Protein AF-A0A7S0A8X6-F1 (afdb_monomer_lite)

Secondary structure (DSSP, 8-state):
-----HHHHHHHHHHH-GGGGG--GGGHHHHHHHHHHHHHHHHHHTT-HHHHHTTS-GGGPPPHHHHHHHHHIIIIIS-TTSHHHHHHHHHHHHHTTGGGSHHHHHHHSTT--GGGHHHHHHHHHHH-GGG-HHHHTS-HHHHHHHHHHHT----HHHHHTT-S-HHHHHHHHHHHGGGHHHHHHHHHHHHHHHHHHTTTTT-SSS-SS--HHHHHHHHHHHHHHHHTTTS-HHHHHHHHHHHHHTTT-S---STHHHHHHHHHHHTT--SHHHHHHHHHHHHTS-HHHHHHHHHHHH--SSSSSSEEEEETHHHHHHHHHH-TTTHHHHHHHHHHHHHHHH-S----SEEEEE-HHHHHHHHH--SGGGTTTTPEEE--EEEETTEEEEE-EEE-----GGGHHHHHHHHHHHHHHHHHHHHHHHHHHHHHHHHHHH-HHHHHHHHHHHHHHHHTTS---HHHHHHHHHHHHHHHHHHHHHHHHHHHHHTT---TT---------------S-------------S-----

Radius of gyration: 30.12 Å; chains: 1; bounding box: 93×64×79 Å

InterPro domains:
  IPR049232 Family of unknown function DUF6829 [PF20717] (27-325)

Foldseek 3Di:
DPPCDLVNVVVCCCVLWVLLVLCDPVNLLVSLLLSLLLVLLVCLVVVPQCQAFVQADPVFGADPVLSVVSNCCCVVQQVCVDPLLSLLLNLLSSQQCQLQRPVSLCVQPNPDDNVLSLLSSLVSCVPPVVSGVSLVPHDPLSNLLSSLLSVQPADLVLLLLLLDFLVSLVSVLVSQVVVASNSLSSSLSSVVSSQQSNCSVVDSSHSHRPTNVNSVSNVLSSVLSSCSNPDRSLVSSQVSLCVQLVQADPDDDDLLSSLLSSLCSLQVPNHNVSSVQLVVLLVPDDPVLNVQSSLQSNQRLPVRPAHEREACSNLLNNLLCVDPLRGNNNSSVVVSVVSVVVVPDDPASYEYEHCPQLSVCSNVDDNPPSQSNPWDWDWDWDDDPSYIYTYTDTHGPDDPPPPVVVVVVVVVVVVVVVVVVVVVVVVVVVVLVVCCVVPVPPVVVVVCVVCVVPCVVPPDDPVVVVVVVVVVVVVVVVVVVVVVVVVVVVVVPPDPDDDDPDDDPDDDDDDDPDDDDPPDDDPDPDDDDDDD

Organism: NCBI:txid73915

Sequence (532 aa):
KGQLDDTKFRARLGRVFPELSYFDANAEVQRAQTHGALLSVLWLISDKHFAFVRSQPEDEQLSRQSWAWIQDWMTEGVHMKSEETADAMLTFMAIHALGKIKEFREELAPGFNAQMHDVALAHILETQPEVVPSFLRLAPHYQRLIVDSLSVDFEFSQFLQAENVPANLMVVKDKLKPHGEDGFAFFCFRIFVQMCGKLGAKSLLGSLFMTESQFQRFRPGLDALQQLRTLEAGSAYNAFLLLQGSKALSRFASPEHQALARLLCLGSASDHKNGEALCRAFDELQPKERAGLTRWLTADGITQRPGYVLCDAPSLLQNAQANSAVGLTRALRMLVALQQVCSDGWGTHKVYVHLDELSAWAKDAGNENGEFMAAQLDVPYEDLGDSRIFRVQVTRPQLGPASARTKSHRQVCCKMLSLVVIFLICLGSLTGALGLIVFPGTVQPALRSLTEPYIKPSGVPAPLAAKVLGGASAIAFLLLLWFCRALECCGQRHRPGCLCNCFQKTSATKRHPGSRPLLCNYTLLGPDSCPV

pLDDT: mean 83.5, std 18.9, range [25.38, 98.44]

Structure (mmCIF, N/CA/C/O backbone):
data_AF-A0A7S0A8X6-F1
#
_entry.id   AF-A0A7S0A8X6-F1
#
loop_
_atom_site.group_PDB
_atom_site.id
_atom_site.type_symbol
_atom_site.label_atom_id
_atom_site.label_alt_id
_atom_site.label_comp_id
_atom_site.label_asym_id
_atom_site.label_entity_id
_atom_site.label_seq_id
_atom_site.pdbx_PDB_ins_code
_atom_site.Cartn_x
_atom_site.Cartn_y
_atom_site.Cartn_z
_atom_site.occupancy
_atom_site.B_iso_or_equiv
_atom_site.auth_seq_id
_atom_site.auth_comp_id
_atom_site.auth_asym_id
_atom_site.auth_atom_id
_atom_site.pdbx_PDB_model_num
ATOM 1 N N . LYS A 1 1 ? -13.254 11.695 26.416 1.00 45.12 1 LYS A N 1
ATOM 2 C CA . LYS A 1 1 ? -12.738 13.038 26.798 1.00 45.12 1 LYS A CA 1
ATOM 3 C C . LYS A 1 1 ? -12.213 13.155 28.246 1.00 45.12 1 LYS A C 1
ATOM 5 O O . LYS A 1 1 ? -11.631 14.181 28.562 1.00 45.12 1 LYS A O 1
ATOM 10 N N . GLY A 1 2 ? -12.314 12.130 29.111 1.00 50.31 2 GLY A N 1
ATOM 11 C CA . GLY A 1 2 ? -11.515 12.062 30.353 1.00 50.31 2 GLY A CA 1
ATOM 12 C C . GLY A 1 2 ? -10.076 11.588 30.093 1.00 50.31 2 GLY A C 1
ATOM 13 O O . GLY A 1 2 ? -9.837 10.961 29.061 1.00 50.31 2 GLY A O 1
ATOM 14 N N . GLN A 1 3 ? -9.142 11.879 31.011 1.00 60.84 3 GLN A N 1
ATOM 15 C CA . GLN A 1 3 ? -7.704 11.531 30.999 1.00 60.84 3 GLN A CA 1
ATOM 16 C C . GLN A 1 3 ? -7.430 10.010 30.928 1.00 60.84 3 GLN A C 1
ATOM 18 O O . GLN A 1 3 ? -6.882 9.404 31.851 1.00 60.84 3 GLN A O 1
ATOM 23 N N . LEU A 1 4 ? -7.821 9.352 29.841 1.00 73.06 4 LEU A N 1
ATOM 24 C CA . LEU A 1 4 ? -7.418 7.981 29.580 1.00 73.06 4 LEU A CA 1
ATOM 25 C C . LEU A 1 4 ? -5.960 8.021 29.117 1.00 73.06 4 LEU A C 1
ATOM 27 O O . LEU A 1 4 ? -5.658 8.477 28.011 1.00 73.06 4 LEU A O 1
ATOM 31 N N . ASP A 1 5 ? -5.046 7.652 30.009 1.00 85.94 5 ASP A N 1
ATOM 32 C CA . ASP A 1 5 ? -3.646 7.420 29.663 1.00 85.94 5 ASP A CA 1
ATOM 33 C C . ASP A 1 5 ? -3.498 6.119 28.849 1.00 85.94 5 ASP A C 1
ATOM 35 O O . ASP A 1 5 ? -4.378 5.250 28.862 1.00 85.94 5 ASP A O 1
ATOM 39 N N . ASP A 1 6 ? -2.400 6.005 28.097 1.00 89.44 6 ASP A N 1
ATOM 40 C CA . ASP A 1 6 ? -2.170 4.884 27.175 1.00 89.44 6 ASP A CA 1
ATOM 41 C C . ASP A 1 6 ? -2.212 3.529 27.901 1.00 89.44 6 ASP A C 1
ATOM 43 O O . ASP A 1 6 ? -2.692 2.534 27.355 1.00 89.44 6 ASP A O 1
ATOM 47 N N . THR A 1 7 ? -1.744 3.493 29.151 1.00 89.00 7 THR A N 1
ATOM 48 C CA . THR A 1 7 ? -1.692 2.290 29.987 1.00 89.00 7 THR A CA 1
ATOM 49 C C . THR A 1 7 ? -3.094 1.817 30.359 1.00 89.00 7 THR A C 1
ATOM 51 O O . THR A 1 7 ? -3.426 0.648 30.153 1.00 89.00 7 THR A O 1
ATOM 54 N N . LYS A 1 8 ? -3.953 2.722 30.843 1.00 91.69 8 LYS A N 1
ATOM 55 C CA . LYS A 1 8 ? -5.355 2.426 31.166 1.00 91.69 8 LYS A CA 1
ATOM 56 C C . LYS A 1 8 ? -6.144 2.020 29.933 1.00 91.69 8 LYS A C 1
ATOM 58 O O . LYS A 1 8 ? -6.973 1.119 30.030 1.00 91.69 8 LYS A O 1
ATOM 63 N N . PHE A 1 9 ? -5.899 2.659 28.788 1.00 93.19 9 PHE A N 1
ATOM 64 C CA . PHE A 1 9 ? -6.542 2.264 27.536 1.00 93.19 9 PHE A CA 1
ATOM 65 C C . PHE A 1 9 ? -6.177 0.825 27.169 1.00 93.19 9 PHE A C 1
ATOM 67 O O . PHE A 1 9 ? -7.067 -0.008 27.020 1.00 93.19 9 PHE A O 1
ATOM 74 N N . ARG A 1 10 ? -4.880 0.492 27.134 1.00 92.00 10 ARG A N 1
ATOM 75 C CA . ARG A 1 10 ? -4.410 -0.867 26.817 1.00 92.00 10 ARG A CA 1
ATOM 76 C C . ARG A 1 10 ? -4.945 -1.926 27.769 1.00 92.00 10 ARG A C 1
ATOM 78 O O . ARG A 1 10 ? -5.368 -2.980 27.308 1.00 92.00 10 ARG A O 1
ATOM 85 N N . ALA A 1 11 ? -4.961 -1.639 29.069 1.00 91.56 11 ALA A N 1
ATOM 86 C CA . ALA A 1 11 ? -5.493 -2.558 30.072 1.00 91.56 11 ALA A CA 1
ATOM 87 C C . ALA A 1 11 ? -6.988 -2.860 29.862 1.00 91.56 11 ALA A C 1
ATOM 89 O O . ALA A 1 11 ? -7.459 -3.931 30.232 1.00 91.56 11 ALA A O 1
ATOM 90 N N . ARG A 1 12 ? -7.738 -1.932 29.252 1.00 94.12 12 ARG A N 1
ATOM 91 C CA . ARG A 1 12 ? -9.161 -2.109 28.938 1.00 94.12 12 ARG A CA 1
ATOM 92 C C . ARG A 1 12 ? -9.408 -2.818 27.608 1.00 94.12 12 ARG A C 1
ATOM 94 O O . ARG A 1 12 ? -10.461 -3.434 27.478 1.00 94.12 12 ARG A O 1
ATOM 101 N N . LEU A 1 13 ? -8.470 -2.769 26.657 1.00 94.31 13 LEU A N 1
ATOM 102 C CA . LEU A 1 13 ? -8.670 -3.302 25.303 1.00 94.31 13 LEU A CA 1
ATOM 103 C C . LEU A 1 13 ? -9.138 -4.759 25.301 1.00 94.31 13 LEU A C 1
ATOM 105 O O . LEU A 1 13 ? -10.154 -5.044 24.689 1.00 94.31 13 LEU A O 1
ATOM 109 N N . GLY A 1 14 ? -8.475 -5.656 26.038 1.00 91.19 14 GLY A N 1
ATOM 110 C CA . GLY A 1 14 ? -8.851 -7.079 26.052 1.00 91.19 14 GLY A CA 1
ATOM 111 C C . GLY A 1 14 ? -10.220 -7.371 26.680 1.00 91.19 14 GLY A C 1
ATOM 112 O O . GLY A 1 14 ? -10.804 -8.412 26.410 1.00 91.19 14 GLY A O 1
ATOM 113 N N . ARG A 1 15 ? -10.750 -6.455 27.503 1.00 93.56 15 ARG A N 1
ATOM 114 C CA . ARG A 1 15 ? -12.107 -6.565 28.059 1.00 93.56 15 ARG A CA 1
ATOM 115 C C . ARG A 1 15 ? -13.164 -6.040 27.087 1.00 93.56 15 ARG A C 1
ATOM 117 O O . ARG A 1 15 ? -14.263 -6.576 27.057 1.00 93.56 15 ARG A O 1
ATOM 124 N N . VAL A 1 16 ? -12.851 -4.967 26.361 1.00 95.38 16 VAL A N 1
ATOM 125 C CA . VAL A 1 16 ? -13.779 -4.310 25.423 1.00 95.38 16 VAL A CA 1
ATOM 126 C C . VAL A 1 16 ? -13.821 -5.032 24.073 1.00 95.38 16 VAL A C 1
ATOM 128 O O . VAL A 1 16 ? -14.881 -5.117 23.466 1.00 95.38 16 VAL A O 1
ATOM 131 N N . PHE A 1 17 ? -12.687 -5.585 23.643 1.00 97.25 17 PHE A N 1
ATOM 132 C CA . PHE A 1 17 ? -12.503 -6.314 22.388 1.00 97.25 17 PHE A CA 1
ATOM 133 C C . PHE A 1 17 ? -11.956 -7.719 22.696 1.00 97.25 17 PHE A C 1
ATOM 135 O O . PHE A 1 17 ? -10.736 -7.931 22.658 1.00 97.25 17 PHE A O 1
ATOM 142 N N . PRO A 1 18 ? -12.825 -8.676 23.076 1.00 96.38 18 PRO A N 1
ATOM 143 C CA . PRO A 1 18 ? -12.417 -10.036 23.438 1.00 96.38 18 PRO A CA 1
ATOM 144 C C . PRO A 1 18 ? -11.652 -10.762 22.325 1.00 96.38 18 PRO A C 1
ATOM 146 O O . PRO A 1 18 ? -10.820 -11.626 22.601 1.00 96.38 18 PRO A O 1
ATOM 149 N N . GLU A 1 19 ? -11.879 -10.381 21.071 1.00 95.31 19 GLU A N 1
ATOM 150 C CA . GLU A 1 19 ? -11.278 -10.979 19.876 1.00 95.31 19 GLU A CA 1
ATOM 151 C C . GLU A 1 19 ? -9.774 -10.722 19.794 1.00 95.31 19 GLU A C 1
ATOM 153 O O . GLU A 1 19 ? -9.047 -11.447 19.121 1.00 95.31 19 GLU A O 1
ATOM 158 N N . LEU A 1 20 ? -9.260 -9.744 20.550 1.00 96.00 20 LEU A N 1
ATOM 159 C CA . LEU A 1 20 ? -7.819 -9.557 20.695 1.00 96.00 20 LEU A CA 1
ATOM 160 C C . LEU A 1 20 ? -7.122 -10.786 21.309 1.00 96.00 20 LEU A C 1
ATOM 162 O O . LEU A 1 20 ? -5.901 -10.907 21.209 1.00 96.00 20 LEU A O 1
ATOM 166 N N . SER A 1 21 ? -7.875 -11.701 21.930 1.00 95.12 21 SER A N 1
ATOM 167 C CA . SER A 1 21 ? -7.365 -12.983 22.424 1.00 95.12 21 SER A CA 1
ATOM 168 C C . SER A 1 21 ? -7.010 -13.985 21.319 1.00 95.12 21 SER A C 1
ATOM 170 O O . SER A 1 21 ? -6.197 -14.869 21.581 1.00 95.12 21 SER A O 1
ATOM 172 N N . TYR A 1 22 ? -7.524 -13.823 20.091 1.00 95.62 22 TYR A N 1
ATOM 173 C CA . TYR A 1 22 ? -7.136 -14.665 18.950 1.00 95.62 22 TYR A CA 1
ATOM 174 C C . TYR A 1 22 ? -5.681 -14.447 18.524 1.00 95.62 22 TYR A C 1
ATOM 176 O O . TYR A 1 22 ? -5.075 -15.334 17.928 1.00 95.62 22 TYR A O 1
ATOM 184 N N . PHE A 1 23 ? -5.100 -13.284 18.835 1.00 94.38 23 PHE A N 1
ATOM 185 C CA . PHE A 1 23 ? -3.697 -13.012 18.550 1.00 94.38 23 PHE A CA 1
ATOM 186 C C . PHE A 1 23 ? -2.784 -13.711 19.567 1.00 94.38 23 PHE A C 1
ATOM 188 O O . PHE A 1 23 ? -2.378 -13.135 20.588 1.00 94.38 23 PHE A O 1
ATOM 195 N N . ASP A 1 24 ? -2.471 -14.965 19.263 1.00 90.62 24 ASP A N 1
ATOM 196 C CA . ASP A 1 24 ? -1.545 -15.805 20.010 1.00 90.62 24 ASP A CA 1
ATOM 197 C C . ASP A 1 24 ? -0.068 -15.417 19.767 1.00 90.62 24 ASP A C 1
ATOM 199 O O . ASP A 1 24 ? 0.255 -14.379 19.179 1.00 90.62 24 ASP A O 1
ATOM 203 N N . ALA A 1 25 ? 0.857 -16.255 20.243 1.00 81.62 25 ALA A N 1
ATOM 204 C CA . ALA A 1 25 ? 2.291 -16.039 20.058 1.00 81.62 25 ALA A CA 1
ATOM 205 C C . ALA A 1 25 ? 2.732 -16.074 18.579 1.00 81.62 25 ALA A C 1
ATOM 207 O O . ALA A 1 25 ? 3.733 -15.451 18.230 1.00 81.62 25 ALA A O 1
ATOM 208 N N . ASN A 1 26 ? 1.996 -16.762 17.702 1.00 84.94 26 ASN A N 1
ATOM 209 C CA . ASN A 1 26 ? 2.312 -16.855 16.277 1.00 84.94 26 ASN A CA 1
ATOM 210 C C . ASN A 1 26 ? 1.841 -15.618 15.493 1.00 84.94 26 ASN A C 1
ATOM 212 O O . ASN A 1 26 ? 2.298 -15.392 14.372 1.00 84.94 26 ASN A O 1
ATOM 216 N N . ALA A 1 27 ? 0.979 -14.792 16.092 1.00 91.25 27 ALA A N 1
ATOM 217 C CA . ALA A 1 27 ? 0.445 -13.562 15.513 1.00 91.25 27 ALA A CA 1
ATOM 218 C C . ALA A 1 27 ? 0.933 -12.286 16.234 1.00 91.25 27 ALA A C 1
ATOM 220 O O . ALA A 1 27 ? 0.263 -11.250 16.194 1.00 91.25 27 ALA A O 1
ATOM 221 N N . GLU A 1 28 ? 2.099 -12.324 16.894 1.00 92.56 28 GLU A N 1
ATOM 222 C CA . GLU A 1 28 ? 2.621 -11.198 17.689 1.00 92.56 28 GLU A CA 1
ATOM 223 C C . GLU A 1 28 ? 2.790 -9.910 16.862 1.00 92.56 28 GLU A C 1
ATOM 225 O O . GLU A 1 28 ? 2.463 -8.813 17.325 1.00 92.56 28 GLU A O 1
ATOM 230 N N . VAL A 1 29 ? 3.234 -10.026 15.606 1.00 94.50 29 VAL A N 1
ATOM 231 C CA . VAL A 1 29 ? 3.396 -8.871 14.708 1.00 94.50 29 VAL A CA 1
ATOM 232 C C . VAL A 1 29 ? 2.042 -8.226 14.406 1.00 94.50 29 VAL A C 1
ATOM 234 O O . VAL A 1 29 ? 1.899 -7.008 14.535 1.00 94.50 29 VAL A O 1
ATOM 237 N N . GLN A 1 30 ? 1.038 -9.029 14.048 1.00 95.44 30 GLN A N 1
ATOM 238 C CA . GLN A 1 30 ? -0.320 -8.568 13.754 1.00 95.44 30 GLN A CA 1
ATOM 239 C C . GLN A 1 30 ? -0.979 -7.979 15.003 1.00 95.44 30 GLN A C 1
ATOM 241 O O . GLN A 1 30 ? -1.646 -6.944 14.920 1.00 95.44 30 GLN A O 1
ATOM 246 N N . ARG A 1 31 ? -0.730 -8.576 16.174 1.00 96.00 31 ARG A N 1
ATOM 247 C CA . ARG A 1 31 ? -1.159 -8.044 17.468 1.00 96.00 31 ARG A CA 1
ATOM 248 C C . ARG A 1 31 ? -0.596 -6.651 17.697 1.00 96.00 31 ARG A C 1
ATOM 250 O O . ARG A 1 31 ? -1.342 -5.715 17.973 1.00 96.00 31 ARG A O 1
ATOM 257 N N . ALA A 1 32 ? 0.718 -6.492 17.566 1.00 96.50 32 ALA A N 1
ATOM 258 C CA . ALA A 1 32 ? 1.376 -5.217 17.802 1.00 96.50 32 ALA A CA 1
ATOM 259 C C . ALA A 1 32 ? 0.913 -4.146 16.801 1.00 96.50 32 ALA A C 1
ATOM 261 O O . ALA A 1 32 ? 0.655 -3.011 17.196 1.00 96.50 32 ALA A O 1
ATOM 262 N N . GLN A 1 33 ? 0.722 -4.503 15.528 1.00 97.12 33 GLN A N 1
ATOM 263 C CA . GLN A 1 33 ? 0.152 -3.596 14.525 1.00 97.12 33 GLN A CA 1
ATOM 264 C C . GLN A 1 33 ? -1.271 -3.150 14.882 1.00 97.12 33 GLN A C 1
ATOM 266 O O . GLN A 1 33 ? -1.572 -1.957 14.851 1.00 97.12 33 GLN A O 1
ATOM 271 N N . THR A 1 34 ? -2.112 -4.092 15.310 1.00 97.62 34 THR A N 1
ATOM 272 C CA . THR A 1 34 ? -3.487 -3.841 15.767 1.00 97.62 34 THR A CA 1
ATOM 273 C C . THR A 1 34 ? -3.525 -2.904 16.972 1.00 97.62 34 THR A C 1
ATOM 275 O O . THR A 1 34 ? -4.232 -1.896 16.965 1.00 97.62 34 THR A O 1
ATOM 278 N N . HIS A 1 35 ? -2.696 -3.161 17.985 1.00 97.00 35 HIS A N 1
ATOM 279 C CA . HIS A 1 35 ? -2.563 -2.270 19.136 1.00 97.00 35 HIS A CA 1
ATOM 280 C C . HIS A 1 35 ? -2.052 -0.875 18.743 1.00 97.00 35 HIS A C 1
ATOM 282 O O . HIS A 1 35 ? -2.542 0.121 19.275 1.00 97.00 35 HIS A O 1
ATOM 288 N N . GLY A 1 36 ? -1.095 -0.787 17.814 1.00 97.62 36 GLY A N 1
ATOM 289 C CA . GLY A 1 36 ? -0.592 0.484 17.289 1.00 97.62 36 GLY A CA 1
ATOM 290 C C . GLY A 1 36 ? -1.679 1.301 16.586 1.00 97.62 36 GLY A C 1
ATOM 291 O O . GLY A 1 36 ? -1.789 2.506 16.818 1.00 97.62 36 GLY A O 1
ATOM 292 N N . ALA A 1 37 ? -2.530 0.650 15.788 1.00 98.12 37 ALA A N 1
ATOM 293 C CA . ALA A 1 37 ? -3.658 1.299 15.124 1.00 98.12 37 ALA A CA 1
ATOM 294 C C . ALA A 1 37 ? -4.713 1.788 16.135 1.00 98.12 37 ALA A C 1
ATOM 296 O O . ALA A 1 37 ? -5.122 2.947 16.082 1.00 98.12 37 ALA A O 1
ATOM 297 N N . LEU A 1 38 ? -5.077 0.961 17.126 1.00 98.00 38 LEU A N 1
ATOM 298 C CA . LEU A 1 38 ? -5.997 1.337 18.214 1.00 98.00 38 LEU A CA 1
ATOM 299 C C . LEU A 1 38 ? -5.491 2.543 19.023 1.00 98.00 38 LEU A C 1
ATOM 301 O O . LEU A 1 38 ? -6.256 3.456 19.336 1.00 98.00 38 LEU A O 1
ATOM 305 N N . LEU A 1 39 ? -4.196 2.574 19.353 1.00 97.44 39 LEU A N 1
ATOM 306 C CA . LEU A 1 39 ? -3.574 3.719 20.029 1.00 97.44 39 LEU A CA 1
ATOM 307 C C . LEU A 1 39 ? -3.562 4.968 19.150 1.00 97.44 39 LEU A C 1
ATOM 309 O O . LEU A 1 39 ? -3.790 6.065 19.651 1.00 97.44 39 LEU A O 1
ATOM 313 N N . SER A 1 40 ? -3.347 4.804 17.845 1.00 97.69 40 SER A N 1
ATOM 314 C CA . SER A 1 40 ? -3.394 5.916 16.897 1.00 97.69 40 SER A CA 1
ATOM 315 C C . SER A 1 40 ? -4.784 6.551 16.871 1.00 97.69 40 SER A C 1
ATOM 317 O O . SER A 1 40 ? -4.884 7.770 16.981 1.00 97.69 40 SER A O 1
ATOM 319 N N . VAL A 1 41 ? -5.853 5.745 16.850 1.00 96.50 41 VAL A N 1
ATOM 320 C CA . VAL A 1 41 ? -7.237 6.237 16.986 1.00 96.50 41 VAL A CA 1
ATOM 321 C C . VAL A 1 41 ? -7.417 7.012 18.298 1.00 96.50 41 VAL A C 1
ATOM 323 O O . VAL A 1 41 ? -7.939 8.126 18.282 1.00 96.50 41 VAL A O 1
ATOM 326 N N . LEU A 1 42 ? -6.931 6.480 19.428 1.00 95.12 42 LEU A N 1
ATOM 327 C CA . LEU A 1 42 ? -6.993 7.171 20.723 1.00 95.12 42 LEU A CA 1
ATOM 328 C C . LEU A 1 42 ? -6.296 8.538 20.683 1.00 95.12 42 LEU A C 1
ATOM 330 O O . LEU A 1 42 ? -6.862 9.525 21.162 1.00 95.12 42 LEU A O 1
ATOM 334 N N . TRP A 1 43 ? -5.064 8.596 20.172 1.00 96.06 43 TRP A N 1
ATOM 335 C CA . TRP A 1 43 ? -4.279 9.829 20.129 1.00 96.06 43 TRP A CA 1
ATOM 336 C C . TRP A 1 43 ? -4.902 10.870 19.206 1.00 96.06 43 TRP A C 1
ATOM 338 O O . TRP A 1 43 ? -4.906 12.044 19.562 1.00 96.06 43 TRP A O 1
ATOM 348 N N . LEU A 1 44 ? -5.468 10.445 18.076 1.00 95.56 44 LEU A N 1
ATOM 349 C CA . LEU A 1 44 ? -6.164 11.322 17.139 1.00 95.56 44 LEU A CA 1
ATOM 350 C C . LEU A 1 44 ? -7.430 11.908 17.772 1.00 95.56 44 LEU A C 1
ATOM 352 O O . LEU A 1 44 ? -7.528 13.124 17.887 1.00 95.56 44 LEU A O 1
ATOM 356 N N . ILE A 1 45 ? -8.336 11.070 18.288 1.00 93.31 45 ILE A N 1
ATOM 357 C CA . ILE A 1 45 ? -9.602 11.521 18.905 1.00 93.31 45 ILE A CA 1
ATOM 358 C C . ILE A 1 45 ? -9.360 12.383 20.156 1.00 93.31 45 ILE A C 1
ATOM 360 O O . ILE A 1 45 ? -10.169 13.246 20.497 1.00 93.31 45 ILE A O 1
ATOM 364 N N . SER A 1 46 ? -8.258 12.141 20.869 1.00 92.62 46 SER A N 1
ATOM 365 C CA . SER A 1 46 ? -7.903 12.887 22.084 1.00 92.62 46 SER A CA 1
ATOM 366 C C . SER A 1 46 ? -6.994 14.093 21.826 1.00 92.62 46 SER A C 1
ATOM 368 O O . SER A 1 46 ? -6.524 14.677 22.801 1.00 92.62 46 SER A O 1
ATOM 370 N N . ASP A 1 47 ? -6.701 14.419 20.564 1.00 94.94 47 ASP A N 1
ATOM 371 C CA . ASP A 1 47 ? -5.788 15.497 20.156 1.00 94.94 47 ASP A CA 1
ATOM 372 C C . ASP A 1 47 ? -4.406 15.450 20.858 1.00 94.94 47 ASP A C 1
ATOM 374 O O . ASP A 1 47 ? -3.830 16.443 21.305 1.00 94.94 47 ASP A O 1
ATOM 378 N N . LYS A 1 48 ? -3.842 14.243 21.006 1.00 95.38 48 LYS A N 1
ATOM 379 C CA . LYS A 1 48 ? -2.562 14.004 21.696 1.00 95.38 48 LYS A CA 1
ATOM 380 C C . LYS A 1 48 ? -1.384 13.936 20.721 1.00 95.38 48 LYS A C 1
ATOM 382 O O . LYS A 1 48 ? -0.709 12.908 20.639 1.00 95.38 48 LYS A O 1
ATOM 387 N N . HIS A 1 49 ? -1.084 15.045 20.042 1.00 97.56 49 HIS A N 1
ATOM 388 C CA . HIS A 1 49 ? 0.037 15.140 19.086 1.00 97.56 49 HIS A CA 1
ATOM 389 C C . HIS A 1 49 ? 1.367 14.615 19.651 1.00 97.56 49 HIS A C 1
ATOM 391 O O . HIS A 1 49 ? 2.007 13.772 19.033 1.00 97.56 49 HIS A O 1
ATOM 397 N N . PHE A 1 50 ? 1.752 15.031 20.865 1.00 96.88 50 PHE A N 1
ATOM 398 C CA . PHE A 1 50 ? 3.018 14.596 21.473 1.00 96.88 50 PHE A CA 1
ATOM 399 C C . PHE A 1 50 ? 3.090 13.073 21.661 1.00 96.88 50 PHE A C 1
ATOM 401 O O . PHE A 1 50 ? 4.111 12.459 21.366 1.00 96.88 50 PHE A O 1
ATOM 408 N N . ALA A 1 51 ? 2.002 12.441 22.114 1.00 96.94 51 ALA A N 1
ATOM 409 C CA . ALA A 1 51 ? 1.965 10.987 22.275 1.00 96.94 51 ALA A CA 1
ATOM 410 C C . ALA A 1 51 ? 2.069 10.266 20.922 1.00 96.94 51 ALA A C 1
ATOM 412 O O . ALA A 1 51 ? 2.702 9.217 20.840 1.00 96.94 51 ALA A O 1
ATOM 413 N N . PHE A 1 52 ? 1.506 10.860 19.868 1.00 97.88 52 PHE A N 1
ATOM 414 C CA . PHE A 1 52 ? 1.579 10.333 18.512 1.00 97.88 52 PHE A CA 1
ATOM 415 C C . PHE A 1 52 ? 3.006 10.379 17.942 1.00 97.88 52 PHE A C 1
ATOM 417 O O . PHE A 1 52 ? 3.457 9.384 17.375 1.00 97.88 52 PHE A O 1
ATOM 424 N N . VAL A 1 53 ? 3.739 11.487 18.120 1.00 98.19 53 VAL A N 1
ATOM 425 C CA . VAL A 1 53 ? 5.056 11.692 17.478 1.00 98.19 53 VAL A CA 1
ATOM 426 C C . VAL A 1 53 ? 6.263 11.288 18.325 1.00 98.19 53 VAL A C 1
ATOM 428 O O . VAL A 1 53 ? 7.347 11.149 17.776 1.00 98.19 53 VAL A O 1
ATOM 431 N N . ARG A 1 54 ? 6.124 11.052 19.639 1.00 96.31 54 ARG A N 1
ATOM 432 C CA . ARG A 1 54 ? 7.279 10.856 20.552 1.00 96.31 54 ARG A CA 1
ATOM 433 C C . ARG A 1 54 ? 8.228 9.698 20.218 1.00 96.31 54 ARG A C 1
ATOM 435 O O . ARG A 1 54 ? 9.294 9.615 20.813 1.00 96.31 54 ARG A O 1
ATOM 442 N N . SER A 1 55 ? 7.833 8.766 19.349 1.00 95.81 55 SER A N 1
ATOM 443 C CA . SER A 1 55 ? 8.709 7.681 18.886 1.00 95.81 55 SER A CA 1
ATOM 444 C C . SER A 1 55 ? 9.293 7.915 17.494 1.00 95.81 55 SER A C 1
ATOM 446 O O . SER A 1 55 ? 9.996 7.043 16.999 1.00 95.81 55 SER A O 1
ATOM 448 N N . GLN A 1 56 ? 8.950 9.018 16.832 1.00 97.69 56 GLN A N 1
ATOM 449 C CA . GLN A 1 56 ? 9.456 9.375 15.509 1.00 97.69 56 GLN A CA 1
ATOM 450 C C . GLN A 1 56 ? 10.831 10.057 15.637 1.00 97.69 56 GLN A C 1
ATOM 452 O O . GLN A 1 56 ? 11.076 10.716 16.655 1.00 97.69 56 GLN A O 1
ATOM 457 N N . PRO A 1 57 ? 11.723 9.922 14.636 1.00 96.75 57 PRO A N 1
ATOM 458 C CA . PRO A 1 57 ? 12.979 10.673 14.595 1.00 96.75 57 PRO A CA 1
ATOM 459 C C . PRO A 1 57 ? 12.715 12.181 14.675 1.00 96.75 57 PRO A C 1
ATOM 461 O O . PRO A 1 57 ? 11.751 12.650 14.076 1.00 96.75 57 PRO A O 1
ATOM 464 N N . GLU A 1 58 ? 13.533 12.924 15.427 1.00 95.81 58 GLU A N 1
ATOM 465 C CA . GLU A 1 58 ? 13.298 14.349 15.731 1.00 95.81 58 GLU A CA 1
ATOM 466 C C . GLU A 1 58 ? 13.179 15.228 14.478 1.00 95.81 58 GLU A C 1
ATOM 468 O O . GLU A 1 58 ? 12.348 16.132 14.436 1.00 95.81 58 GLU A O 1
ATOM 473 N N . ASP A 1 59 ? 13.965 14.929 13.447 1.00 96.25 59 ASP A N 1
ATOM 474 C CA . ASP A 1 59 ? 14.006 15.621 12.157 1.00 96.25 59 ASP A CA 1
ATOM 475 C C . ASP A 1 59 ? 12.871 15.224 11.197 1.00 96.25 59 ASP A C 1
ATOM 477 O O . ASP A 1 59 ? 12.624 15.912 10.211 1.00 96.25 59 ASP A O 1
ATOM 481 N N . GLU A 1 60 ? 12.144 14.152 11.507 1.00 96.19 60 GLU A N 1
ATOM 482 C CA . GLU A 1 60 ? 11.065 13.591 10.685 1.00 96.19 60 GLU A CA 1
ATOM 483 C C . GLU A 1 60 ? 9.710 13.593 11.414 1.00 96.19 60 GLU A C 1
ATOM 485 O O . GLU A 1 60 ? 8.733 13.007 10.934 1.00 96.19 60 GLU A O 1
ATOM 490 N N . GLN A 1 61 ? 9.617 14.231 12.585 1.00 98.12 61 GLN A N 1
ATOM 491 C CA . GLN A 1 61 ? 8.369 14.269 13.343 1.00 98.12 61 GLN A CA 1
ATOM 492 C C . GLN A 1 61 ? 7.260 14.941 12.540 1.00 98.12 61 GLN A C 1
ATOM 494 O O . GLN A 1 61 ? 7.444 16.018 11.975 1.00 98.12 61 GLN A O 1
ATOM 499 N N . LEU A 1 62 ? 6.075 14.332 12.558 1.00 98.31 62 LEU A N 1
ATOM 500 C CA . LEU A 1 62 ? 4.876 14.916 11.977 1.00 98.31 62 LEU A CA 1
ATOM 501 C C . LEU A 1 62 ? 4.642 16.311 12.568 1.00 98.31 62 LEU A C 1
ATOM 503 O O . LEU A 1 62 ? 4.450 16.481 13.778 1.00 98.31 62 LEU A O 1
ATOM 507 N N . SER A 1 63 ? 4.647 17.314 11.702 1.00 98.19 63 SER A N 1
ATOM 508 C CA . SER A 1 63 ? 4.565 18.713 12.085 1.00 98.19 63 SER A CA 1
ATOM 509 C C . SER A 1 63 ? 3.214 19.051 12.717 1.00 98.19 63 SER A C 1
ATOM 511 O O . SER A 1 63 ? 2.191 18.398 12.492 1.00 98.19 63 SER A O 1
ATOM 513 N N . ARG A 1 64 ? 3.182 20.140 13.492 1.00 97.88 64 ARG A N 1
ATOM 514 C CA . ARG A 1 64 ? 1.932 20.681 14.052 1.00 97.88 64 ARG A CA 1
ATOM 515 C C . ARG A 1 64 ? 0.939 21.100 12.967 1.00 97.88 64 ARG A C 1
ATOM 517 O O . ARG A 1 64 ? -0.260 20.985 13.183 1.00 97.88 64 ARG A O 1
ATOM 524 N N . GLN A 1 65 ? 1.432 21.559 11.817 1.00 98.00 65 GLN A N 1
ATOM 525 C CA . GLN A 1 65 ? 0.595 21.946 10.683 1.00 98.00 65 GLN A CA 1
ATOM 526 C C . GLN A 1 65 ? -0.091 20.726 10.060 1.00 98.00 65 GLN A C 1
ATOM 528 O O . GLN A 1 65 ? -1.308 20.729 9.889 1.00 98.00 65 GLN A O 1
ATOM 533 N N . SER A 1 66 ? 0.673 19.670 9.775 1.00 97.94 66 SER A N 1
ATOM 534 C CA . SER A 1 66 ? 0.133 18.405 9.270 1.00 97.94 66 SER A CA 1
ATOM 535 C C . SER A 1 66 ? -0.828 17.764 10.272 1.00 97.94 66 SER A C 1
ATOM 537 O O . SER A 1 66 ? -1.889 17.278 9.889 1.00 97.94 66 SER A O 1
ATOM 539 N N . TRP A 1 67 ? -0.518 17.840 11.570 1.00 98.00 67 TRP A N 1
ATOM 540 C CA . TRP A 1 67 ? -1.426 17.399 12.629 1.00 98.00 67 TRP A CA 1
ATOM 541 C C . TRP A 1 67 ? -2.745 18.176 12.658 1.00 98.00 67 TRP A C 1
ATOM 543 O O . TRP A 1 67 ? -3.800 17.553 12.723 1.00 98.00 67 TRP A O 1
ATOM 553 N N . ALA A 1 68 ? -2.701 19.510 12.585 1.00 97.56 68 ALA A N 1
ATOM 554 C CA . ALA A 1 68 ? -3.905 20.341 12.544 1.00 97.56 68 ALA A CA 1
ATOM 555 C C . ALA A 1 68 ? -4.789 19.969 11.347 1.00 97.56 68 ALA A C 1
ATOM 557 O O . ALA A 1 68 ? -5.978 19.729 11.518 1.00 97.56 68 ALA A O 1
ATOM 558 N N . TRP A 1 69 ? -4.185 19.774 10.171 1.00 96.44 69 TRP A N 1
ATOM 559 C CA . TRP A 1 69 ? -4.914 19.293 8.998 1.00 96.44 69 TRP A CA 1
ATOM 560 C C . TRP A 1 69 ? -5.595 17.940 9.247 1.00 96.44 69 TRP A C 1
ATOM 562 O O . TRP A 1 69 ? -6.745 17.752 8.865 1.00 96.44 69 TRP A O 1
ATOM 572 N N . ILE A 1 70 ? -4.913 16.993 9.905 1.00 96.31 70 ILE A N 1
ATOM 573 C CA . ILE A 1 70 ? -5.497 15.683 10.239 1.00 96.31 70 ILE A CA 1
ATOM 574 C C . ILE A 1 70 ? -6.671 15.843 11.213 1.00 96.31 70 ILE A C 1
ATOM 576 O O . ILE A 1 70 ? -7.681 15.160 11.053 1.00 96.31 70 ILE A O 1
ATOM 580 N N . GLN A 1 71 ? -6.555 16.724 12.210 1.00 95.75 71 GLN A N 1
ATOM 581 C CA . GLN A 1 71 ? -7.628 17.004 13.170 1.00 95.75 71 GLN A CA 1
ATOM 582 C C . GLN A 1 71 ? -8.863 17.601 12.486 1.00 95.75 71 GLN A C 1
ATOM 584 O O . GLN A 1 71 ? -9.982 17.147 12.753 1.00 95.75 71 GLN A O 1
ATOM 589 N N . ASP A 1 72 ? -8.656 18.552 11.574 1.00 93.81 72 ASP A N 1
ATOM 590 C CA . ASP A 1 72 ? -9.720 19.171 10.783 1.00 93.81 72 ASP A CA 1
ATOM 591 C C . ASP A 1 72 ? -10.378 18.131 9.873 1.00 93.81 72 ASP A C 1
ATOM 593 O O . ASP A 1 72 ? -11.589 17.925 9.935 1.00 93.81 72 ASP A O 1
ATOM 597 N N . TRP A 1 73 ? -9.582 17.365 9.120 1.00 92.44 73 TRP A N 1
ATOM 598 C CA . TRP A 1 73 ? -10.079 16.292 8.258 1.00 92.44 73 TRP A CA 1
ATOM 599 C C . TRP A 1 73 ? -10.892 15.240 9.031 1.00 92.44 73 TRP A C 1
ATOM 601 O O . TRP A 1 73 ? -11.985 14.853 8.615 1.00 92.44 73 TRP A O 1
ATOM 611 N N . MET A 1 74 ? -10.390 14.789 10.179 1.00 91.56 74 MET A N 1
ATOM 612 C CA . MET A 1 74 ? -11.063 13.806 11.028 1.00 91.56 74 MET A CA 1
ATOM 613 C C . MET A 1 74 ? -12.393 14.345 11.584 1.00 91.56 74 MET A C 1
ATOM 615 O O . MET A 1 74 ? -13.372 13.605 11.724 1.00 91.56 74 MET A O 1
ATOM 619 N N . THR A 1 75 ? -12.428 15.633 11.918 1.00 87.75 75 THR A N 1
ATOM 620 C CA . THR A 1 75 ? -13.589 16.292 12.516 1.00 87.75 75 THR A CA 1
ATOM 621 C C . THR A 1 75 ? -14.668 16.616 11.490 1.00 87.75 75 THR A C 1
ATOM 623 O O . THR A 1 75 ? -15.845 16.335 11.728 1.00 87.75 75 THR A O 1
ATOM 626 N N . GLU A 1 76 ? -14.271 17.238 10.385 1.00 86.31 76 GLU A N 1
ATOM 627 C CA . GLU A 1 76 ? -15.168 17.797 9.375 1.00 86.31 76 GLU A CA 1
ATOM 628 C C . GLU A 1 76 ? -15.482 16.795 8.268 1.00 86.31 76 GLU A C 1
ATOM 630 O O . GLU A 1 76 ? -16.603 16.776 7.777 1.00 86.31 76 GLU A O 1
ATOM 635 N N . GLY A 1 77 ? -14.514 15.953 7.894 1.00 81.94 77 GLY A N 1
ATOM 636 C CA . GLY A 1 77 ? -14.666 14.977 6.817 1.00 81.94 77 GLY A CA 1
ATOM 637 C C . GLY A 1 77 ? -15.148 13.604 7.281 1.00 81.94 77 GLY A C 1
ATOM 638 O O . GLY A 1 77 ? -15.984 13.009 6.617 1.00 81.94 77 GLY A O 1
ATOM 639 N N . VAL A 1 78 ? -14.614 13.081 8.392 1.00 82.50 78 VAL A N 1
ATOM 640 C CA . VAL A 1 78 ? -14.918 11.713 8.884 1.00 82.50 78 VAL A CA 1
ATOM 641 C C . VAL A 1 78 ? -16.007 11.699 9.963 1.00 82.50 78 VAL A C 1
ATOM 643 O O . VAL A 1 78 ? -16.543 10.646 10.294 1.00 82.50 78 VAL A O 1
ATOM 646 N N . HIS A 1 79 ? -16.342 12.855 10.541 1.00 83.12 79 HIS A N 1
ATOM 647 C CA . HIS A 1 79 ? -17.322 12.974 11.626 1.00 83.12 79 HIS A CA 1
ATOM 648 C C . HIS A 1 79 ? -17.017 12.079 12.849 1.00 83.12 79 HIS A C 1
ATOM 650 O O . HIS A 1 79 ? -17.920 11.626 13.555 1.00 83.12 79 HIS A O 1
ATOM 656 N N . MET A 1 80 ? -15.731 11.897 13.190 1.00 82.94 80 MET A N 1
ATOM 657 C CA . MET A 1 80 ? -15.267 11.088 14.342 1.00 82.94 80 MET A CA 1
ATOM 658 C C . MET A 1 80 ? -15.666 11.642 15.727 1.00 82.94 80 MET A C 1
ATOM 660 O O . MET A 1 80 ? -15.208 11.151 16.758 1.00 82.94 80 MET A O 1
ATOM 664 N N . LYS A 1 81 ? -16.505 12.684 15.780 1.00 74.62 81 LYS A N 1
ATOM 665 C CA . LYS A 1 81 ? -17.056 13.242 17.023 1.00 74.62 81 LYS A CA 1
ATOM 666 C C . LYS A 1 81 ? -18.189 12.392 17.608 1.00 74.62 81 LYS A C 1
ATOM 668 O O . LYS A 1 81 ? -18.446 12.522 18.802 1.00 74.62 81 LYS A O 1
ATOM 673 N N . SER A 1 82 ? -18.852 11.562 16.798 1.00 86.38 82 SER A N 1
ATOM 674 C CA . SER A 1 82 ? -19.868 10.624 17.286 1.00 86.38 82 SER A CA 1
ATOM 675 C C . SER A 1 82 ? -19.210 9.477 18.052 1.00 86.38 82 SER A C 1
ATOM 677 O O . SER A 1 82 ? -18.249 8.872 17.571 1.00 86.38 82 SER A O 1
ATOM 679 N N . GLU A 1 83 ? -19.739 9.164 19.237 1.00 90.62 83 GLU A N 1
ATOM 680 C CA . GLU A 1 83 ? -19.289 8.010 20.022 1.00 90.62 83 GLU A CA 1
ATOM 681 C C . GLU A 1 83 ? -19.502 6.701 19.253 1.00 90.62 83 GLU A C 1
ATOM 683 O O . GLU A 1 83 ? -18.644 5.823 19.310 1.00 90.62 83 GLU A O 1
ATOM 688 N N . GLU A 1 84 ? -20.573 6.609 18.459 1.00 92.81 84 GLU A N 1
ATOM 689 C CA . GLU A 1 84 ? -20.870 5.439 17.627 1.00 92.81 84 GLU A CA 1
ATOM 690 C C . GLU A 1 84 ? -19.834 5.257 16.508 1.00 92.81 84 GLU A C 1
ATOM 692 O O . GLU A 1 84 ? -19.306 4.158 16.337 1.00 92.81 84 GLU A O 1
ATOM 697 N N . THR A 1 85 ? -19.457 6.331 15.797 1.00 93.06 85 THR A N 1
ATOM 698 C CA . THR A 1 85 ? -18.414 6.271 14.753 1.00 93.06 85 THR A CA 1
ATOM 699 C C . THR A 1 85 ? -17.061 5.886 15.349 1.00 93.06 85 THR A C 1
ATOM 701 O O . THR A 1 85 ? -16.336 5.063 14.785 1.00 93.06 85 THR A O 1
ATOM 704 N N . ALA A 1 86 ? -16.711 6.465 16.502 1.00 93.81 86 ALA A N 1
ATOM 705 C CA . ALA A 1 86 ? -15.468 6.151 17.197 1.00 93.81 86 ALA A CA 1
ATOM 706 C C . ALA A 1 86 ? -15.423 4.682 17.641 1.00 93.81 86 ALA A C 1
ATOM 708 O O . ALA A 1 86 ? -14.401 4.016 17.468 1.00 93.81 86 ALA A O 1
ATOM 709 N N . ASP A 1 87 ? -16.530 4.169 18.174 1.00 95.50 87 ASP A N 1
ATOM 710 C CA . ASP A 1 87 ? -16.660 2.781 18.602 1.00 95.50 87 ASP A CA 1
ATOM 711 C C . ASP A 1 87 ? -16.610 1.794 17.425 1.00 95.50 87 ASP A C 1
ATOM 713 O O . ASP A 1 87 ? -15.895 0.789 17.484 1.00 95.50 87 ASP A O 1
ATOM 717 N N . ALA A 1 88 ? -17.278 2.116 16.314 1.00 97.06 88 ALA A N 1
ATOM 718 C CA . ALA A 1 88 ? -17.208 1.343 15.077 1.00 97.06 88 ALA A CA 1
ATOM 719 C C . ALA A 1 88 ? -15.781 1.301 14.511 1.00 97.06 88 ALA A C 1
ATOM 721 O O . ALA A 1 88 ? -15.298 0.239 14.118 1.00 97.06 88 ALA A O 1
ATOM 722 N N . MET A 1 89 ? -15.064 2.428 14.522 1.00 97.25 89 MET A N 1
ATOM 723 C CA . MET A 1 89 ? -13.682 2.495 14.044 1.00 97.25 89 MET A CA 1
ATOM 724 C C . MET A 1 89 ? -12.707 1.736 14.955 1.00 97.25 89 MET A C 1
ATOM 726 O O . MET A 1 89 ? -11.841 1.011 14.464 1.00 97.25 89 MET A O 1
ATOM 730 N N . LEU A 1 90 ? -12.846 1.857 16.279 1.00 97.38 90 LEU A N 1
ATOM 731 C CA . LEU A 1 90 ? -12.051 1.073 17.230 1.00 97.38 90 LEU A CA 1
ATOM 732 C C . LEU A 1 90 ? -12.315 -0.427 17.070 1.00 97.38 90 LEU A C 1
ATOM 734 O O . LEU A 1 90 ? -11.367 -1.209 17.034 1.00 97.38 90 LEU A O 1
ATOM 738 N N . THR A 1 91 ? -13.579 -0.815 16.903 1.00 98.31 91 THR A N 1
ATOM 739 C CA . THR A 1 91 ? -13.961 -2.201 16.613 1.00 98.31 91 THR A CA 1
ATOM 740 C C . THR A 1 91 ? -13.313 -2.678 15.319 1.00 98.31 91 THR A C 1
ATOM 742 O O . THR A 1 91 ? -12.668 -3.723 15.311 1.00 98.31 91 THR A O 1
ATOM 745 N N . PHE A 1 92 ? -13.382 -1.887 14.243 1.00 98.19 92 PHE A N 1
ATOM 746 C CA . PHE A 1 92 ? -12.748 -2.252 12.981 1.00 98.19 92 PHE A CA 1
ATOM 747 C C . PHE A 1 92 ? -11.238 -2.450 13.153 1.00 98.19 92 PHE A C 1
ATOM 749 O O . PHE A 1 92 ? -10.679 -3.448 12.700 1.00 98.19 92 PHE A O 1
ATOM 756 N N . MET A 1 93 ? -10.564 -1.552 13.875 1.00 98.06 93 MET A N 1
ATOM 757 C CA . MET A 1 93 ? -9.137 -1.706 14.155 1.00 98.06 93 MET A CA 1
ATOM 758 C C . MET A 1 93 ? -8.830 -2.947 14.988 1.00 98.06 93 MET A C 1
ATOM 760 O O . MET A 1 93 ? -7.841 -3.610 14.697 1.00 98.06 93 MET A O 1
ATOM 764 N N . ALA A 1 94 ? -9.663 -3.310 15.962 1.00 98.06 94 ALA A N 1
ATOM 765 C CA . ALA A 1 94 ? -9.453 -4.511 16.766 1.00 98.06 94 ALA A CA 1
ATOM 766 C C . ALA A 1 94 ? -9.529 -5.808 15.939 1.00 98.06 94 ALA A C 1
ATOM 768 O O . ALA A 1 94 ? -8.808 -6.759 16.239 1.00 98.06 94 ALA A O 1
ATOM 769 N N . ILE A 1 95 ? -10.352 -5.833 14.885 1.00 97.62 95 ILE A N 1
ATOM 770 C CA . ILE A 1 95 ? -10.660 -7.063 14.138 1.00 97.62 95 ILE A CA 1
ATOM 771 C C . ILE A 1 95 ? -9.964 -7.161 12.774 1.00 97.62 95 ILE A C 1
ATOM 773 O O . ILE A 1 95 ? -9.830 -8.262 12.250 1.00 97.62 95 ILE A O 1
ATOM 777 N N . HIS A 1 96 ? -9.492 -6.050 12.189 1.00 95.44 96 HIS A N 1
ATOM 778 C CA . HIS A 1 96 ? -9.046 -5.998 10.783 1.00 95.44 96 HIS A CA 1
ATOM 779 C C . HIS A 1 96 ? -7.957 -7.015 10.399 1.00 95.44 96 HIS A C 1
ATOM 781 O O . HIS A 1 96 ? -7.797 -7.329 9.225 1.00 95.44 96 HIS A O 1
ATOM 787 N N . ALA A 1 97 ? -7.169 -7.495 11.364 1.00 95.75 97 ALA A N 1
ATOM 788 C CA . ALA A 1 97 ? -6.078 -8.431 11.123 1.00 95.75 97 ALA A CA 1
ATOM 789 C C . ALA A 1 97 ? -6.428 -9.890 11.463 1.00 95.75 97 ALA A C 1
ATOM 791 O O . ALA A 1 97 ? -5.584 -10.759 11.252 1.00 95.75 97 ALA A O 1
ATOM 792 N N . LEU A 1 98 ? -7.641 -10.187 11.947 1.00 96.81 98 LEU A N 1
ATOM 793 C CA . LEU A 1 98 ? -8.035 -11.549 12.333 1.00 96.81 98 LEU A CA 1
ATOM 794 C C . LEU A 1 98 ? -7.955 -12.528 11.157 1.00 96.81 98 LEU A C 1
ATOM 796 O O . LEU A 1 98 ? -7.397 -13.610 11.303 1.00 96.81 98 LEU A O 1
ATOM 800 N N . GLY A 1 99 ? -8.382 -12.124 9.955 1.00 95.62 99 GLY A N 1
ATOM 801 C CA . GLY A 1 99 ? -8.278 -12.962 8.751 1.00 95.62 99 GLY A CA 1
ATOM 802 C C . GLY A 1 99 ? -6.839 -13.312 8.335 1.00 95.62 99 GLY A C 1
ATOM 803 O O . GLY A 1 99 ? -6.619 -14.239 7.548 1.00 95.62 99 GLY A O 1
ATOM 804 N N . LYS A 1 100 ? -5.830 -12.596 8.859 1.00 95.12 100 LYS A N 1
ATOM 805 C CA . LYS A 1 100 ? -4.406 -12.906 8.635 1.00 95.12 100 LYS A CA 1
ATOM 806 C C . LYS A 1 100 ? -3.918 -14.048 9.526 1.00 95.12 100 LYS A C 1
ATOM 808 O O . LYS A 1 100 ? -2.925 -14.684 9.174 1.00 95.12 100 LYS A O 1
ATOM 813 N N . ILE A 1 101 ? -4.603 -14.319 10.637 1.00 95.50 101 ILE A N 1
ATOM 814 C CA . ILE A 1 101 ? -4.314 -15.447 11.524 1.00 95.50 101 ILE A CA 1
ATOM 815 C C . ILE A 1 101 ? -4.729 -16.721 10.792 1.00 95.50 101 ILE A C 1
ATOM 817 O O . ILE A 1 101 ? -5.878 -16.872 10.375 1.00 95.50 101 ILE A O 1
ATOM 821 N N . LYS A 1 102 ? -3.766 -17.616 10.570 1.00 94.00 102 LYS A N 1
ATOM 822 C CA . LYS A 1 102 ? -3.956 -18.787 9.713 1.00 94.00 102 LYS A CA 1
ATOM 823 C C . LYS A 1 102 ? -5.024 -19.716 10.284 1.00 94.00 102 LYS A C 1
ATOM 825 O O . LYS A 1 102 ? -5.929 -20.096 9.556 1.00 94.00 102 LYS A O 1
ATOM 830 N N . GLU A 1 103 ? -4.921 -20.030 11.567 1.00 94.38 103 GLU A N 1
ATOM 831 C CA . GLU A 1 103 ? -5.789 -20.960 12.284 1.00 94.38 103 GLU A CA 1
ATOM 832 C C . GLU A 1 103 ? -7.231 -20.442 12.308 1.00 94.38 103 GLU A C 1
ATOM 834 O O . GLU A 1 103 ? -8.143 -21.157 11.910 1.00 94.38 103 GLU A O 1
ATOM 839 N N . PHE A 1 104 ? -7.415 -19.162 12.653 1.00 95.25 104 PHE A N 1
ATOM 840 C CA . PHE A 1 104 ? -8.719 -18.493 12.633 1.00 95.25 104 PHE A CA 1
ATOM 841 C C . PHE A 1 104 ? -9.375 -18.565 11.245 1.00 95.25 104 PHE A C 1
ATOM 843 O O . PHE A 1 104 ? -10.550 -18.904 11.123 1.00 95.25 104 PHE A O 1
ATOM 850 N N . ARG A 1 105 ? -8.607 -18.285 10.182 1.00 95.38 105 ARG A N 1
ATOM 851 C CA . ARG A 1 105 ? -9.108 -18.337 8.803 1.00 95.38 105 ARG A CA 1
ATOM 852 C C . ARG A 1 105 ? -9.429 -19.763 8.354 1.00 95.38 105 ARG A C 1
ATOM 854 O O . ARG A 1 105 ? -10.473 -19.976 7.754 1.00 95.38 105 ARG A O 1
ATOM 861 N N . GLU A 1 106 ? -8.544 -20.723 8.603 1.00 94.38 106 GLU A N 1
ATOM 862 C CA . GLU A 1 106 ? -8.728 -22.112 8.161 1.00 94.38 106 GLU A CA 1
ATOM 863 C C . GLU A 1 106 ? -9.894 -22.806 8.878 1.00 94.38 106 GLU A C 1
ATOM 865 O O . GLU A 1 106 ? -10.561 -23.640 8.267 1.00 94.38 106 GLU A O 1
ATOM 870 N N . GLU A 1 107 ? -10.156 -22.450 10.138 1.00 95.75 107 GLU A N 1
ATOM 871 C CA . GLU A 1 107 ? -11.269 -22.990 10.921 1.00 95.75 107 GLU A CA 1
ATOM 872 C C . GLU A 1 107 ? -12.621 -22.391 10.508 1.00 95.75 107 GLU A C 1
ATOM 874 O O . GLU A 1 107 ? -13.584 -23.132 10.317 1.00 95.75 107 GLU A O 1
ATOM 879 N N . LEU A 1 108 ? -12.694 -21.066 10.339 1.00 96.50 108 LEU A N 1
ATOM 880 C CA . LEU A 1 108 ? -13.968 -20.357 10.163 1.00 96.50 108 LEU A CA 1
ATOM 881 C C . LEU A 1 108 ? -14.317 -20.043 8.701 1.00 96.50 108 LEU A C 1
ATOM 883 O O . LEU A 1 108 ? -15.485 -19.828 8.390 1.00 96.50 108 LEU A O 1
ATOM 887 N N . ALA A 1 109 ? -13.330 -20.024 7.803 1.00 95.44 109 ALA A N 1
ATOM 888 C CA . ALA A 1 109 ? -13.496 -19.760 6.373 1.00 95.44 109 ALA A CA 1
ATOM 889 C C . ALA A 1 109 ? -12.650 -20.738 5.527 1.00 95.44 109 ALA A C 1
ATOM 891 O O . ALA A 1 109 ? -11.695 -20.331 4.847 1.00 95.44 109 ALA A O 1
ATOM 892 N N . PRO A 1 110 ? -12.971 -22.047 5.549 1.00 93.69 110 PRO A N 1
ATOM 893 C CA . PRO A 1 110 ? -12.238 -23.038 4.771 1.00 93.69 110 PRO A CA 1
ATOM 894 C C . PRO A 1 110 ? -12.320 -22.726 3.269 1.00 93.69 110 PRO A C 1
ATOM 896 O O . PRO A 1 110 ? -13.378 -22.398 2.738 1.00 93.69 110 PRO A O 1
ATOM 899 N N . GLY A 1 111 ? -11.187 -22.839 2.571 1.00 89.75 111 GLY A N 1
ATOM 900 C CA . GLY A 1 111 ? -11.065 -22.512 1.142 1.00 89.75 111 GLY A CA 1
ATOM 901 C C . GLY A 1 111 ? -10.499 -21.118 0.856 1.00 89.75 111 GLY A C 1
ATOM 902 O O . GLY A 1 111 ? -10.070 -20.860 -0.267 1.00 89.75 111 GLY A O 1
ATOM 903 N N . PHE A 1 112 ? -10.396 -20.249 1.866 1.00 91.25 112 PHE A N 1
ATOM 904 C CA . PHE A 1 112 ? -9.743 -18.952 1.716 1.00 91.25 112 PHE A CA 1
ATOM 905 C C . PHE A 1 112 ? -8.236 -19.035 2.008 1.00 91.25 112 PHE A C 1
ATOM 907 O O . PHE A 1 112 ? -7.800 -19.436 3.091 1.00 91.25 112 PHE A O 1
ATOM 914 N N . ASN A 1 113 ? -7.411 -18.628 1.039 1.00 88.88 113 ASN A N 1
ATOM 915 C CA . ASN A 1 113 ? -5.955 -18.596 1.184 1.00 88.88 113 ASN A CA 1
ATOM 916 C C . ASN A 1 113 ? -5.466 -17.327 1.919 1.00 88.88 113 ASN A C 1
ATOM 918 O O . ASN A 1 113 ? -6.240 -16.439 2.272 1.00 88.88 113 ASN A O 1
ATOM 922 N N . ALA A 1 114 ? -4.154 -17.245 2.161 1.00 87.56 114 ALA A N 1
ATOM 923 C CA . ALA A 1 114 ? -3.545 -16.135 2.895 1.00 87.56 114 ALA A CA 1
ATOM 924 C C . ALA A 1 114 ? -3.660 -14.776 2.181 1.00 87.56 114 ALA A C 1
ATOM 926 O O . ALA A 1 114 ? -3.623 -13.746 2.845 1.00 87.56 114 ALA A O 1
ATOM 927 N N . GLN A 1 115 ? -3.797 -14.766 0.855 1.00 84.94 115 GLN A N 1
ATOM 928 C CA . GLN A 1 115 ? -3.913 -13.557 0.038 1.00 84.94 115 GLN A CA 1
ATOM 929 C C . GLN A 1 115 ? -5.328 -12.964 0.076 1.00 84.94 115 GLN A C 1
ATOM 931 O O . GLN A 1 115 ? -5.493 -11.771 -0.145 1.00 84.94 115 GLN A O 1
ATOM 936 N N . MET A 1 116 ? -6.337 -13.769 0.413 1.00 87.62 116 MET A N 1
ATOM 937 C CA . MET A 1 116 ? -7.738 -13.349 0.514 1.00 87.62 116 MET A CA 1
ATOM 938 C C . MET A 1 116 ? -8.156 -13.032 1.958 1.00 87.62 116 MET A C 1
ATOM 940 O O . MET A 1 116 ? -9.324 -13.181 2.306 1.00 87.62 116 MET A O 1
ATOM 944 N N . HIS A 1 117 ? -7.222 -12.629 2.827 1.00 93.31 117 HIS A N 1
ATOM 945 C CA . HIS A 1 117 ? -7.479 -12.496 4.266 1.00 93.31 117 HIS A CA 1
ATOM 946 C C . HIS A 1 117 ? -8.606 -11.509 4.620 1.00 93.31 117 HIS A C 1
ATOM 948 O O . HIS A 1 117 ? -9.356 -11.775 5.557 1.00 93.31 117 HIS A O 1
ATOM 954 N N . ASP A 1 118 ? -8.748 -10.400 3.887 1.00 94.31 118 ASP A N 1
ATOM 955 C CA . ASP A 1 118 ? -9.791 -9.401 4.163 1.00 94.31 118 ASP A CA 1
ATOM 956 C C . ASP A 1 118 ? -11.171 -9.903 3.720 1.00 94.31 118 ASP A C 1
ATOM 958 O O . ASP A 1 118 ? -12.133 -9.805 4.479 1.00 94.31 118 ASP A O 1
ATOM 962 N N . VAL A 1 119 ? -11.251 -10.546 2.550 1.00 93.62 119 VAL A N 1
ATOM 963 C CA . VAL A 1 119 ? -12.485 -11.178 2.052 1.00 93.62 119 VAL A CA 1
ATOM 964 C C . VAL A 1 119 ? -12.893 -12.358 2.939 1.00 93.62 119 VAL A C 1
ATOM 966 O O . VAL A 1 119 ? -14.072 -12.535 3.228 1.00 93.62 119 VAL A O 1
ATOM 969 N N . ALA A 1 120 ? -11.925 -13.137 3.430 1.00 95.88 120 ALA A N 1
ATOM 970 C CA . ALA A 1 120 ? -12.176 -14.210 4.386 1.00 95.88 120 ALA A CA 1
ATOM 971 C C . ALA A 1 120 ? -12.752 -13.663 5.697 1.00 95.88 120 ALA A C 1
ATOM 973 O O . ALA A 1 120 ? -13.710 -14.217 6.226 1.00 95.88 120 ALA A O 1
ATOM 974 N N . LEU A 1 121 ? -12.206 -12.553 6.207 1.00 97.56 121 LEU A N 1
ATOM 975 C CA . LEU A 1 121 ? -12.754 -11.899 7.391 1.00 97.56 121 LEU A CA 1
ATOM 976 C C . LEU A 1 121 ? -14.172 -11.375 7.133 1.00 97.56 121 LEU A C 1
ATOM 978 O O . LEU A 1 121 ? -15.041 -11.609 7.962 1.00 97.56 121 LEU A O 1
ATOM 982 N N . ALA A 1 122 ? -14.425 -10.729 5.991 1.00 97.50 122 ALA A N 1
ATOM 983 C CA . ALA A 1 122 ? -15.770 -10.290 5.612 1.00 97.50 122 ALA A CA 1
ATOM 984 C C . ALA A 1 122 ? -16.768 -11.462 5.624 1.00 97.50 122 ALA A C 1
ATOM 986 O O . ALA A 1 122 ? -17.809 -11.368 6.268 1.00 97.50 122 ALA A O 1
ATOM 987 N N . HIS A 1 123 ? -16.397 -12.597 5.022 1.00 97.25 123 HIS A N 1
ATOM 988 C CA . HIS A 1 123 ? -17.208 -13.815 5.019 1.00 97.25 123 HIS A CA 1
ATOM 989 C C . HIS A 1 123 ? -17.508 -14.337 6.434 1.00 97.25 123 HIS A C 1
ATOM 991 O O . HIS A 1 123 ? -18.642 -14.720 6.726 1.00 97.25 123 HIS A O 1
ATOM 997 N N . ILE A 1 124 ? -16.520 -14.334 7.335 1.00 98.06 124 ILE A N 1
ATOM 998 C CA . ILE A 1 124 ? -16.704 -14.756 8.735 1.00 98.06 124 ILE A CA 1
ATOM 999 C C . ILE A 1 124 ? -17.674 -13.815 9.457 1.00 98.06 124 ILE A C 1
ATOM 1001 O O . ILE A 1 124 ? -18.576 -14.283 10.144 1.00 98.06 124 ILE A O 1
ATOM 1005 N N . LEU A 1 125 ? -17.528 -12.500 9.274 1.00 98.25 125 LEU A N 1
ATOM 1006 C CA . LEU A 1 125 ? -18.408 -11.506 9.896 1.00 98.25 125 LEU A CA 1
ATOM 1007 C C . LEU A 1 125 ? -19.858 -11.603 9.397 1.00 98.25 125 LEU A C 1
ATOM 1009 O O . LEU A 1 125 ? -20.778 -11.301 10.150 1.00 98.25 125 LEU A O 1
ATOM 1013 N N . GLU A 1 126 ? -20.076 -12.027 8.152 1.00 97.50 126 GLU A N 1
ATOM 1014 C CA . GLU A 1 126 ? -21.418 -12.234 7.596 1.00 97.50 126 GLU A CA 1
ATOM 1015 C C . GLU A 1 126 ? -22.056 -13.558 8.037 1.00 97.50 126 GLU A C 1
ATOM 1017 O O . GLU A 1 126 ? -23.268 -13.617 8.242 1.00 97.50 126 GLU A O 1
ATOM 1022 N N . THR A 1 127 ? -21.263 -14.626 8.157 1.00 97.62 127 THR A N 1
ATOM 1023 C CA . THR A 1 127 ? -21.783 -15.988 8.373 1.00 97.62 127 THR A CA 1
ATOM 1024 C C . THR A 1 127 ? -21.790 -16.430 9.831 1.00 97.62 127 THR A C 1
ATOM 1026 O O . THR A 1 127 ? -22.658 -17.211 10.211 1.00 97.62 127 THR A O 1
ATOM 1029 N N . GLN A 1 128 ? -20.833 -15.954 10.629 1.00 97.19 128 GLN A N 1
ATOM 1030 C CA . GLN A 1 128 ? -20.602 -16.356 12.021 1.00 97.19 128 GLN A CA 1
ATOM 1031 C C . GLN A 1 128 ? -20.226 -15.137 12.896 1.00 97.19 128 GLN A C 1
ATOM 1033 O O . GLN A 1 128 ? -19.173 -15.137 13.542 1.00 97.19 128 GLN A O 1
ATOM 1038 N N . PRO A 1 129 ? -21.026 -14.051 12.925 1.00 97.12 129 PRO A N 1
ATOM 1039 C CA . PRO A 1 129 ? -20.677 -12.825 13.652 1.00 97.12 129 PRO A CA 1
ATOM 1040 C C . PRO A 1 129 ? -20.491 -13.023 15.168 1.00 97.12 129 PRO A C 1
ATOM 1042 O O . PRO A 1 129 ? -19.836 -12.209 15.819 1.00 97.12 129 PRO A O 1
ATOM 1045 N N . GLU A 1 130 ? -21.030 -14.094 15.752 1.00 97.12 130 GLU A N 1
ATOM 1046 C CA . GLU A 1 130 ? -20.908 -14.443 17.171 1.00 97.12 130 GLU A CA 1
ATOM 1047 C C . GLU A 1 130 ? -19.469 -14.709 17.632 1.00 97.12 130 GLU A C 1
ATOM 1049 O O . GLU A 1 130 ? -19.172 -14.540 18.816 1.00 97.12 130 GLU A O 1
ATOM 1054 N N . VAL A 1 131 ? -18.564 -15.072 16.715 1.00 97.06 131 VAL A N 1
ATOM 1055 C CA . VAL A 1 131 ? -17.130 -15.240 17.019 1.00 97.06 131 VAL A CA 1
ATOM 1056 C C . VAL A 1 131 ? -16.405 -13.895 17.139 1.00 97.06 131 VAL A C 1
ATOM 1058 O O . VAL A 1 131 ? -15.278 -13.833 17.625 1.00 97.06 131 VAL A O 1
ATOM 1061 N N . VAL A 1 132 ? -17.064 -12.799 16.743 1.00 97.81 132 VAL A N 1
ATOM 1062 C CA . VAL A 1 132 ? -16.570 -11.423 16.859 1.00 97.81 132 VAL A CA 1
ATOM 1063 C C . VAL A 1 132 ? -17.601 -10.551 17.608 1.00 97.81 132 VAL A C 1
ATOM 1065 O O . VAL A 1 132 ? -18.218 -9.662 17.011 1.00 97.81 132 VAL A O 1
ATOM 1068 N N . PRO A 1 133 ? -17.819 -10.771 18.925 1.00 97.62 133 PRO A N 1
ATOM 1069 C CA . PRO A 1 133 ? -18.821 -10.046 19.717 1.00 97.62 133 PRO A CA 1
ATOM 1070 C C . PRO A 1 133 ? -18.790 -8.515 19.591 1.00 97.62 133 PRO A C 1
ATOM 1072 O O . PRO A 1 133 ? -19.836 -7.860 19.601 1.00 97.62 133 PRO A O 1
ATOM 1075 N N . SER A 1 134 ? -17.601 -7.922 19.473 1.00 98.06 134 SER A N 1
ATOM 1076 C CA . SER A 1 134 ? -17.423 -6.479 19.348 1.00 98.06 134 SER A CA 1
ATOM 1077 C C . SER A 1 134 ? -17.933 -5.926 18.020 1.00 98.06 134 SER A C 1
ATOM 1079 O O . SER A 1 134 ? -18.376 -4.781 18.002 1.00 98.06 134 SER A O 1
ATOM 1081 N N . PHE A 1 135 ? -17.944 -6.727 16.950 1.00 98.44 135 PHE A N 1
ATOM 1082 C CA . PHE A 1 135 ? -18.607 -6.407 15.685 1.00 98.44 135 PHE A CA 1
ATOM 1083 C C . PHE A 1 135 ? -20.123 -6.589 15.793 1.00 98.44 135 PHE A C 1
ATOM 1085 O O . PHE A 1 135 ? -20.874 -5.690 15.418 1.00 98.44 135 PHE A O 1
ATOM 1092 N N . LEU A 1 136 ? -20.572 -7.712 16.366 1.00 97.69 136 LEU A N 1
ATOM 1093 C CA . LEU A 1 136 ? -21.994 -8.053 16.479 1.00 97.69 136 LEU A CA 1
ATOM 1094 C C . LEU A 1 136 ? -22.807 -7.004 17.261 1.00 97.69 136 LEU A C 1
ATOM 1096 O O . LEU A 1 136 ? -23.974 -6.771 16.954 1.00 97.69 136 LEU A O 1
ATOM 1100 N N . ARG A 1 137 ? -22.199 -6.339 18.253 1.00 96.81 137 ARG A N 1
ATOM 1101 C CA . ARG A 1 137 ? -22.855 -5.270 19.033 1.00 96.81 137 ARG A CA 1
ATOM 1102 C C . ARG A 1 137 ? -23.026 -3.943 18.280 1.00 96.81 137 ARG A C 1
ATOM 1104 O O . ARG A 1 137 ? -23.730 -3.070 18.783 1.00 96.81 137 ARG A O 1
ATOM 1111 N N . LEU A 1 138 ? -22.345 -3.740 17.148 1.00 97.88 138 LEU A N 1
ATOM 1112 C CA . LEU A 1 138 ? -22.426 -2.481 16.401 1.00 97.88 138 LEU A CA 1
ATOM 1113 C C . LEU A 1 138 ? -23.800 -2.313 15.750 1.00 97.88 138 LEU A C 1
ATOM 1115 O O . LEU A 1 138 ? -24.492 -3.287 15.460 1.00 97.88 138 LEU A O 1
ATOM 1119 N N . ALA A 1 139 ? -24.172 -1.073 15.438 1.00 96.50 139 ALA A N 1
ATOM 1120 C CA . ALA A 1 139 ? -25.378 -0.812 14.664 1.00 96.50 139 ALA A CA 1
ATOM 1121 C C . ALA A 1 139 ? -25.303 -1.476 13.264 1.00 96.50 139 ALA A C 1
ATOM 1123 O O . ALA A 1 139 ? -24.231 -1.482 12.647 1.00 96.50 139 ALA A O 1
ATOM 1124 N N . PRO A 1 140 ? -26.428 -1.963 12.695 1.00 97.06 140 PRO A N 1
ATOM 1125 C CA . PRO A 1 140 ? -26.425 -2.708 11.427 1.00 97.06 140 PRO A CA 1
ATOM 1126 C C . PRO A 1 140 ? -25.834 -1.961 10.222 1.00 97.06 140 PRO A C 1
ATOM 1128 O O . PRO A 1 140 ? -25.417 -2.574 9.240 1.00 97.06 140 PRO A O 1
ATOM 1131 N N . HIS A 1 141 ? -25.823 -0.626 10.244 1.00 96.00 141 HIS A N 1
ATOM 1132 C CA . HIS A 1 141 ? -25.198 0.160 9.182 1.00 96.00 141 HIS A CA 1
ATOM 1133 C C . HIS A 1 141 ? -23.661 0.113 9.262 1.00 96.00 141 HIS A C 1
ATOM 1135 O O . HIS A 1 141 ? -23.026 -0.077 8.230 1.00 96.00 141 HIS A O 1
ATOM 1141 N N . TYR A 1 142 ? -23.064 0.165 10.461 1.00 97.00 142 TYR A N 1
ATOM 1142 C CA . TYR A 1 142 ? -21.616 -0.013 10.632 1.00 97.00 142 TYR A CA 1
ATOM 1143 C C . TYR A 1 142 ? -21.164 -1.442 10.357 1.00 97.00 142 TYR A C 1
ATOM 1145 O O . TYR A 1 142 ? -20.096 -1.630 9.781 1.00 97.00 142 TYR A O 1
ATOM 1153 N N . GLN A 1 143 ? -21.977 -2.442 10.716 1.00 98.06 143 GLN A N 1
ATOM 1154 C CA . GLN A 1 143 ? -21.679 -3.835 10.376 1.00 98.06 143 GLN A CA 1
ATOM 1155 C C . GLN A 1 143 ? -21.519 -4.002 8.857 1.00 98.06 143 GLN A C 1
ATOM 1157 O O . GLN A 1 143 ? -20.482 -4.472 8.390 1.00 98.06 143 GLN A O 1
ATOM 1162 N N . ARG A 1 144 ? -22.499 -3.513 8.081 1.00 97.44 144 ARG A N 1
ATOM 1163 C CA . ARG A 1 144 ? -22.443 -3.515 6.610 1.00 97.44 144 ARG A CA 1
ATOM 1164 C C . ARG A 1 144 ? -21.266 -2.702 6.071 1.00 97.44 144 ARG A C 1
ATOM 1166 O O . ARG A 1 144 ? -20.554 -3.185 5.201 1.00 97.44 144 ARG A O 1
ATOM 1173 N N . LEU A 1 145 ? -21.018 -1.509 6.613 1.00 96.94 145 LEU A N 1
ATOM 1174 C CA . LEU A 1 145 ? -19.904 -0.657 6.186 1.00 96.94 145 LEU A CA 1
ATOM 1175 C C . LEU A 1 145 ? -18.536 -1.325 6.388 1.00 96.94 145 LEU A C 1
ATOM 1177 O O . LEU A 1 145 ? -17.672 -1.221 5.519 1.00 96.94 145 LEU A O 1
ATOM 1181 N N . ILE A 1 146 ? -18.323 -2.013 7.513 1.00 97.81 146 ILE A N 1
ATOM 1182 C CA . ILE A 1 146 ? -17.078 -2.743 7.796 1.00 97.81 146 ILE A CA 1
ATOM 1183 C C . ILE A 1 146 ? -16.904 -3.914 6.822 1.00 97.81 146 ILE A C 1
ATOM 1185 O O . ILE A 1 146 ? -15.824 -4.067 6.251 1.00 97.81 146 ILE A O 1
ATOM 1189 N N . VAL A 1 147 ? -17.957 -4.704 6.599 1.00 97.62 147 VAL A N 1
ATOM 1190 C CA . VAL A 1 147 ? -17.949 -5.839 5.659 1.00 97.62 147 VAL A CA 1
ATOM 1191 C C . VAL A 1 147 ? -17.670 -5.375 4.226 1.00 97.62 147 VAL A C 1
ATOM 1193 O O . VAL A 1 147 ? -16.781 -5.915 3.560 1.00 97.62 147 VAL A O 1
ATOM 1196 N N . ASP A 1 148 ? -18.350 -4.322 3.769 1.00 96.38 148 ASP A N 1
ATOM 1197 C CA . ASP A 1 148 ? -18.117 -3.748 2.443 1.00 96.38 148 ASP A CA 1
ATOM 1198 C C . ASP A 1 148 ? -16.706 -3.166 2.325 1.00 96.38 148 ASP A C 1
ATOM 1200 O O . ASP A 1 148 ? -16.047 -3.387 1.312 1.00 96.38 148 ASP A O 1
ATOM 1204 N N . SER A 1 149 ? -16.203 -2.505 3.377 1.00 95.81 149 SER A N 1
ATOM 1205 C CA . SER A 1 149 ? -14.835 -1.968 3.437 1.00 95.81 149 SER A CA 1
ATOM 1206 C C . SER A 1 149 ? -13.755 -3.052 3.362 1.00 95.81 149 SER A C 1
ATOM 1208 O O . SER A 1 149 ? -12.702 -2.813 2.773 1.00 95.81 149 SER A O 1
ATOM 1210 N N . LEU A 1 150 ? -13.981 -4.224 3.966 1.00 95.06 150 LEU A N 1
ATOM 1211 C CA . LEU A 1 150 ? -13.089 -5.390 3.870 1.00 95.06 150 LEU A CA 1
ATOM 1212 C C . LEU A 1 150 ? -13.134 -6.038 2.482 1.00 95.06 150 LEU A C 1
ATOM 1214 O O . LEU A 1 150 ? -12.146 -6.598 2.021 1.00 95.06 150 LEU A O 1
ATOM 1218 N N . SER A 1 151 ? -14.272 -5.931 1.802 1.00 92.19 151 SER A N 1
ATOM 1219 C CA . SER A 1 151 ? -14.487 -6.503 0.472 1.00 92.19 151 SER A CA 1
ATOM 1220 C C . SER A 1 151 ? -13.965 -5.619 -0.669 1.00 92.19 151 SER A C 1
ATOM 1222 O O . SER A 1 151 ? -14.152 -5.953 -1.842 1.00 92.19 151 SER A O 1
ATOM 1224 N N . VAL A 1 152 ? -13.344 -4.474 -0.361 1.00 91.44 152 VAL A N 1
ATOM 1225 C CA . VAL A 1 152 ? -12.736 -3.592 -1.362 1.00 91.44 152 VAL A CA 1
ATOM 1226 C C . VAL A 1 152 ? -11.357 -4.126 -1.759 1.00 91.44 152 VAL A C 1
ATOM 1228 O O . VAL A 1 152 ? -10.394 -4.010 -1.006 1.00 91.44 152 VAL A O 1
ATOM 1231 N N . ASP A 1 153 ? -11.245 -4.642 -2.983 1.00 86.81 153 ASP A N 1
ATOM 1232 C CA . ASP A 1 153 ? -9.974 -5.043 -3.607 1.00 86.81 153 ASP A CA 1
ATOM 1233 C C . ASP A 1 153 ? -9.158 -3.813 -4.058 1.00 86.81 153 ASP A C 1
ATOM 1235 O O . ASP A 1 153 ? -9.143 -3.417 -5.232 1.00 86.81 153 ASP A O 1
ATOM 1239 N N . PHE A 1 154 ? -8.536 -3.153 -3.079 1.00 91.44 154 PHE A N 1
ATOM 1240 C CA . PHE A 1 154 ? -7.741 -1.946 -3.268 1.00 91.44 154 PHE A CA 1
ATOM 1241 C C . PHE A 1 154 ? -6.616 -1.837 -2.228 1.00 91.44 154 PHE A C 1
ATOM 1243 O O . PHE A 1 154 ? -6.859 -1.589 -1.046 1.00 91.44 154 PHE A O 1
ATOM 1250 N N . GLU A 1 155 ? -5.366 -1.937 -2.686 1.00 91.62 155 GLU A N 1
ATOM 1251 C CA . GLU A 1 155 ? -4.184 -1.703 -1.853 1.00 91.62 155 GLU A CA 1
ATOM 1252 C C . GLU A 1 155 ? -3.710 -0.249 -1.987 1.00 91.62 155 GLU A C 1
ATOM 1254 O O . GLU A 1 155 ? -3.282 0.204 -3.054 1.00 91.62 155 GLU A O 1
ATOM 1259 N N . PHE A 1 156 ? -3.762 0.505 -0.887 1.00 93.88 156 PHE A N 1
ATOM 1260 C CA . PHE A 1 156 ? -3.429 1.931 -0.908 1.00 93.88 156 PHE A CA 1
ATOM 1261 C C . PHE A 1 156 ? -1.940 2.187 -1.161 1.00 93.88 156 PHE A C 1
ATOM 1263 O O . PHE A 1 156 ? -1.589 3.157 -1.831 1.00 93.88 156 PHE A O 1
ATOM 1270 N N . SER A 1 157 ? -1.052 1.314 -0.671 1.00 91.31 157 SER A N 1
ATOM 1271 C CA . SER A 1 157 ? 0.394 1.457 -0.898 1.00 91.31 157 SER A CA 1
ATOM 1272 C C . SER A 1 157 ? 0.731 1.396 -2.393 1.00 91.31 157 SER A C 1
ATOM 1274 O O . SER A 1 157 ? 1.486 2.230 -2.892 1.00 91.31 157 SER A O 1
ATOM 1276 N N . GLN A 1 158 ? 0.097 0.460 -3.106 1.00 93.88 158 GLN A N 1
ATOM 1277 C CA . GLN A 1 158 ? 0.210 0.294 -4.556 1.00 93.88 158 GLN A CA 1
ATOM 1278 C C . GLN A 1 158 ? -0.360 1.499 -5.308 1.00 93.88 158 GLN A C 1
ATOM 1280 O O . GLN A 1 158 ? 0.227 1.964 -6.285 1.00 93.88 158 GLN A O 1
ATOM 1285 N N . PHE A 1 159 ? -1.474 2.061 -4.830 1.00 95.56 159 PHE A N 1
ATOM 1286 C CA . PHE A 1 159 ? -2.035 3.288 -5.392 1.00 95.56 159 PHE A CA 1
ATOM 1287 C C . PHE A 1 159 ? -1.082 4.483 -5.267 1.00 95.56 159 PHE A C 1
ATOM 1289 O O . PHE A 1 159 ? -0.860 5.178 -6.257 1.00 95.56 159 PHE A O 1
ATOM 1296 N N . LEU A 1 160 ? -0.452 4.685 -4.104 1.00 93.31 160 LEU A N 1
ATOM 1297 C CA . LEU A 1 160 ? 0.516 5.774 -3.909 1.00 93.31 160 LEU A CA 1
ATOM 1298 C C . LEU A 1 160 ? 1.720 5.694 -4.859 1.00 93.31 160 LEU A C 1
ATOM 1300 O O . LEU A 1 160 ? 2.330 6.719 -5.162 1.00 93.31 160 LEU A O 1
ATOM 1304 N N . GLN A 1 161 ? 2.066 4.489 -5.309 1.00 93.31 161 GLN A N 1
ATOM 1305 C CA . GLN A 1 161 ? 3.151 4.228 -6.256 1.00 93.31 161 GLN A CA 1
ATOM 1306 C C . GLN A 1 161 ? 2.672 4.152 -7.712 1.00 93.31 161 GLN A C 1
ATOM 1308 O O . GLN A 1 161 ? 3.484 3.945 -8.604 1.00 93.31 161 GLN A O 1
ATOM 1313 N N . ALA A 1 162 ? 1.377 4.352 -7.965 1.00 94.81 162 ALA A N 1
ATOM 1314 C CA . ALA A 1 162 ? 0.742 4.204 -9.272 1.00 94.81 162 ALA A CA 1
ATOM 1315 C C . ALA A 1 162 ? 0.861 2.802 -9.907 1.00 94.81 162 ALA A C 1
ATOM 1317 O O . ALA A 1 162 ? 0.779 2.652 -11.132 1.00 94.81 162 ALA A O 1
ATOM 1318 N N . GLU A 1 163 ? 1.006 1.761 -9.082 1.00 96.12 163 GLU A N 1
ATOM 1319 C CA . GLU A 1 163 ? 0.859 0.375 -9.534 1.00 96.12 163 GLU A CA 1
ATOM 1320 C C . GLU A 1 163 ? -0.596 0.099 -9.920 1.00 96.12 163 GLU A C 1
ATOM 1322 O O . GLU A 1 163 ? -0.838 -0.425 -11.007 1.00 96.12 163 GLU A O 1
ATOM 1327 N N . ASN A 1 164 ? -1.552 0.527 -9.084 1.00 95.19 164 ASN A N 1
ATOM 1328 C CA . ASN A 1 164 ? -2.992 0.422 -9.355 1.00 95.19 164 ASN A CA 1
ATOM 1329 C C . ASN A 1 164 ? -3.404 1.215 -10.602 1.00 95.19 164 ASN A C 1
ATOM 1331 O O . ASN A 1 164 ? -2.739 2.178 -10.989 1.00 95.19 164 ASN A O 1
ATOM 1335 N N . VAL A 1 165 ? -4.551 0.851 -11.177 1.00 94.25 165 VAL A N 1
ATOM 1336 C CA . VAL A 1 165 ? -5.195 1.524 -12.318 1.00 94.25 165 VAL A CA 1
ATOM 1337 C C . VAL A 1 165 ? -6.541 2.142 -11.907 1.00 94.25 165 VAL A C 1
ATOM 1339 O O . VAL A 1 165 ? -7.069 1.799 -10.843 1.00 94.25 165 VAL A O 1
ATOM 1342 N N . PRO A 1 166 ? -7.148 3.025 -12.725 1.00 95.12 166 PRO A N 1
ATOM 1343 C CA . PRO A 1 166 ? -8.471 3.590 -12.453 1.00 95.12 166 PRO A CA 1
ATOM 1344 C C . PRO A 1 166 ? -9.547 2.569 -12.055 1.00 95.12 166 PRO A C 1
ATOM 1346 O O . PRO A 1 166 ? -10.334 2.839 -11.148 1.00 95.12 166 PRO A O 1
ATOM 1349 N N . ALA A 1 167 ? -9.561 1.378 -12.661 1.00 93.75 167 ALA A N 1
ATOM 1350 C CA . ALA A 1 167 ? -10.500 0.317 -12.295 1.00 93.75 167 ALA A CA 1
ATOM 1351 C C . ALA A 1 167 ? -10.421 -0.103 -10.815 1.00 93.75 167 ALA A C 1
ATOM 1353 O O . ALA A 1 167 ? -11.442 -0.475 -10.240 1.00 93.75 167 ALA A O 1
ATOM 1354 N N . ASN A 1 168 ? -9.256 -0.006 -10.160 1.00 93.31 168 ASN A N 1
ATOM 1355 C CA . ASN A 1 168 ? -9.144 -0.274 -8.722 1.00 93.31 168 ASN A CA 1
ATOM 1356 C C . ASN A 1 168 ? -9.893 0.781 -7.887 1.00 93.31 168 ASN A C 1
ATOM 1358 O O . ASN A 1 168 ? -10.475 0.442 -6.862 1.00 93.31 168 ASN A O 1
ATOM 1362 N N . LEU A 1 169 ? -9.926 2.045 -8.328 1.00 94.56 169 LEU A N 1
ATOM 1363 C CA . LEU A 1 169 ? -10.684 3.107 -7.654 1.00 94.56 169 LEU A CA 1
ATOM 1364 C C . LEU A 1 169 ? -12.190 2.980 -7.907 1.00 94.56 169 LEU A C 1
ATOM 1366 O O . LEU A 1 169 ? -12.987 3.348 -7.047 1.00 94.56 169 LEU A O 1
ATOM 1370 N N . MET A 1 170 ? -12.591 2.439 -9.061 1.00 93.12 170 MET A N 1
ATOM 1371 C CA . MET A 1 170 ? -13.999 2.160 -9.357 1.00 93.12 170 MET A CA 1
ATOM 1372 C C . MET A 1 170 ? -14.595 1.181 -8.337 1.00 93.12 170 MET A C 1
ATOM 1374 O O . MET A 1 170 ? -15.675 1.442 -7.821 1.00 93.12 170 MET A O 1
ATOM 1378 N N . VAL A 1 171 ? -13.853 0.135 -7.948 1.00 91.06 171 VAL A N 1
ATOM 1379 C CA . VAL A 1 171 ? -14.289 -0.816 -6.905 1.00 91.06 171 VAL A CA 1
ATOM 1380 C C . VAL A 1 171 ? -14.507 -0.118 -5.559 1.00 91.06 171 VAL A C 1
ATOM 1382 O O . VAL A 1 171 ? -15.504 -0.386 -4.891 1.00 91.06 171 VAL A O 1
ATOM 1385 N N . VAL A 1 172 ? -13.620 0.811 -5.178 1.00 93.44 172 VAL A N 1
ATOM 1386 C CA . VAL A 1 172 ? -13.794 1.641 -3.970 1.00 93.44 172 VAL A CA 1
ATOM 1387 C C . VAL A 1 172 ? -15.091 2.446 -4.070 1.00 93.44 172 VAL A C 1
ATOM 1389 O O . VAL A 1 172 ? -15.897 2.440 -3.141 1.00 93.44 172 VAL A O 1
ATOM 1392 N N . LYS A 1 173 ? -15.313 3.113 -5.210 1.00 92.62 173 LYS A N 1
ATOM 1393 C CA . LYS A 1 173 ? -16.499 3.945 -5.436 1.00 92.62 173 LYS A CA 1
ATOM 1394 C C . LYS A 1 173 ? -17.785 3.124 -5.365 1.00 92.62 173 LYS A C 1
ATOM 1396 O O . LYS A 1 173 ? -18.701 3.506 -4.644 1.00 92.62 173 LYS A O 1
ATOM 1401 N N . ASP A 1 174 ? -17.836 1.990 -6.051 1.00 92.50 174 ASP A N 1
ATOM 1402 C CA . ASP A 1 174 ? -19.032 1.152 -6.142 1.00 92.50 174 ASP A CA 1
ATOM 1403 C C . ASP A 1 174 ? -19.397 0.509 -4.801 1.00 92.50 174 ASP A C 1
ATOM 1405 O O . ASP A 1 174 ? -20.572 0.488 -4.433 1.00 92.50 174 ASP A O 1
ATOM 1409 N N . LYS A 1 175 ? -18.400 0.037 -4.039 1.00 92.50 175 LYS A N 1
ATOM 1410 C CA . LYS A 1 175 ? -18.616 -0.588 -2.724 1.00 92.50 175 LYS A CA 1
ATOM 1411 C C . LYS A 1 175 ? -19.005 0.406 -1.635 1.00 92.50 175 LYS A C 1
ATOM 1413 O O . LYS A 1 175 ? -19.765 0.051 -0.742 1.00 92.50 175 LYS A O 1
ATOM 1418 N N . LEU A 1 176 ? -18.507 1.641 -1.697 1.00 93.50 176 LEU A N 1
ATOM 1419 C CA . LEU A 1 176 ? -18.754 2.639 -0.650 1.00 93.50 176 LEU A CA 1
ATOM 1420 C C . LEU A 1 176 ? -19.923 3.577 -0.960 1.00 93.50 176 LEU A C 1
ATOM 1422 O O . LEU A 1 176 ? -20.491 4.155 -0.038 1.00 93.50 176 LEU A O 1
ATOM 1426 N N . LYS A 1 177 ? -20.355 3.678 -2.224 1.00 92.12 177 LYS A N 1
ATOM 1427 C CA . LYS A 1 177 ? -21.518 4.482 -2.634 1.00 92.12 177 LYS A CA 1
ATOM 1428 C C . LYS A 1 177 ? -22.800 4.210 -1.824 1.00 92.12 177 LYS A C 1
ATOM 1430 O O . LYS A 1 177 ? -23.466 5.191 -1.492 1.00 92.12 177 LYS A O 1
ATOM 1435 N N . PRO A 1 178 ? -23.169 2.959 -1.467 1.00 93.69 178 PRO A N 1
ATOM 1436 C CA . PRO A 1 178 ? -24.357 2.693 -0.646 1.00 93.69 178 PRO A CA 1
ATOM 1437 C C . PRO A 1 178 ? -24.313 3.322 0.754 1.00 93.69 178 PRO A C 1
ATOM 1439 O O . PRO A 1 178 ? -25.361 3.512 1.366 1.00 93.69 178 PRO A O 1
ATOM 1442 N N . HIS A 1 179 ? -23.118 3.658 1.245 1.00 92.06 179 HIS A N 1
ATOM 1443 C CA . HIS A 1 179 ? -22.880 4.235 2.572 1.00 92.06 179 HIS A CA 1
ATOM 1444 C C . HIS A 1 179 ? -22.755 5.764 2.548 1.00 92.06 179 HIS A C 1
ATOM 1446 O O . HIS A 1 179 ? -22.427 6.374 3.564 1.00 92.06 179 HIS A O 1
ATOM 1452 N N . GLY A 1 180 ? -23.010 6.394 1.397 1.00 88.88 180 GLY A N 1
ATOM 1453 C CA . GLY A 1 180 ? -22.928 7.842 1.241 1.00 88.88 180 GLY A CA 1
ATOM 1454 C C . GLY A 1 180 ? -21.519 8.389 1.475 1.00 88.88 180 GLY A C 1
ATOM 1455 O O . GLY A 1 180 ? -20.517 7.697 1.296 1.00 88.88 180 GLY A O 1
ATOM 1456 N N . GLU A 1 181 ? -21.436 9.662 1.854 1.00 84.50 181 GLU A N 1
ATOM 1457 C CA . GLU A 1 181 ? -20.155 10.355 2.041 1.00 84.50 181 GLU A CA 1
ATOM 1458 C C . GLU A 1 181 ? -19.372 9.822 3.248 1.00 84.50 181 GLU A C 1
ATOM 1460 O O . GLU A 1 181 ? -18.149 9.663 3.176 1.00 84.50 181 GLU A O 1
ATOM 1465 N N . ASP A 1 182 ? -20.093 9.453 4.308 1.00 86.31 182 ASP A N 1
ATOM 1466 C CA . ASP A 1 182 ? -19.536 8.898 5.541 1.00 86.31 182 ASP A CA 1
ATOM 1467 C C . ASP A 1 182 ? -18.792 7.584 5.282 1.00 86.31 182 ASP A C 1
ATOM 1469 O O . ASP A 1 182 ? -17.737 7.342 5.870 1.00 86.31 182 ASP A O 1
ATOM 1473 N N . GLY A 1 183 ? -19.278 6.760 4.346 1.00 90.62 183 GLY A N 1
ATOM 1474 C CA . GLY A 1 183 ? -18.622 5.510 3.966 1.00 90.62 183 GLY A CA 1
ATOM 1475 C C . GLY A 1 183 ? -17.220 5.708 3.388 1.00 90.62 183 GLY A C 1
ATOM 1476 O O . GLY A 1 183 ? -16.273 5.033 3.801 1.00 90.62 183 GLY A O 1
ATOM 1477 N N . PHE A 1 184 ? -17.055 6.674 2.476 1.00 90.44 184 PHE A N 1
ATOM 1478 C CA . PHE A 1 184 ? -15.742 7.012 1.909 1.00 90.44 184 PHE A CA 1
ATOM 1479 C C . PHE A 1 184 ? -14.791 7.545 2.974 1.00 90.44 184 PHE A C 1
ATOM 1481 O O . PHE A 1 184 ? -13.625 7.140 3.026 1.00 90.44 184 PHE A O 1
ATOM 1488 N N . ALA A 1 185 ? -15.278 8.443 3.830 1.00 91.06 185 ALA A N 1
ATOM 1489 C CA . ALA A 1 185 ? -14.466 9.041 4.876 1.00 91.06 185 ALA A CA 1
ATOM 1490 C C . ALA A 1 185 ? -14.025 7.998 5.916 1.00 91.06 185 ALA A C 1
ATOM 1492 O O . ALA A 1 185 ? -12.847 7.950 6.278 1.00 91.06 185 ALA A O 1
ATOM 1493 N N . PHE A 1 186 ? -14.931 7.101 6.316 1.00 93.44 186 PHE A N 1
ATOM 1494 C CA . PHE A 1 186 ? -14.648 5.980 7.211 1.00 93.44 186 PHE A CA 1
ATOM 1495 C C . PHE A 1 186 ? -13.593 5.032 6.623 1.00 93.44 186 PHE A C 1
ATOM 1497 O O . PHE A 1 186 ? -12.622 4.688 7.301 1.00 93.44 186 PHE A O 1
ATOM 1504 N N . PHE A 1 187 ? -13.715 4.666 5.343 1.00 94.56 187 PHE A N 1
ATOM 1505 C CA . PHE A 1 187 ? -12.729 3.827 4.655 1.00 94.56 187 PHE A CA 1
ATOM 1506 C C . PHE A 1 187 ? -11.350 4.497 4.546 1.00 94.56 187 PHE A C 1
ATOM 1508 O O . PHE A 1 187 ? -10.324 3.859 4.799 1.00 94.56 187 PHE A O 1
ATOM 1515 N N . CYS A 1 188 ? -11.306 5.791 4.222 1.00 94.12 188 CYS A N 1
ATOM 1516 C CA . CYS A 1 188 ? -10.062 6.563 4.176 1.00 94.12 188 CYS A CA 1
ATOM 1517 C C . CYS A 1 188 ? -9.392 6.637 5.555 1.00 94.12 188 CYS A C 1
ATOM 1519 O O . CYS A 1 188 ? -8.181 6.433 5.678 1.00 94.12 188 CYS A O 1
ATOM 1521 N N . PHE A 1 189 ? -10.178 6.891 6.604 1.00 95.38 189 PHE A N 1
ATOM 1522 C CA . PHE A 1 189 ? -9.672 6.948 7.970 1.00 95.38 189 PHE A CA 1
ATOM 1523 C C . PHE A 1 189 ? -9.131 5.594 8.426 1.00 95.38 189 PHE A C 1
ATOM 1525 O O . PHE A 1 189 ? -8.030 5.545 8.972 1.00 95.38 189 PHE A O 1
ATOM 1532 N N . ARG A 1 190 ? -9.828 4.494 8.107 1.00 95.31 190 ARG A N 1
ATOM 1533 C CA . ARG A 1 190 ? -9.355 3.119 8.334 1.00 95.31 190 ARG A CA 1
ATOM 1534 C C . ARG A 1 190 ? -7.954 2.904 7.758 1.00 95.31 190 ARG A C 1
ATOM 1536 O O . ARG A 1 190 ? -7.068 2.460 8.485 1.00 95.31 190 ARG A O 1
ATOM 1543 N N . ILE A 1 191 ? -7.735 3.242 6.483 1.00 95.31 191 ILE A N 1
ATOM 1544 C CA . ILE A 1 191 ? -6.418 3.100 5.834 1.00 95.31 191 ILE A CA 1
ATOM 1545 C C . ILE A 1 191 ? -5.363 3.927 6.584 1.00 95.31 191 ILE A C 1
ATOM 1547 O O . ILE A 1 191 ? -4.270 3.434 6.873 1.00 95.31 191 ILE A O 1
ATOM 1551 N N . PHE A 1 192 ? -5.688 5.175 6.930 1.00 96.56 192 PHE A N 1
ATOM 1552 C CA . PHE A 1 192 ? -4.770 6.072 7.632 1.00 96.56 192 PHE A CA 1
ATOM 1553 C C . PHE A 1 192 ? -4.318 5.507 8.986 1.00 96.56 192 PHE A C 1
ATOM 1555 O O . PHE A 1 192 ? -3.114 5.437 9.257 1.00 96.56 192 PHE A O 1
ATOM 1562 N N . VAL A 1 193 ? -5.251 5.046 9.823 1.00 97.19 193 VAL A N 1
ATOM 1563 C CA . VAL A 1 193 ? -4.912 4.523 11.156 1.00 97.19 193 VAL A CA 1
ATOM 1564 C C . VAL A 1 193 ? -4.211 3.164 11.100 1.00 97.19 193 VAL A C 1
ATOM 1566 O O . VAL A 1 193 ? -3.308 2.918 11.904 1.00 97.19 193 VAL A O 1
ATOM 1569 N N . GLN A 1 194 ? -4.525 2.318 10.112 1.00 96.06 194 GLN A N 1
ATOM 1570 C CA . GLN A 1 194 ? -3.775 1.083 9.857 1.00 96.06 194 GLN A CA 1
ATOM 1571 C C . GLN A 1 194 ? -2.313 1.378 9.510 1.00 96.06 194 GLN A C 1
ATOM 1573 O O . GLN A 1 194 ? -1.405 0.741 10.049 1.00 96.06 194 GLN A O 1
ATOM 1578 N N . MET A 1 195 ? -2.061 2.387 8.670 1.00 95.75 195 MET A N 1
ATOM 1579 C CA . MET A 1 195 ? -0.695 2.802 8.346 1.00 95.75 195 MET A CA 1
ATOM 1580 C C . MET A 1 195 ? 0.044 3.338 9.570 1.00 95.75 195 MET A C 1
ATOM 1582 O O . MET A 1 195 ? 1.206 2.993 9.776 1.00 95.75 195 MET A O 1
ATOM 1586 N N . CYS A 1 196 ? -0.627 4.100 10.434 1.00 97.50 196 CYS A N 1
ATOM 1587 C CA . CYS A 1 196 ? -0.043 4.560 11.695 1.00 97.50 196 CYS A CA 1
ATOM 1588 C C . CYS A 1 196 ? 0.390 3.386 12.597 1.00 97.50 196 CYS A C 1
ATOM 1590 O O . CYS A 1 196 ? 1.468 3.415 13.193 1.00 97.50 196 CYS A O 1
ATOM 1592 N N . GLY A 1 197 ? -0.401 2.308 12.628 1.00 96.88 197 GLY A N 1
ATOM 1593 C CA . GLY A 1 197 ? -0.091 1.078 13.361 1.00 96.88 197 GLY A CA 1
ATOM 1594 C C . GLY A 1 197 ? 0.953 0.160 12.710 1.00 96.88 197 GLY A C 1
ATOM 1595 O O . GLY A 1 197 ? 1.453 -0.744 13.377 1.00 96.88 197 GLY A O 1
ATOM 1596 N N . LYS A 1 198 ? 1.338 0.373 11.444 1.00 95.62 198 LYS A N 1
ATOM 1597 C CA . LYS A 1 198 ? 2.148 -0.569 10.638 1.00 95.62 198 LYS A CA 1
ATOM 1598 C C . LYS A 1 198 ? 3.458 -1.016 11.296 1.00 95.62 198 LYS A C 1
ATOM 1600 O O . LYS A 1 198 ? 3.881 -2.160 11.120 1.00 95.62 198 LYS A O 1
ATOM 1605 N N . LEU A 1 199 ? 4.099 -0.129 12.059 1.00 96.75 199 LEU A N 1
ATOM 1606 C CA . LEU A 1 199 ? 5.357 -0.397 12.768 1.00 96.75 199 LEU A CA 1
ATOM 1607 C C . LEU A 1 199 ? 5.173 -0.675 14.271 1.00 96.75 199 LEU A C 1
ATOM 1609 O O . LEU A 1 199 ? 6.138 -0.584 15.030 1.00 96.75 199 LEU A O 1
ATOM 1613 N N . GLY A 1 200 ? 3.971 -1.073 14.699 1.00 96.31 200 GLY A N 1
ATOM 1614 C CA . GLY A 1 200 ? 3.653 -1.361 16.101 1.00 96.31 200 GLY A CA 1
ATOM 1615 C C . GLY A 1 200 ? 4.552 -2.420 16.749 1.00 96.31 200 GLY A C 1
ATOM 1616 O O . GLY A 1 200 ? 4.890 -2.300 17.922 1.00 96.31 200 GLY A O 1
ATOM 1617 N N . ALA A 1 201 ? 5.024 -3.408 15.976 1.00 95.50 201 ALA A N 1
ATOM 1618 C CA . ALA A 1 201 ? 5.976 -4.423 16.449 1.00 95.50 201 ALA A CA 1
ATOM 1619 C C . ALA A 1 201 ? 7.354 -3.845 16.828 1.00 95.50 201 ALA A C 1
ATOM 1621 O O . ALA A 1 201 ? 8.084 -4.454 17.602 1.00 95.50 201 ALA A O 1
ATOM 1622 N N . LYS A 1 202 ? 7.719 -2.671 16.293 1.00 96.44 202 LYS A N 1
ATOM 1623 C CA . LYS A 1 202 ? 8.956 -1.962 16.657 1.00 96.44 202 LYS A CA 1
ATOM 1624 C C . LYS A 1 202 ? 8.745 -1.033 17.847 1.00 96.44 202 LYS A C 1
ATOM 1626 O O . LYS A 1 202 ? 9.618 -0.920 18.699 1.00 96.44 202 LYS A O 1
ATOM 1631 N N . SER A 1 203 ? 7.614 -0.329 17.884 1.00 95.69 203 SER A N 1
ATOM 1632 C CA . SER A 1 203 ? 7.271 0.569 18.984 1.00 95.69 203 SER A CA 1
ATOM 1633 C C . SER A 1 203 ? 5.771 0.804 19.050 1.00 95.69 203 SER A C 1
ATOM 1635 O O . SER A 1 203 ? 5.130 1.089 18.043 1.00 95.69 203 SER A O 1
ATOM 1637 N N . LEU A 1 204 ? 5.234 0.761 20.270 1.00 95.62 204 LEU A N 1
ATOM 1638 C CA . LEU A 1 204 ? 3.877 1.210 20.580 1.00 95.62 204 LEU A CA 1
ATOM 1639 C C . LEU A 1 204 ? 3.873 2.559 21.312 1.00 95.62 204 LEU A C 1
ATOM 1641 O O . LEU A 1 204 ? 2.833 2.975 21.819 1.00 95.62 204 LEU A O 1
ATOM 1645 N N . LEU A 1 205 ? 5.028 3.211 21.471 1.00 95.50 205 LEU A N 1
ATOM 1646 C CA . LEU A 1 205 ? 5.094 4.487 22.180 1.00 95.50 205 LEU A CA 1
ATOM 1647 C C . LEU A 1 205 ? 4.507 5.617 21.329 1.00 95.50 205 LEU A C 1
ATOM 1649 O O . LEU A 1 205 ? 3.881 6.499 21.887 1.00 95.50 205 LEU A O 1
ATOM 1653 N N . GLY A 1 206 ? 4.625 5.572 20.012 1.00 96.06 206 GLY A N 1
ATOM 1654 C CA . GLY A 1 206 ? 4.012 6.529 19.094 1.00 96.06 206 GLY A CA 1
ATOM 1655 C C . GLY A 1 206 ? 3.743 5.862 17.750 1.00 96.06 206 GLY A C 1
ATOM 1656 O O . GLY A 1 206 ? 4.012 4.671 17.570 1.00 96.06 206 GLY A O 1
ATOM 1657 N N . SER A 1 207 ? 3.236 6.627 16.789 1.00 97.56 207 SER A N 1
ATOM 1658 C CA . SER A 1 207 ? 3.116 6.184 15.401 1.00 97.56 207 SER A CA 1
ATOM 1659 C C . SER A 1 207 ? 4.476 6.311 14.721 1.00 97.56 207 SER A C 1
ATOM 1661 O O . SER A 1 207 ? 4.800 7.338 14.132 1.00 97.56 207 SER A O 1
ATOM 1663 N N . LEU A 1 208 ? 5.311 5.273 14.808 1.00 97.25 208 LEU A N 1
ATOM 1664 C CA . LEU A 1 208 ? 6.647 5.288 14.193 1.00 97.25 208 LEU A CA 1
ATOM 1665 C C . LEU A 1 208 ? 6.594 5.406 12.656 1.00 97.25 208 LEU A C 1
ATOM 1667 O O . LEU A 1 208 ? 7.561 5.847 12.045 1.00 97.25 208 LEU A O 1
ATOM 1671 N N . PHE A 1 209 ? 5.491 4.993 12.025 1.00 96.75 209 PHE A N 1
ATOM 1672 C CA . PHE A 1 209 ? 5.359 5.005 10.567 1.00 96.75 209 PHE A CA 1
ATOM 1673 C C . PHE A 1 209 ? 4.943 6.365 9.998 1.00 96.75 209 PHE A C 1
ATOM 1675 O O . PHE A 1 209 ? 5.435 6.745 8.941 1.00 96.75 209 PHE A O 1
ATOM 1682 N N . MET A 1 210 ? 4.020 7.078 10.651 1.00 97.56 210 MET A N 1
ATOM 1683 C CA . MET A 1 210 ? 3.403 8.286 10.086 1.00 97.56 210 MET A CA 1
ATOM 1684 C C . MET A 1 210 ? 4.219 9.547 10.410 1.00 97.56 210 MET A C 1
ATOM 1686 O O . MET A 1 210 ? 3.756 10.429 11.133 1.00 97.56 210 MET A O 1
ATOM 1690 N N . THR A 1 211 ? 5.454 9.586 9.912 1.00 97.94 211 THR A N 1
ATOM 1691 C CA . THR A 1 211 ? 6.345 10.758 9.937 1.00 97.94 211 THR A CA 1
ATOM 1692 C C . THR A 1 211 ? 5.837 11.865 9.012 1.00 97.94 211 THR A C 1
ATOM 1694 O O . THR A 1 211 ? 4.911 11.648 8.225 1.00 97.94 211 THR A O 1
ATOM 1697 N N . GLU A 1 212 ? 6.456 13.046 9.058 1.00 97.50 212 GLU A N 1
ATOM 1698 C CA . GLU A 1 212 ? 6.111 14.148 8.152 1.00 97.50 212 GLU A CA 1
ATOM 1699 C C . GLU A 1 212 ? 6.285 13.746 6.681 1.00 97.50 212 GLU A C 1
ATOM 1701 O O . GLU A 1 212 ? 5.350 13.869 5.889 1.00 97.50 212 GLU A O 1
ATOM 1706 N N . SER A 1 213 ? 7.437 13.177 6.316 1.00 94.44 213 SER A N 1
ATOM 1707 C CA . SER A 1 213 ? 7.698 12.696 4.952 1.00 94.44 213 SER A CA 1
ATOM 1708 C C . SER A 1 213 ? 6.663 11.672 4.478 1.00 94.44 213 SER A C 1
ATOM 1710 O O . SER A 1 213 ? 6.176 11.741 3.346 1.00 94.44 213 SER A O 1
ATOM 1712 N N . GLN A 1 214 ? 6.275 10.741 5.351 1.00 94.44 214 GLN A N 1
ATOM 1713 C CA . GLN A 1 214 ? 5.288 9.716 5.027 1.00 94.44 214 GLN A CA 1
ATOM 1714 C C . GLN A 1 214 ? 3.892 10.310 4.880 1.00 94.44 214 GLN A C 1
ATOM 1716 O O . GLN A 1 214 ? 3.180 9.955 3.941 1.00 94.44 214 GLN A O 1
ATOM 1721 N N . PHE A 1 215 ? 3.522 11.265 5.729 1.00 96.31 215 PHE A N 1
ATOM 1722 C CA . PHE A 1 215 ? 2.254 11.969 5.613 1.00 96.31 215 PHE A CA 1
ATOM 1723 C C . PHE A 1 215 ? 2.157 12.786 4.316 1.00 96.31 215 PHE A C 1
ATOM 1725 O O . PHE A 1 215 ? 1.149 12.695 3.616 1.00 96.31 215 PHE A O 1
ATOM 1732 N N . GLN A 1 216 ? 3.215 13.501 3.924 1.00 93.31 216 GLN A N 1
ATOM 1733 C CA . GLN A 1 216 ? 3.240 14.262 2.666 1.00 93.31 216 GLN A CA 1
ATOM 1734 C C . GLN A 1 216 ? 3.130 13.371 1.420 1.00 93.31 216 GLN A C 1
ATOM 1736 O O . GLN A 1 216 ? 2.610 13.797 0.386 1.00 93.31 216 GLN A O 1
ATOM 1741 N N . ARG A 1 217 ? 3.578 12.113 1.506 1.00 89.94 217 ARG A N 1
ATOM 1742 C CA . ARG A 1 217 ? 3.354 11.104 0.457 1.00 89.94 217 ARG A CA 1
ATOM 1743 C C . ARG A 1 217 ? 1.939 10.536 0.486 1.00 89.94 217 ARG A C 1
ATOM 1745 O O . ARG A 1 217 ? 1.375 10.264 -0.568 1.00 89.94 217 ARG A O 1
ATOM 1752 N N . PHE A 1 218 ? 1.389 10.349 1.680 1.00 92.31 218 PHE A N 1
ATOM 1753 C CA . PHE A 1 218 ? 0.090 9.730 1.922 1.00 92.31 218 PHE A CA 1
ATOM 1754 C C . PHE A 1 218 ? -1.080 10.650 1.542 1.00 92.31 218 PHE A C 1
ATOM 1756 O O . PHE A 1 218 ? -2.029 10.211 0.890 1.00 92.31 218 PHE A O 1
ATOM 1763 N N . ARG A 1 219 ? -0.999 11.934 1.910 1.00 93.69 219 ARG A N 1
ATOM 1764 C CA . ARG A 1 219 ? -2.080 12.919 1.767 1.00 93.69 219 ARG A CA 1
ATOM 1765 C C . ARG A 1 219 ? -2.621 13.054 0.335 1.00 93.69 219 ARG A C 1
ATOM 1767 O O . ARG A 1 219 ? -3.833 12.935 0.187 1.00 93.69 219 ARG A O 1
ATOM 1774 N N . PRO A 1 220 ? -1.798 13.202 -0.724 1.00 92.62 220 PRO A N 1
ATOM 1775 C CA . PRO A 1 220 ? -2.318 13.271 -2.092 1.00 92.62 220 PRO A CA 1
ATOM 1776 C C . PRO A 1 220 ? -3.161 12.053 -2.489 1.00 92.62 220 PRO A C 1
ATOM 1778 O O . PRO A 1 220 ? -4.107 12.180 -3.263 1.00 92.62 220 PRO A O 1
ATOM 1781 N N . GLY A 1 221 ? -2.837 10.870 -1.954 1.00 93.62 221 GLY A N 1
ATOM 1782 C CA . GLY A 1 221 ? -3.630 9.668 -2.188 1.00 93.62 221 GLY A CA 1
ATOM 1783 C C . GLY A 1 221 ? -4.984 9.704 -1.475 1.00 93.62 221 GLY A C 1
ATOM 1784 O O . GLY A 1 221 ? -5.986 9.295 -2.056 1.00 93.62 221 GLY A O 1
ATOM 1785 N N . LEU A 1 222 ? -5.042 10.229 -0.245 1.00 92.06 222 LEU A N 1
ATOM 1786 C CA . LEU A 1 222 ? -6.317 10.452 0.446 1.00 92.06 222 LEU A CA 1
ATOM 1787 C C . LEU A 1 222 ? -7.190 11.455 -0.301 1.00 92.06 222 LEU A C 1
ATOM 1789 O O . LEU A 1 222 ? -8.371 11.188 -0.509 1.00 92.06 222 LEU A O 1
ATOM 1793 N N . ASP A 1 223 ? -6.606 12.579 -0.715 1.00 91.56 223 ASP A N 1
ATOM 1794 C CA . ASP A 1 223 ? -7.321 13.630 -1.439 1.00 91.56 223 ASP A CA 1
ATOM 1795 C C . ASP A 1 223 ? -7.937 13.058 -2.730 1.00 91.56 223 ASP A C 1
ATOM 1797 O O . ASP A 1 223 ? -9.089 13.341 -3.057 1.00 91.56 223 ASP A O 1
ATOM 1801 N N . ALA A 1 224 ? -7.215 12.175 -3.429 1.00 93.12 224 ALA A N 1
ATOM 1802 C CA . ALA A 1 224 ? -7.716 11.490 -4.618 1.00 93.12 224 ALA A CA 1
ATOM 1803 C C . ALA A 1 224 ? -8.873 10.518 -4.326 1.00 93.12 224 ALA A C 1
ATOM 1805 O O . ALA A 1 224 ? -9.844 10.476 -5.081 1.00 93.12 224 ALA A O 1
ATOM 1806 N N . LEU A 1 225 ? -8.811 9.760 -3.224 1.00 92.19 225 LEU A N 1
ATOM 1807 C CA . LEU A 1 225 ? -9.920 8.894 -2.809 1.00 92.19 225 LEU A CA 1
ATOM 1808 C C . LEU A 1 225 ? -11.158 9.702 -2.414 1.00 92.19 225 LEU A C 1
ATOM 1810 O O . LEU A 1 225 ? -12.274 9.321 -2.758 1.00 92.19 225 LEU A O 1
ATOM 1814 N N . GLN A 1 226 ? -10.979 10.838 -1.744 1.00 88.38 226 GLN A N 1
ATOM 1815 C CA . GLN A 1 226 ? -12.088 11.725 -1.388 1.00 88.38 226 GLN A CA 1
ATOM 1816 C C . GLN A 1 226 ? -12.743 12.351 -2.620 1.00 88.38 226 GLN A C 1
ATOM 1818 O O . GLN A 1 226 ? -13.962 12.511 -2.648 1.00 88.38 226 GLN A O 1
ATOM 1823 N N . GLN A 1 227 ? -11.967 12.646 -3.664 1.00 90.19 227 GLN A N 1
ATOM 1824 C CA . GLN A 1 227 ? -12.503 13.138 -4.932 1.00 90.19 227 GLN A CA 1
ATOM 1825 C C . GLN A 1 227 ? -13.426 12.129 -5.631 1.00 90.19 227 GLN A C 1
ATOM 1827 O O . GLN A 1 227 ? -14.251 12.553 -6.435 1.00 90.19 227 GLN A O 1
ATOM 1832 N N . LEU A 1 228 ? -13.385 10.828 -5.303 1.00 90.81 228 LEU A N 1
ATOM 1833 C CA . LEU A 1 228 ? -14.336 9.839 -5.845 1.00 90.81 228 LEU A CA 1
ATOM 1834 C C . LEU A 1 228 ? -15.797 10.118 -5.461 1.00 90.81 228 LEU A C 1
ATOM 1836 O O . LEU A 1 228 ? -16.705 9.578 -6.095 1.00 90.81 228 LEU A O 1
ATOM 1840 N N . ARG A 1 229 ? -16.028 10.982 -4.462 1.00 86.25 229 ARG A N 1
ATOM 1841 C CA . ARG A 1 229 ? -17.361 11.492 -4.106 1.00 86.25 229 ARG A CA 1
ATOM 1842 C C . ARG A 1 229 ? -18.018 12.245 -5.261 1.00 86.25 229 ARG A C 1
ATOM 1844 O O . ARG A 1 229 ? -19.231 12.172 -5.422 1.00 86.25 229 ARG A O 1
ATOM 1851 N N . THR A 1 230 ? -17.229 12.972 -6.050 1.00 87.88 230 THR A N 1
ATOM 1852 C CA . THR A 1 230 ? -17.730 13.882 -7.092 1.00 87.88 230 THR A CA 1
ATOM 1853 C C . THR A 1 230 ? -17.204 13.554 -8.483 1.00 87.88 230 THR A C 1
ATOM 1855 O O . THR A 1 230 ? -17.877 13.840 -9.470 1.00 87.88 230 THR A O 1
ATOM 1858 N N . LEU A 1 231 ? -16.022 12.946 -8.581 1.00 92.50 231 LEU A N 1
ATOM 1859 C CA . LEU A 1 231 ? -15.370 12.602 -9.838 1.00 92.50 231 LEU A CA 1
ATOM 1860 C C . LEU A 1 231 ? -15.555 11.127 -10.197 1.00 92.50 231 LEU A C 1
ATOM 1862 O O . LEU A 1 231 ? -15.795 10.255 -9.357 1.00 92.50 231 LEU A O 1
ATOM 1866 N N . GLU A 1 232 ? -15.392 10.829 -11.483 1.00 93.81 232 GLU A N 1
ATOM 1867 C CA . GLU A 1 232 ? -15.212 9.457 -11.943 1.00 93.81 232 GLU A CA 1
ATOM 1868 C C . GLU A 1 232 ? -13.808 8.936 -11.628 1.00 93.81 232 GLU A C 1
ATOM 1870 O O . GLU A 1 232 ? -12.844 9.703 -11.547 1.00 93.81 232 GLU A O 1
ATOM 1875 N N . ALA A 1 233 ? -13.690 7.614 -11.475 1.00 93.94 233 ALA A N 1
ATOM 1876 C CA . ALA A 1 233 ? -12.456 6.953 -11.052 1.00 93.94 233 ALA A CA 1
ATOM 1877 C C . ALA A 1 233 ? -11.249 7.306 -11.942 1.00 93.94 233 ALA A C 1
ATOM 1879 O O . ALA A 1 233 ? -10.169 7.599 -11.430 1.00 93.94 233 ALA A O 1
ATOM 1880 N N . GLY A 1 234 ? -11.443 7.360 -13.267 1.00 93.75 234 GLY A N 1
ATOM 1881 C CA . GLY A 1 234 ? -10.410 7.788 -14.218 1.00 93.75 234 GLY A CA 1
ATOM 1882 C C . GLY A 1 234 ? -9.955 9.232 -14.004 1.00 93.75 234 GLY A C 1
ATOM 1883 O O . GLY A 1 234 ? -8.758 9.509 -14.011 1.00 93.75 234 GLY A O 1
ATOM 1884 N N . SER A 1 235 ? -10.887 10.154 -13.756 1.00 94.19 235 SER A N 1
ATOM 1885 C CA . SER A 1 235 ? -10.572 11.566 -13.513 1.00 94.19 235 SER A CA 1
ATOM 1886 C C . SER A 1 235 ? -9.824 11.769 -12.196 1.00 94.19 235 SER A C 1
ATOM 1888 O O . SER A 1 235 ? -8.814 12.470 -12.187 1.00 94.19 235 SER A O 1
ATOM 1890 N N . ALA A 1 236 ? -10.266 11.121 -11.113 1.00 94.69 236 ALA A N 1
ATOM 1891 C CA . ALA A 1 236 ? -9.598 11.189 -9.812 1.00 94.69 236 ALA A CA 1
ATOM 1892 C C . ALA A 1 236 ? -8.174 10.603 -9.869 1.00 94.69 236 ALA A C 1
ATOM 1894 O O . ALA A 1 236 ? -7.224 11.208 -9.372 1.00 94.69 236 ALA A O 1
ATOM 1895 N N . TYR A 1 237 ? -8.005 9.460 -10.543 1.00 94.88 237 TYR A N 1
ATOM 1896 C CA . TYR A 1 237 ? -6.695 8.839 -10.744 1.00 94.88 237 TYR A CA 1
ATOM 1897 C C . TYR A 1 237 ? -5.756 9.721 -11.580 1.00 94.88 237 TYR A C 1
ATOM 1899 O O . TYR A 1 237 ? -4.598 9.922 -11.217 1.00 94.88 237 TYR A O 1
ATOM 1907 N N . ASN A 1 238 ? -6.253 10.301 -12.675 1.00 92.19 238 ASN A N 1
ATOM 1908 C CA . ASN A 1 238 ? -5.454 11.188 -13.519 1.00 92.19 238 ASN A CA 1
ATOM 1909 C C . ASN A 1 238 ? -5.053 12.473 -12.785 1.00 92.19 238 ASN A C 1
ATOM 1911 O O . ASN A 1 238 ? -3.915 12.915 -12.925 1.00 92.19 238 ASN A O 1
ATOM 1915 N N . ALA A 1 239 ? -5.943 13.052 -11.975 1.00 91.81 239 ALA A N 1
ATOM 1916 C CA . ALA A 1 239 ? -5.614 14.205 -11.138 1.00 91.81 239 ALA A CA 1
ATOM 1917 C C . ALA A 1 239 ? -4.495 13.874 -10.135 1.00 91.81 239 ALA A C 1
ATOM 1919 O O . ALA A 1 239 ? -3.542 14.643 -10.002 1.00 91.81 239 ALA A O 1
ATOM 1920 N N . PHE A 1 240 ? -4.565 12.701 -9.494 1.00 93.62 240 PHE A N 1
ATOM 1921 C CA . PHE A 1 240 ? -3.503 12.193 -8.623 1.00 93.62 240 PHE A CA 1
ATOM 1922 C C . PHE A 1 240 ? -2.166 12.045 -9.361 1.00 93.62 240 PHE A C 1
ATOM 1924 O O . PHE A 1 240 ? -1.151 12.572 -8.901 1.00 93.62 240 PHE A O 1
ATOM 1931 N N . LEU A 1 241 ? -2.160 11.380 -10.522 1.00 91.69 241 LEU A N 1
ATOM 1932 C CA . LEU A 1 241 ? -0.944 11.195 -11.316 1.00 91.69 241 LEU A CA 1
ATOM 1933 C C . LEU A 1 241 ? -0.327 12.520 -11.751 1.00 91.69 241 LEU A C 1
ATOM 1935 O O . LEU A 1 241 ? 0.886 12.681 -11.654 1.00 91.69 241 LEU A O 1
ATOM 1939 N N . LEU A 1 242 ? -1.139 13.470 -12.215 1.00 87.94 242 LEU A N 1
ATOM 1940 C CA . LEU A 1 242 ? -0.652 14.776 -12.655 1.00 87.94 242 LEU A CA 1
ATOM 1941 C C . LEU A 1 242 ? -0.034 15.563 -11.499 1.00 87.94 242 LEU A C 1
ATOM 1943 O O . LEU A 1 242 ? 1.040 16.132 -11.672 1.00 87.94 242 LEU A O 1
ATOM 1947 N N . LEU A 1 243 ? -0.662 15.549 -10.319 1.00 88.62 243 LEU A N 1
ATOM 1948 C CA . LEU A 1 243 ? -0.133 16.207 -9.122 1.00 88.62 243 LEU A CA 1
ATOM 1949 C C . LEU A 1 243 ? 1.219 15.624 -8.682 1.00 88.62 243 LEU A C 1
ATOM 1951 O O . LEU A 1 243 ? 2.084 16.348 -8.184 1.00 88.62 243 LEU A O 1
ATOM 1955 N N . GLN A 1 244 ? 1.409 14.314 -8.837 1.00 85.38 244 GLN A N 1
ATOM 1956 C CA . GLN A 1 244 ? 2.682 13.674 -8.507 1.00 85.38 244 GLN A CA 1
ATOM 1957 C C . GLN A 1 244 ? 3.725 13.890 -9.605 1.00 85.38 244 GLN A C 1
ATOM 1959 O O . GLN A 1 244 ? 4.858 14.270 -9.311 1.00 85.38 244 GLN A O 1
ATOM 1964 N N . GLY A 1 245 ? 3.333 13.729 -10.868 1.00 82.56 245 GLY A N 1
ATOM 1965 C CA . GLY A 1 245 ? 4.188 13.943 -12.030 1.00 82.56 245 GLY A CA 1
ATOM 1966 C C . GLY A 1 245 ? 4.683 15.384 -12.142 1.00 82.56 245 GLY A C 1
ATOM 1967 O O . GLY A 1 245 ? 5.835 15.598 -12.509 1.00 82.56 245 GLY A O 1
ATOM 1968 N N . SER A 1 246 ? 3.885 16.382 -11.747 1.00 83.62 246 SER A N 1
ATOM 1969 C CA . SER A 1 246 ? 4.271 17.799 -11.820 1.00 83.62 246 SER A CA 1
ATOM 1970 C C . SER A 1 246 ? 5.423 18.202 -10.916 1.00 83.62 246 SER A C 1
ATOM 1972 O O . SER A 1 246 ? 6.008 19.261 -11.117 1.00 83.62 246 SER A O 1
ATOM 1974 N N . LYS A 1 247 ? 5.778 17.371 -9.935 1.00 80.00 247 LYS A N 1
ATOM 1975 C CA . LYS A 1 247 ? 6.953 17.595 -9.085 1.00 80.00 247 LYS A CA 1
ATOM 1976 C C . LYS A 1 247 ? 8.264 17.241 -9.796 1.00 80.00 247 LYS A C 1
ATOM 1978 O O . LYS A 1 247 ? 9.321 17.711 -9.381 1.00 80.00 247 LYS A O 1
ATOM 1983 N N . ALA A 1 248 ? 8.189 16.421 -10.846 1.00 75.75 248 ALA A N 1
ATOM 1984 C CA . ALA A 1 248 ? 9.342 15.859 -11.546 1.00 75.75 248 ALA A CA 1
ATOM 1985 C C . ALA A 1 248 ? 9.356 16.141 -13.064 1.00 75.75 248 ALA A C 1
ATOM 1987 O O . ALA A 1 248 ? 10.407 16.011 -13.690 1.00 75.75 248 ALA A O 1
ATOM 1988 N N . LEU A 1 249 ? 8.225 16.533 -13.668 1.00 74.44 249 LEU A N 1
ATOM 1989 C CA . LEU A 1 249 ? 8.094 16.803 -15.105 1.00 74.44 249 LEU A CA 1
ATOM 1990 C C . LEU A 1 249 ? 8.209 18.290 -15.436 1.00 74.44 249 LEU A C 1
ATOM 1992 O O . LEU A 1 249 ? 7.473 19.119 -14.912 1.00 74.44 249 LEU A O 1
ATOM 1996 N N . SER A 1 250 ? 9.049 18.600 -16.425 1.00 67.44 250 SER A N 1
ATOM 1997 C CA . SER A 1 250 ? 9.145 19.927 -17.049 1.00 67.44 250 SER A CA 1
ATOM 1998 C C . SER A 1 250 ? 8.335 20.058 -18.349 1.00 67.44 250 SER A C 1
ATOM 2000 O O . SER A 1 250 ? 8.264 21.143 -18.923 1.00 67.44 250 SER A O 1
ATOM 2002 N N . ARG A 1 251 ? 7.726 18.967 -18.844 1.00 67.00 251 ARG A N 1
ATOM 2003 C CA . ARG A 1 251 ? 7.042 18.907 -20.149 1.00 67.00 251 ARG A CA 1
ATOM 2004 C C . ARG A 1 251 ? 5.610 18.380 -20.016 1.00 67.00 251 ARG A C 1
ATOM 2006 O O . ARG A 1 251 ? 5.412 17.216 -19.679 1.00 67.00 251 ARG A O 1
ATOM 2013 N N . PHE A 1 252 ? 4.628 19.217 -20.354 1.00 64.50 252 PHE A N 1
ATOM 2014 C CA . PHE A 1 252 ? 3.192 18.903 -20.358 1.00 64.50 252 PHE A CA 1
ATO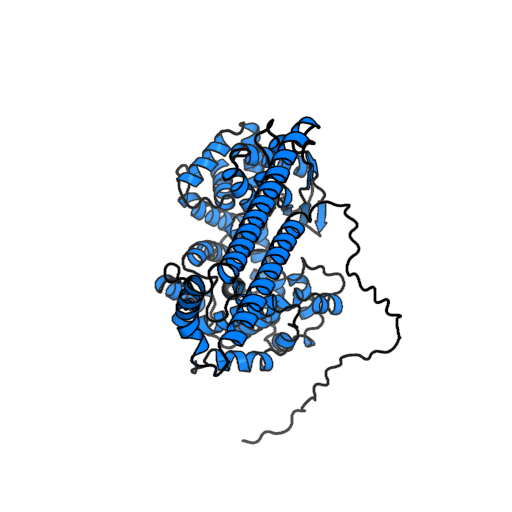M 2015 C C . PHE A 1 252 ? 2.594 19.182 -21.743 1.00 64.50 252 PHE A C 1
ATOM 2017 O O . PHE A 1 252 ? 2.185 20.312 -21.987 1.00 64.50 252 PHE A O 1
ATOM 2024 N N . ALA A 1 253 ? 2.581 18.212 -22.672 1.00 58.88 253 ALA A N 1
ATOM 2025 C CA . ALA A 1 253 ? 1.923 18.405 -23.981 1.00 58.88 253 ALA A CA 1
ATOM 2026 C C . ALA A 1 253 ? 1.735 17.134 -24.856 1.00 58.88 253 ALA A C 1
ATOM 2028 O O . ALA A 1 253 ? 1.742 17.247 -26.080 1.00 58.88 253 ALA A O 1
ATOM 2029 N N . SER A 1 254 ? 1.599 15.917 -24.311 1.00 72.12 254 SER A N 1
ATOM 2030 C CA . SER A 1 254 ? 1.373 14.724 -25.159 1.00 72.12 254 SER A CA 1
ATOM 2031 C C . SER A 1 254 ? 0.595 13.608 -24.447 1.00 72.12 254 SER A C 1
ATOM 2033 O O . SER A 1 254 ? 0.585 13.572 -23.218 1.00 72.12 254 SER A O 1
ATOM 2035 N N . PRO A 1 255 ? -0.027 12.658 -25.178 1.00 70.88 255 PRO A N 1
ATOM 2036 C CA . PRO A 1 255 ? -0.606 11.444 -24.585 1.00 70.88 255 PRO A CA 1
ATOM 2037 C C . PRO A 1 255 ? 0.414 10.610 -23.791 1.00 70.88 255 PRO A C 1
ATOM 2039 O O . PRO A 1 255 ? 0.063 9.936 -22.826 1.00 70.88 255 PRO A O 1
ATOM 2042 N N . GLU A 1 256 ? 1.697 10.699 -24.152 1.00 87.50 256 GLU A N 1
ATOM 2043 C CA . GLU A 1 256 ? 2.798 10.050 -23.432 1.00 87.50 256 GLU A CA 1
ATOM 2044 C C . GLU A 1 256 ? 3.006 10.652 -22.035 1.00 87.50 256 GLU A C 1
ATOM 2046 O O . GLU A 1 256 ? 3.546 9.984 -21.158 1.00 87.50 256 GLU A O 1
ATOM 2051 N N . HIS A 1 257 ? 2.526 11.875 -21.786 1.00 87.62 257 HIS A N 1
ATOM 2052 C CA . HIS A 1 257 ? 2.658 12.539 -20.493 1.00 87.62 257 HIS A CA 1
ATOM 2053 C C . HIS A 1 257 ? 1.996 11.751 -19.355 1.00 87.62 257 HIS A C 1
ATOM 2055 O O . HIS A 1 257 ? 2.560 11.669 -18.270 1.00 87.62 257 HIS A O 1
ATOM 2061 N N . GLN A 1 258 ? 0.835 11.128 -19.588 1.00 89.31 258 GLN A N 1
ATOM 2062 C CA . GLN A 1 258 ? 0.181 10.303 -18.564 1.00 89.31 258 GLN A CA 1
ATOM 2063 C C . GLN A 1 258 ? 0.992 9.039 -18.254 1.00 89.31 258 GLN A C 1
ATOM 2065 O O . GLN A 1 258 ? 1.173 8.689 -17.088 1.00 89.31 258 GLN A O 1
ATOM 2070 N N . ALA A 1 259 ? 1.537 8.390 -19.287 1.00 92.75 259 ALA A N 1
ATOM 2071 C CA . ALA A 1 259 ? 2.421 7.240 -19.118 1.00 92.75 259 ALA A CA 1
ATOM 2072 C C . ALA A 1 259 ? 3.710 7.621 -18.372 1.00 92.75 259 ALA A C 1
ATOM 2074 O O . ALA A 1 259 ? 4.133 6.899 -17.473 1.00 92.75 259 ALA A O 1
ATOM 2075 N N . LEU A 1 260 ? 4.298 8.775 -18.698 1.00 91.94 260 LEU A N 1
ATOM 2076 C CA . LEU A 1 260 ? 5.468 9.315 -18.008 1.00 91.94 260 LEU A CA 1
ATOM 2077 C C . LEU A 1 260 ? 5.159 9.667 -16.551 1.00 91.94 260 LEU A C 1
ATOM 2079 O O . LEU A 1 260 ? 5.921 9.282 -15.673 1.00 91.94 260 LEU A O 1
ATOM 2083 N N . ALA A 1 261 ? 4.035 10.332 -16.270 1.00 92.12 261 ALA A N 1
ATOM 2084 C CA . ALA A 1 261 ? 3.608 10.626 -14.903 1.00 92.12 261 ALA A CA 1
ATOM 2085 C C . ALA A 1 261 ? 3.467 9.337 -14.077 1.00 92.12 261 ALA A C 1
ATOM 2087 O O . ALA A 1 261 ? 3.999 9.255 -12.971 1.00 92.12 261 ALA A O 1
ATOM 2088 N N . ARG A 1 262 ? 2.848 8.293 -14.649 1.00 94.25 262 ARG A N 1
ATOM 2089 C CA . ARG A 1 262 ? 2.761 6.970 -14.015 1.00 94.25 262 ARG A CA 1
ATOM 2090 C C . ARG A 1 262 ? 4.139 6.343 -13.790 1.00 94.25 262 ARG A C 1
ATOM 2092 O O . ARG A 1 262 ? 4.411 5.875 -12.690 1.00 94.25 262 ARG A O 1
ATOM 2099 N N . LEU A 1 263 ? 5.025 6.364 -14.789 1.00 93.88 263 LEU A N 1
ATOM 2100 C CA . LEU A 1 263 ? 6.394 5.847 -14.656 1.00 93.88 263 LEU A CA 1
ATOM 2101 C C . LEU A 1 263 ? 7.175 6.561 -13.554 1.00 93.88 263 LEU A C 1
ATOM 2103 O O . LEU A 1 263 ? 7.898 5.909 -12.810 1.00 93.88 263 LEU A O 1
ATOM 2107 N N . LEU A 1 264 ? 7.019 7.876 -13.419 1.00 91.56 264 LEU A N 1
ATOM 2108 C CA . LEU A 1 264 ? 7.688 8.654 -12.378 1.00 91.56 264 LEU A CA 1
ATOM 2109 C C . LEU A 1 264 ? 7.202 8.285 -10.981 1.00 91.56 264 LEU A C 1
ATOM 2111 O O . LEU A 1 264 ? 8.023 8.143 -10.073 1.00 91.56 264 LEU A O 1
ATOM 2115 N N . CYS A 1 265 ? 5.895 8.072 -10.820 1.00 92.00 265 CYS A N 1
ATOM 2116 C CA . CYS A 1 265 ? 5.336 7.536 -9.583 1.00 92.00 265 CYS A CA 1
ATOM 2117 C C . CYS A 1 265 ? 5.909 6.149 -9.268 1.00 92.00 265 CYS A C 1
ATOM 2119 O O . CYS A 1 265 ? 6.404 5.942 -8.158 1.00 92.00 265 CYS A O 1
ATOM 2121 N N . LEU A 1 266 ? 5.926 5.242 -10.253 1.00 93.81 266 LEU A N 1
ATOM 2122 C CA . LEU A 1 266 ? 6.488 3.897 -10.102 1.00 93.81 266 LEU A CA 1
ATOM 2123 C C . LEU A 1 266 ? 7.969 3.973 -9.709 1.00 93.81 266 LEU A C 1
ATOM 2125 O O . LEU A 1 266 ? 8.379 3.410 -8.702 1.00 93.81 266 LEU A O 1
ATOM 2129 N N . GLY A 1 267 ? 8.768 4.764 -10.423 1.00 89.75 267 GLY A N 1
ATOM 2130 C CA . GLY A 1 267 ? 10.190 4.973 -10.142 1.00 89.75 267 GLY A CA 1
ATOM 2131 C C . GLY A 1 267 ? 10.479 5.735 -8.846 1.00 89.75 267 GLY A C 1
ATOM 2132 O O . GLY A 1 267 ? 11.643 5.914 -8.505 1.00 89.75 267 GLY A O 1
ATOM 2133 N N . SER A 1 268 ? 9.450 6.186 -8.114 1.00 84.94 268 SER A N 1
ATOM 2134 C CA . SER A 1 268 ? 9.591 7.030 -6.920 1.00 84.94 268 SER A CA 1
ATOM 2135 C C . SER A 1 268 ? 10.425 8.295 -7.177 1.00 84.94 268 SER A C 1
ATOM 2137 O O . SER A 1 268 ? 11.145 8.767 -6.299 1.00 84.94 268 SER A O 1
ATOM 2139 N N . ALA A 1 269 ? 10.330 8.853 -8.387 1.00 78.94 269 ALA A N 1
ATOM 2140 C CA . ALA A 1 269 ? 11.056 10.052 -8.783 1.00 78.94 269 ALA A CA 1
ATOM 2141 C C . ALA A 1 269 ? 10.388 11.292 -8.171 1.00 78.94 269 ALA A C 1
ATOM 2143 O O . ALA A 1 269 ? 9.462 11.867 -8.738 1.00 78.94 269 ALA A O 1
ATOM 2144 N N . SER A 1 270 ? 10.851 11.693 -6.987 1.00 73.81 270 SER A N 1
ATOM 2145 C CA . SER A 1 270 ? 10.343 12.869 -6.267 1.00 73.81 270 SER A CA 1
ATOM 2146 C C . SER A 1 270 ? 11.071 14.173 -6.604 1.00 73.81 270 SER A C 1
ATOM 2148 O O . SER A 1 270 ? 10.671 15.231 -6.125 1.00 73.81 270 SER A O 1
ATOM 2150 N N . ASP A 1 271 ? 12.143 14.107 -7.395 1.00 78.12 271 ASP A N 1
ATOM 2151 C CA . ASP A 1 271 ? 12.949 15.256 -7.800 1.00 78.12 271 ASP A CA 1
ATOM 2152 C C . ASP A 1 271 ? 13.174 15.293 -9.319 1.00 78.12 271 ASP A C 1
ATOM 2154 O O . ASP A 1 271 ? 13.021 14.296 -10.031 1.00 78.12 271 ASP A O 1
ATOM 2158 N N . HIS A 1 272 ? 13.567 16.469 -9.810 1.00 80.19 272 HIS A N 1
ATOM 2159 C CA . HIS A 1 272 ? 13.761 16.728 -11.235 1.00 80.19 272 HIS A CA 1
ATOM 2160 C C . HIS A 1 272 ? 14.873 15.871 -11.853 1.00 80.19 272 HIS A C 1
ATOM 2162 O O . HIS A 1 272 ? 14.775 15.494 -13.015 1.00 80.19 272 HIS A O 1
ATOM 2168 N N . LYS A 1 273 ? 15.927 15.539 -11.097 1.00 83.50 273 LYS A N 1
ATOM 2169 C CA . LYS A 1 273 ? 17.082 14.791 -11.612 1.00 83.50 273 LYS A CA 1
ATOM 2170 C C . LYS A 1 273 ? 16.708 13.336 -11.884 1.00 83.50 273 LYS A C 1
ATOM 2172 O O . LYS A 1 273 ? 17.004 12.806 -12.955 1.00 83.50 273 LYS A O 1
ATOM 2177 N N . ASN A 1 274 ? 16.052 12.699 -10.920 1.00 83.44 274 ASN A N 1
ATOM 2178 C CA . ASN A 1 274 ? 15.522 11.350 -11.066 1.00 83.44 274 ASN A CA 1
ATOM 2179 C C . ASN A 1 274 ? 14.424 11.312 -12.134 1.00 83.44 274 ASN A C 1
ATOM 2181 O O . ASN A 1 274 ? 14.384 10.380 -12.938 1.00 83.44 274 ASN A O 1
ATOM 2185 N N . GLY A 1 275 ? 13.596 12.359 -12.206 1.00 87.44 275 GLY A N 1
ATOM 2186 C CA . GLY A 1 275 ? 12.574 12.466 -13.239 1.00 87.44 275 GLY A CA 1
ATOM 2187 C C . GLY A 1 275 ? 13.138 12.573 -14.655 1.00 87.44 275 GLY A C 1
ATOM 2188 O O . GLY A 1 275 ? 12.676 11.878 -15.561 1.00 87.44 275 GLY A O 1
ATOM 2189 N N . GLU A 1 276 ? 14.187 13.375 -14.845 1.00 89.19 276 GLU A N 1
ATOM 2190 C CA . GLU A 1 276 ? 14.847 13.538 -16.141 1.00 89.19 276 GLU A CA 1
ATOM 2191 C C . GLU A 1 276 ? 15.501 12.235 -16.617 1.00 89.19 276 GLU A C 1
ATOM 2193 O O . GLU A 1 276 ? 15.403 11.896 -17.797 1.00 89.19 276 GLU A O 1
ATOM 2198 N N . ALA A 1 277 ? 16.125 11.471 -15.713 1.00 91.38 277 ALA A N 1
ATOM 2199 C CA . ALA A 1 277 ? 16.739 10.188 -16.053 1.00 91.38 277 ALA A CA 1
ATOM 2200 C C . ALA A 1 277 ? 15.715 9.189 -16.616 1.00 91.38 277 ALA A C 1
ATOM 2202 O O . ALA A 1 277 ? 15.992 8.510 -17.607 1.00 91.38 277 ALA A O 1
ATOM 2203 N N . LEU A 1 278 ? 14.522 9.130 -16.020 1.00 92.62 278 LEU A N 1
ATOM 2204 C CA . LEU A 1 278 ? 13.447 8.255 -16.482 1.00 92.62 278 LEU A CA 1
ATOM 2205 C C . LEU A 1 278 ? 12.827 8.744 -17.795 1.00 92.62 278 LEU A C 1
ATOM 2207 O O . LEU A 1 278 ? 12.588 7.934 -18.689 1.00 92.62 278 LEU A O 1
ATOM 2211 N N . CYS A 1 279 ? 12.635 10.058 -17.946 1.00 91.62 279 CYS A N 1
ATOM 2212 C CA . CYS A 1 279 ? 12.169 10.647 -19.203 1.00 91.62 279 CYS A CA 1
ATOM 2213 C C . CYS A 1 279 ? 13.150 10.363 -20.347 1.00 91.62 279 CYS A C 1
ATOM 2215 O O . CYS A 1 279 ? 12.733 9.934 -21.416 1.00 91.62 279 CYS A O 1
ATOM 2217 N N . ARG A 1 280 ? 14.459 10.514 -20.110 1.00 93.56 280 ARG A N 1
ATOM 2218 C CA . ARG A 1 280 ? 15.498 10.201 -21.099 1.00 93.56 280 ARG A CA 1
ATOM 2219 C C . ARG A 1 280 ? 15.480 8.725 -21.493 1.00 93.56 280 ARG A C 1
ATOM 2221 O O . ARG A 1 280 ? 15.511 8.413 -22.677 1.00 93.56 280 ARG A O 1
ATOM 2228 N N . ALA A 1 281 ? 15.375 7.826 -20.515 1.00 95.94 281 ALA A N 1
ATOM 2229 C CA . ALA A 1 281 ? 15.273 6.392 -20.774 1.00 95.94 281 ALA A CA 1
ATOM 2230 C C . ALA A 1 281 ? 14.027 6.029 -21.598 1.00 95.94 281 ALA A C 1
ATOM 2232 O O . ALA A 1 281 ? 14.090 5.148 -22.454 1.00 95.94 281 ALA A O 1
ATOM 2233 N N . PHE A 1 282 ? 12.905 6.711 -21.358 1.00 95.19 282 PHE A N 1
ATOM 2234 C CA . PHE A 1 282 ? 11.692 6.564 -22.157 1.00 95.19 282 PHE A CA 1
ATOM 2235 C C . PHE A 1 282 ? 11.878 7.116 -23.579 1.00 95.19 282 PHE A C 1
ATOM 2237 O O . PHE A 1 282 ? 11.498 6.456 -24.544 1.00 95.19 282 PHE A O 1
ATOM 2244 N N . ASP A 1 283 ? 12.517 8.278 -23.729 1.00 93.94 283 ASP A N 1
ATOM 2245 C CA . ASP A 1 283 ? 12.796 8.905 -25.026 1.00 93.94 283 ASP A CA 1
ATOM 2246 C C . ASP A 1 283 ? 13.737 8.057 -25.906 1.00 93.94 283 ASP A C 1
ATOM 2248 O O . ASP A 1 283 ? 13.601 8.078 -27.131 1.00 93.94 283 ASP A O 1
ATOM 2252 N N . GLU A 1 284 ? 14.639 7.278 -25.295 1.00 96.69 284 GLU A N 1
ATOM 2253 C CA . GLU A 1 284 ? 15.565 6.336 -25.951 1.00 96.69 284 GLU A CA 1
ATOM 2254 C C . GLU A 1 284 ? 14.898 5.057 -26.496 1.00 96.69 284 GLU A C 1
ATOM 2256 O O . GLU A 1 284 ? 15.522 4.285 -27.239 1.00 96.69 284 GLU A O 1
ATOM 2261 N N . LEU A 1 285 ? 13.645 4.790 -26.126 1.00 97.19 285 LEU A N 1
ATOM 2262 C CA . LEU A 1 285 ? 12.869 3.699 -26.709 1.00 97.19 285 LEU A CA 1
ATOM 2263 C C . LEU A 1 285 ? 12.488 4.033 -28.158 1.00 97.19 285 LEU A C 1
ATOM 2265 O O . LEU A 1 285 ? 12.234 5.185 -28.520 1.00 97.19 285 LEU A O 1
ATOM 2269 N N . GLN A 1 286 ? 12.388 3.010 -29.004 1.00 96.69 286 GLN A N 1
ATOM 2270 C CA . GLN A 1 286 ? 11.922 3.189 -30.376 1.00 96.69 286 GLN A CA 1
ATOM 2271 C C . GLN A 1 286 ? 10.464 3.683 -30.391 1.00 96.69 286 GLN A C 1
ATOM 2273 O O . GLN A 1 286 ? 9.683 3.307 -29.516 1.00 96.69 286 GLN A O 1
ATOM 2278 N N . PRO A 1 287 ? 10.022 4.434 -31.418 1.00 95.25 287 PRO A N 1
ATOM 2279 C CA . PRO A 1 287 ? 8.652 4.955 -31.475 1.00 95.25 287 PRO A CA 1
ATOM 2280 C C . PRO A 1 287 ? 7.561 3.886 -31.293 1.00 95.25 287 PRO A C 1
ATOM 2282 O O . PRO A 1 287 ? 6.559 4.129 -30.623 1.00 95.25 287 PRO A O 1
ATOM 2285 N N . LYS A 1 288 ? 7.770 2.677 -31.837 1.00 95.88 288 LYS A N 1
ATOM 2286 C CA . LYS A 1 288 ? 6.851 1.541 -31.661 1.00 95.88 288 LYS A CA 1
ATOM 2287 C C . LYS A 1 288 ? 6.841 1.015 -30.219 1.00 95.88 288 LYS A C 1
ATOM 2289 O O . LYS A 1 288 ? 5.769 0.695 -29.713 1.00 95.88 288 LYS A O 1
ATOM 2294 N N . GLU A 1 289 ? 8.008 0.943 -29.576 1.00 96.12 289 GLU A N 1
ATOM 2295 C CA . GLU A 1 289 ? 8.156 0.545 -28.169 1.00 96.12 289 GLU A CA 1
ATOM 2296 C C . GLU A 1 289 ? 7.463 1.560 -27.252 1.00 96.12 289 GLU A C 1
ATOM 2298 O O . GLU A 1 289 ? 6.637 1.164 -26.433 1.00 96.12 289 GLU A O 1
ATOM 2303 N N . ARG A 1 290 ? 7.708 2.866 -27.454 1.00 95.25 290 ARG A N 1
ATOM 2304 C CA . ARG A 1 290 ? 7.046 3.945 -26.701 1.00 95.25 290 ARG A CA 1
ATOM 2305 C C . ARG A 1 290 ? 5.537 3.886 -26.845 1.00 95.25 290 ARG A C 1
ATOM 2307 O O . ARG A 1 290 ? 4.841 3.843 -25.843 1.00 95.25 290 ARG A O 1
ATOM 2314 N N . ALA A 1 291 ? 5.026 3.794 -28.073 1.00 94.31 291 ALA A N 1
ATOM 2315 C CA . ALA A 1 291 ? 3.587 3.714 -28.305 1.00 94.31 291 ALA A CA 1
ATOM 2316 C C . ALA A 1 291 ? 2.952 2.471 -27.653 1.00 94.31 291 ALA A C 1
ATOM 2318 O O . ALA A 1 291 ? 1.830 2.547 -27.152 1.00 94.31 291 ALA A O 1
ATOM 2319 N N . GLY A 1 292 ? 3.651 1.329 -27.658 1.00 94.00 292 GLY A N 1
ATOM 2320 C CA . GLY A 1 292 ? 3.227 0.118 -26.951 1.00 94.00 292 GLY A CA 1
ATOM 2321 C C . GLY A 1 292 ? 3.147 0.339 -25.444 1.00 94.00 292 GLY A C 1
ATOM 2322 O O . GLY A 1 292 ? 2.077 0.153 -24.858 1.00 94.00 292 GLY A O 1
ATOM 2323 N N . LEU A 1 293 ? 4.243 0.817 -24.854 1.00 95.62 293 LEU A N 1
ATOM 2324 C CA . LEU A 1 293 ? 4.360 1.068 -23.422 1.00 95.62 293 LEU A CA 1
ATOM 2325 C C . LEU A 1 293 ? 3.367 2.132 -22.939 1.00 95.62 293 LEU A C 1
ATOM 2327 O O . LEU A 1 293 ? 2.724 1.940 -21.913 1.00 95.62 293 LEU A O 1
ATOM 2331 N N . THR A 1 294 ? 3.179 3.218 -23.695 1.00 95.06 294 THR A N 1
ATOM 2332 C CA . THR A 1 294 ? 2.181 4.251 -23.393 1.00 95.06 294 THR A CA 1
ATOM 2333 C C . THR A 1 294 ? 0.792 3.644 -23.307 1.00 95.06 294 THR A C 1
ATOM 2335 O O . THR A 1 294 ? 0.148 3.804 -22.278 1.00 95.06 294 THR A O 1
ATOM 2338 N N . ARG A 1 295 ? 0.357 2.884 -24.324 1.00 93.00 295 ARG A N 1
ATOM 2339 C CA . ARG A 1 295 ? -0.959 2.225 -24.287 1.00 93.00 295 ARG A CA 1
ATOM 2340 C C . ARG A 1 295 ? -1.103 1.291 -23.088 1.00 93.00 295 ARG A C 1
ATOM 2342 O O . ARG A 1 295 ? -2.176 1.232 -22.501 1.00 93.00 295 ARG A O 1
ATOM 2349 N N . TRP A 1 296 ? -0.040 0.574 -22.729 1.00 93.25 296 TRP A N 1
ATOM 2350 C CA . TRP A 1 296 ? -0.055 -0.338 -21.587 1.00 93.25 296 TRP A CA 1
ATOM 2351 C C . TRP A 1 296 ? -0.239 0.395 -20.258 1.00 93.25 296 TRP A C 1
ATOM 2353 O O . TRP A 1 296 ? -1.053 0.002 -19.427 1.00 93.25 296 TRP A O 1
ATOM 2363 N N . LEU A 1 297 ? 0.499 1.491 -20.080 1.00 94.38 297 LEU A N 1
ATOM 2364 C CA . LEU A 1 297 ? 0.511 2.272 -18.849 1.00 94.38 297 LEU A CA 1
ATOM 2365 C C . LEU A 1 297 ? -0.720 3.166 -18.689 1.00 94.38 297 LEU A C 1
ATOM 2367 O O . LEU A 1 297 ? -1.063 3.493 -17.555 1.00 94.38 297 LEU A O 1
ATOM 2371 N N . THR A 1 298 ? -1.377 3.563 -19.779 1.00 93.62 298 THR A N 1
ATOM 2372 C CA . THR A 1 298 ? -2.575 4.418 -19.728 1.00 93.62 298 THR A CA 1
ATOM 2373 C C . THR A 1 298 ? -3.888 3.639 -19.764 1.00 93.62 298 THR A C 1
ATOM 2375 O O . THR A 1 298 ? -4.938 4.261 -19.633 1.00 93.62 298 THR A O 1
ATOM 2378 N N . ALA A 1 299 ? -3.860 2.312 -19.942 1.00 92.69 299 ALA A N 1
ATOM 2379 C CA . ALA A 1 299 ? -5.069 1.490 -19.936 1.00 92.69 299 ALA A CA 1
ATOM 2380 C C . ALA A 1 299 ? -5.789 1.592 -18.580 1.00 92.69 299 ALA A C 1
ATOM 2382 O O . ALA A 1 299 ? -5.238 1.227 -17.538 1.00 92.69 299 ALA A O 1
ATOM 2383 N N . ASP A 1 300 ? -7.024 2.096 -18.597 1.00 92.44 300 ASP A N 1
ATOM 2384 C CA . ASP A 1 300 ? -7.770 2.432 -17.381 1.00 92.44 300 ASP A CA 1
ATOM 2385 C C . ASP A 1 300 ? -8.381 1.207 -16.668 1.00 92.44 300 ASP A C 1
ATOM 2387 O O . ASP A 1 300 ? -8.674 1.270 -15.472 1.00 92.44 300 ASP A O 1
ATOM 2391 N N . GLY A 1 301 ? -8.564 0.091 -17.385 1.00 91.62 301 GLY A N 1
ATOM 2392 C CA . GLY A 1 301 ? -9.280 -1.102 -16.922 1.00 91.62 301 GLY A CA 1
ATOM 2393 C C . GLY A 1 301 ? -10.798 -0.931 -16.804 1.00 91.62 301 GLY A C 1
ATOM 2394 O O . GLY A 1 301 ? -11.485 -1.826 -16.315 1.00 91.62 301 GLY A O 1
ATOM 2395 N N . ILE A 1 302 ? -11.334 0.207 -17.247 1.00 91.12 302 ILE A N 1
ATOM 2396 C CA . ILE A 1 302 ? -12.759 0.544 -17.233 1.00 91.12 302 ILE A CA 1
ATOM 2397 C C . ILE A 1 302 ? -13.279 0.511 -18.669 1.00 91.12 302 ILE A C 1
ATOM 2399 O O . ILE A 1 302 ? -14.061 -0.382 -19.009 1.00 91.12 302 ILE A O 1
ATOM 2403 N N . THR A 1 303 ? -12.815 1.452 -19.500 1.00 90.06 303 THR A N 1
ATOM 2404 C CA . THR A 1 303 ? -13.155 1.577 -20.926 1.00 90.06 303 THR A CA 1
ATOM 2405 C C . THR A 1 303 ? -12.129 0.884 -21.821 1.00 90.06 303 THR A C 1
ATOM 2407 O O . THR A 1 303 ? -12.490 0.285 -22.832 1.00 90.06 303 THR A O 1
ATOM 2410 N N . GLN A 1 304 ? -10.857 0.908 -21.423 1.00 89.19 304 GLN A N 1
ATOM 2411 C CA . GLN A 1 304 ? -9.731 0.253 -22.074 1.00 89.19 304 GLN A CA 1
ATOM 2412 C C . GLN A 1 304 ? -9.339 -0.967 -21.245 1.00 89.19 304 GLN A C 1
ATOM 2414 O O . GLN A 1 304 ? -8.702 -0.842 -20.197 1.00 89.19 304 GLN A O 1
ATOM 2419 N N . ARG A 1 305 ? -9.752 -2.152 -21.700 1.00 87.44 305 ARG A N 1
ATOM 2420 C CA . ARG A 1 305 ? -9.538 -3.410 -20.977 1.00 87.44 305 ARG A CA 1
ATOM 2421 C C . ARG A 1 305 ? -8.521 -4.323 -21.671 1.00 87.44 305 ARG A C 1
ATOM 2423 O O . ARG A 1 305 ? -8.492 -4.346 -22.903 1.00 87.44 305 ARG A O 1
ATOM 2430 N N . PRO A 1 306 ? -7.747 -5.099 -20.891 1.00 90.56 306 PRO A N 1
ATOM 2431 C CA . PRO A 1 306 ? -7.669 -5.041 -19.426 1.00 90.56 306 PRO A CA 1
ATOM 2432 C C . PRO A 1 306 ? -6.833 -3.846 -18.933 1.00 90.56 306 PRO A C 1
ATOM 2434 O O . PRO A 1 306 ? -5.985 -3.321 -19.654 1.00 90.56 306 PRO A O 1
ATOM 2437 N N . GLY A 1 307 ? -7.057 -3.434 -17.684 1.00 92.06 307 GLY A N 1
ATOM 2438 C CA . GLY A 1 307 ? -6.145 -2.541 -16.963 1.00 92.06 307 GLY A CA 1
ATOM 2439 C C . GLY A 1 307 ? -5.051 -3.349 -16.265 1.00 92.06 307 GLY A C 1
ATOM 2440 O O . GLY A 1 307 ? -5.345 -4.392 -15.678 1.00 92.06 307 GLY A O 1
ATOM 2441 N N . TYR A 1 308 ? -3.803 -2.878 -16.318 1.00 94.06 308 TYR A N 1
ATOM 2442 C CA . TYR A 1 308 ? -2.643 -3.619 -15.813 1.00 94.06 308 TYR A CA 1
ATOM 2443 C C . TYR A 1 308 ? -2.098 -3.017 -14.520 1.00 94.06 308 TYR A C 1
ATOM 2445 O O . TYR A 1 308 ? -1.558 -1.907 -14.524 1.00 94.06 308 TYR A O 1
ATOM 2453 N N . VAL A 1 309 ? -2.205 -3.773 -13.429 1.00 95.19 309 VAL A N 1
ATOM 2454 C CA . VAL A 1 309 ? -1.568 -3.484 -12.143 1.00 95.19 309 VAL A CA 1
ATOM 2455 C C . VAL A 1 309 ? -0.165 -4.083 -12.160 1.00 95.19 309 VAL A C 1
ATOM 2457 O O . VAL A 1 309 ? -0.008 -5.300 -12.241 1.00 95.19 309 VAL A O 1
ATOM 2460 N N . LEU A 1 310 ? 0.863 -3.235 -12.128 1.00 96.56 310 LEU A N 1
ATOM 2461 C CA . LEU A 1 310 ? 2.264 -3.663 -12.225 1.00 96.56 310 LEU A CA 1
ATOM 2462 C C . LEU A 1 310 ? 2.865 -3.833 -10.826 1.00 96.56 310 LEU A C 1
ATOM 2464 O O . LEU A 1 310 ? 3.508 -2.921 -10.309 1.00 96.56 310 LEU A O 1
ATOM 2468 N N . CYS A 1 311 ? 2.631 -4.990 -10.213 1.00 96.12 311 CYS A N 1
ATOM 2469 C CA . CYS A 1 311 ? 3.067 -5.275 -8.851 1.00 96.12 311 CYS A CA 1
ATOM 2470 C C . CYS A 1 311 ? 4.599 -5.333 -8.752 1.00 96.12 311 CYS A C 1
ATOM 2472 O O . CYS A 1 311 ? 5.237 -6.055 -9.517 1.00 96.12 311 CYS A O 1
ATOM 2474 N N . ASP A 1 312 ? 5.179 -4.599 -7.799 1.00 95.81 312 ASP A N 1
ATOM 2475 C CA . ASP A 1 312 ? 6.635 -4.482 -7.572 1.00 95.81 312 ASP A CA 1
ATOM 2476 C C . ASP A 1 312 ? 7.423 -3.774 -8.701 1.00 95.81 312 ASP A C 1
ATOM 2478 O O . ASP A 1 312 ? 8.658 -3.772 -8.733 1.00 95.81 312 ASP A O 1
ATOM 2482 N N . ALA A 1 313 ? 6.730 -3.082 -9.615 1.00 97.12 313 ALA A N 1
ATOM 2483 C CA . ALA A 1 313 ? 7.375 -2.201 -10.594 1.00 97.12 313 ALA A CA 1
ATOM 2484 C C . ALA A 1 313 ? 8.286 -1.122 -9.966 1.00 97.12 313 ALA A C 1
ATOM 2486 O O . ALA A 1 313 ? 9.345 -0.850 -10.543 1.00 97.12 313 ALA A O 1
ATOM 2487 N N . PRO A 1 314 ? 7.962 -0.523 -8.801 1.00 96.31 314 PRO A N 1
ATOM 2488 C CA . PRO A 1 314 ? 8.864 0.407 -8.133 1.00 96.31 314 PRO A CA 1
ATOM 2489 C C . PRO A 1 314 ? 10.226 -0.191 -7.803 1.00 96.31 314 PRO A C 1
ATOM 2491 O O . PRO A 1 314 ? 11.254 0.420 -8.104 1.00 96.31 314 PRO A O 1
ATOM 2494 N N . SER A 1 315 ? 10.255 -1.401 -7.247 1.00 96.62 315 SER A N 1
ATOM 2495 C CA . SER A 1 315 ? 11.506 -2.086 -6.924 1.00 96.62 315 SER A CA 1
ATOM 2496 C C . SER A 1 315 ? 12.292 -2.428 -8.189 1.00 96.62 315 SER A C 1
ATOM 2498 O O . SER A 1 315 ? 13.508 -2.236 -8.213 1.00 96.62 315 SER A O 1
ATOM 2500 N N . LEU A 1 316 ? 11.617 -2.844 -9.270 1.00 97.75 316 LEU A N 1
ATOM 2501 C CA . LEU A 1 316 ? 12.259 -3.077 -10.567 1.00 97.75 316 LEU A CA 1
ATOM 2502 C C . LEU A 1 316 ? 12.983 -1.824 -11.072 1.00 97.75 316 LEU A C 1
ATOM 2504 O O . LEU A 1 316 ? 14.160 -1.897 -11.429 1.00 97.75 316 LEU A O 1
ATOM 2508 N N . LEU A 1 317 ? 12.304 -0.674 -11.089 1.00 97.25 317 LEU A N 1
A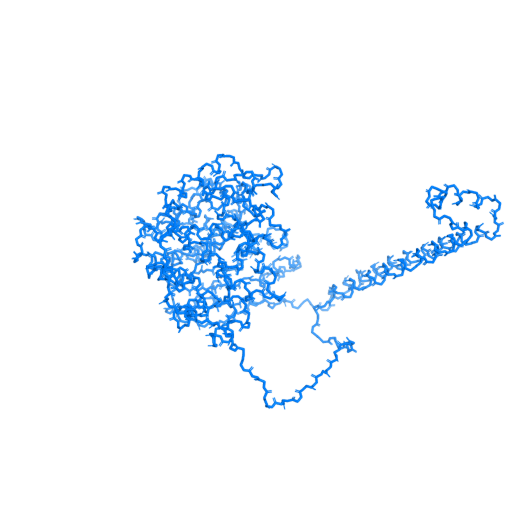TOM 2509 C CA . LEU A 1 317 ? 12.887 0.576 -11.581 1.00 97.25 317 LEU A CA 1
ATOM 2510 C C . LEU A 1 317 ? 14.017 1.077 -10.673 1.00 97.25 317 LEU A C 1
ATOM 2512 O O . LEU A 1 317 ? 15.058 1.489 -11.183 1.00 97.25 317 LEU A O 1
ATOM 2516 N N . GLN A 1 318 ? 13.863 0.978 -9.350 1.00 95.56 318 GLN A N 1
ATOM 2517 C CA . GLN A 1 318 ? 14.913 1.343 -8.391 1.00 95.56 318 GLN A CA 1
ATOM 2518 C C . GLN A 1 318 ? 16.158 0.459 -8.543 1.00 95.56 318 GLN A C 1
ATOM 2520 O O . GLN A 1 318 ? 17.278 0.968 -8.618 1.00 95.56 318 GLN A O 1
ATOM 2525 N N . ASN A 1 319 ? 15.976 -0.861 -8.642 1.00 97.12 319 ASN A N 1
ATOM 2526 C CA . ASN A 1 319 ? 17.075 -1.805 -8.837 1.00 97.12 319 ASN A CA 1
ATOM 2527 C C . ASN A 1 319 ? 17.773 -1.575 -10.183 1.00 97.12 319 ASN A C 1
ATOM 2529 O O . ASN A 1 319 ? 19.001 -1.549 -10.241 1.00 97.12 319 ASN A O 1
ATOM 2533 N N . ALA A 1 320 ? 17.008 -1.341 -11.251 1.00 97.00 320 ALA A N 1
ATOM 2534 C CA . ALA A 1 320 ? 17.554 -1.030 -12.566 1.00 97.00 320 ALA A CA 1
ATOM 2535 C C . ALA A 1 320 ? 18.327 0.295 -12.588 1.00 97.00 320 ALA A C 1
ATOM 2537 O O . ALA A 1 320 ? 19.364 0.388 -13.239 1.00 97.00 320 ALA A O 1
ATOM 2538 N N . GLN A 1 321 ? 17.851 1.317 -11.874 1.00 95.12 321 GLN A N 1
ATOM 2539 C CA . GLN A 1 321 ? 18.545 2.598 -11.762 1.00 95.12 321 GLN A CA 1
ATOM 2540 C C . GLN A 1 321 ? 19.852 2.469 -10.967 1.00 95.12 321 GLN A C 1
ATOM 2542 O O . GLN A 1 321 ? 20.859 3.072 -11.339 1.00 95.12 321 GLN A O 1
ATOM 2547 N N . ALA A 1 322 ? 19.848 1.677 -9.892 1.00 95.25 322 ALA A N 1
ATOM 2548 C CA . ALA A 1 322 ? 21.029 1.428 -9.068 1.00 95.25 322 ALA A CA 1
ATOM 2549 C C . ALA A 1 322 ? 22.065 0.521 -9.758 1.00 95.25 322 ALA A C 1
ATOM 2551 O O . ALA A 1 322 ? 23.255 0.596 -9.445 1.00 95.25 322 ALA A O 1
ATOM 2552 N N . ASN A 1 323 ? 21.635 -0.326 -10.697 1.00 96.31 323 ASN A N 1
ATOM 2553 C CA . ASN A 1 323 ? 22.504 -1.230 -11.438 1.00 96.31 323 ASN A CA 1
ATOM 2554 C C . ASN A 1 323 ? 22.872 -0.657 -12.816 1.00 96.31 323 ASN A C 1
ATOM 2556 O O . ASN A 1 323 ? 22.090 -0.725 -13.764 1.00 96.31 323 ASN A O 1
ATOM 2560 N N . SER A 1 324 ? 24.107 -0.168 -12.965 1.00 94.69 324 SER A N 1
ATOM 2561 C CA . SER A 1 324 ? 24.614 0.372 -14.236 1.00 94.69 324 SER A CA 1
ATOM 2562 C C . SER A 1 324 ? 24.645 -0.648 -15.382 1.00 94.69 324 SER A C 1
ATOM 2564 O O . SER A 1 324 ? 24.630 -0.250 -16.548 1.00 94.69 324 SER A O 1
ATOM 2566 N N . ALA A 1 325 ? 24.637 -1.949 -15.072 1.00 94.44 325 ALA A N 1
ATOM 2567 C CA . ALA A 1 325 ? 24.517 -3.014 -16.060 1.00 94.44 325 ALA A CA 1
ATOM 2568 C C . ALA A 1 325 ? 23.115 -3.158 -16.643 1.00 94.44 325 ALA A C 1
ATOM 2570 O O . ALA A 1 325 ? 22.945 -3.712 -17.729 1.00 94.44 325 ALA A O 1
ATOM 2571 N N . VAL A 1 326 ? 22.103 -2.654 -15.950 1.00 96.69 326 VAL A N 1
ATOM 2572 C CA . VAL A 1 326 ? 20.719 -2.686 -16.411 1.00 96.69 326 VAL A CA 1
ATOM 2573 C C . VAL A 1 326 ? 20.355 -1.302 -16.919 1.00 96.69 326 VAL A C 1
ATOM 2575 O O . VAL A 1 326 ? 20.177 -1.118 -18.123 1.00 96.69 326 VAL A O 1
ATOM 2578 N N . GLY A 1 327 ? 20.328 -0.309 -16.033 1.00 95.94 327 GLY A N 1
ATOM 2579 C CA . GLY A 1 327 ? 19.844 1.024 -16.354 1.00 95.94 327 GLY A CA 1
ATOM 2580 C C . GLY A 1 327 ? 18.348 1.047 -16.683 1.00 95.94 327 GLY A C 1
ATOM 2581 O O . GLY A 1 327 ? 17.716 0.038 -17.012 1.00 95.94 327 GLY A O 1
ATOM 2582 N N . LEU A 1 328 ? 17.762 2.241 -16.628 1.00 97.00 328 LEU A N 1
ATOM 2583 C CA . LEU A 1 328 ? 16.325 2.426 -16.837 1.00 97.00 328 LEU A CA 1
ATOM 2584 C C . LEU A 1 328 ? 15.883 2.019 -18.252 1.00 97.00 328 LEU A C 1
ATOM 2586 O O . LEU A 1 328 ? 14.875 1.336 -18.395 1.00 97.00 328 LEU A O 1
ATOM 2590 N N . THR A 1 329 ? 16.657 2.337 -19.295 1.00 97.19 329 THR A N 1
ATOM 2591 C CA . THR A 1 329 ? 16.283 2.034 -20.690 1.00 97.19 329 THR A CA 1
ATOM 2592 C C . THR A 1 329 ? 16.097 0.533 -20.931 1.00 97.19 329 THR A C 1
ATOM 2594 O O . THR A 1 329 ? 15.134 0.125 -21.582 1.00 97.19 329 THR A O 1
ATOM 2597 N N . ARG A 1 330 ? 16.978 -0.325 -20.387 1.00 97.19 330 ARG A N 1
ATOM 2598 C CA . ARG A 1 330 ? 16.831 -1.787 -20.530 1.00 97.19 330 ARG A CA 1
ATOM 2599 C C . ARG A 1 330 ? 15.648 -2.309 -19.720 1.00 97.19 330 ARG A C 1
ATOM 2601 O O . ARG A 1 330 ? 14.914 -3.153 -20.223 1.00 97.19 330 ARG A O 1
ATOM 2608 N N . ALA A 1 331 ? 15.414 -1.777 -18.520 1.00 97.69 331 ALA A N 1
ATOM 2609 C CA . ALA A 1 331 ? 14.233 -2.131 -17.732 1.00 97.69 331 ALA A CA 1
ATOM 2610 C C . ALA A 1 331 ? 12.926 -1.782 -18.463 1.00 97.69 331 ALA A C 1
ATOM 2612 O O . ALA A 1 331 ? 12.031 -2.621 -18.541 1.00 97.69 331 ALA A O 1
ATOM 2613 N N . LEU A 1 332 ? 12.837 -0.600 -19.083 1.00 98.00 332 LEU A N 1
ATOM 2614 C CA . LEU A 1 332 ? 11.666 -0.212 -19.874 1.00 98.00 332 LEU A CA 1
ATOM 2615 C C . LEU A 1 332 ? 11.480 -1.096 -21.120 1.00 98.00 332 LEU A C 1
ATOM 2617 O O . LEU A 1 332 ? 10.354 -1.476 -21.430 1.00 98.00 332 LEU A O 1
ATOM 2621 N N . ARG A 1 333 ? 12.560 -1.493 -21.809 1.00 97.50 333 ARG A N 1
ATOM 2622 C CA . ARG A 1 333 ? 12.466 -2.465 -22.916 1.00 97.50 333 ARG A CA 1
ATOM 2623 C C . ARG A 1 333 ? 11.998 -3.839 -22.447 1.00 97.50 333 ARG A C 1
ATOM 2625 O O . ARG A 1 333 ? 11.227 -4.485 -23.149 1.00 97.50 333 ARG A O 1
ATOM 2632 N N . MET A 1 334 ? 12.416 -4.273 -21.261 1.00 97.00 334 MET A N 1
ATOM 2633 C CA . MET A 1 334 ? 11.934 -5.523 -20.676 1.00 97.00 334 MET A CA 1
ATOM 2634 C C . MET A 1 334 ? 10.442 -5.452 -20.328 1.00 97.00 334 MET A C 1
ATOM 2636 O O . MET A 1 334 ? 9.712 -6.405 -20.577 1.00 97.00 334 MET A O 1
ATOM 2640 N N . LEU A 1 335 ? 9.961 -4.305 -19.840 1.00 97.19 335 LEU A N 1
ATOM 2641 C CA . LEU A 1 335 ? 8.529 -4.054 -19.658 1.00 97.19 335 LEU A CA 1
ATOM 2642 C C . LEU A 1 335 ? 7.757 -4.113 -20.987 1.00 97.19 335 LEU A C 1
ATOM 2644 O O . LEU A 1 335 ? 6.674 -4.688 -21.032 1.00 97.19 335 LEU A O 1
ATOM 2648 N N . VAL A 1 336 ? 8.321 -3.596 -22.083 1.00 96.38 336 VAL A N 1
ATOM 2649 C CA . VAL A 1 336 ? 7.729 -3.727 -23.430 1.00 96.38 336 VAL A CA 1
ATOM 2650 C C . VAL A 1 336 ? 7.697 -5.185 -23.900 1.00 96.38 336 VAL A C 1
ATOM 2652 O O . VAL A 1 336 ? 6.700 -5.615 -24.479 1.00 96.38 336 VAL A O 1
ATOM 2655 N N . ALA A 1 337 ? 8.757 -5.959 -23.657 1.00 94.75 337 ALA A N 1
ATOM 2656 C CA . ALA A 1 337 ? 8.778 -7.385 -23.983 1.00 94.75 337 ALA A CA 1
ATOM 2657 C C . ALA A 1 337 ? 7.715 -8.150 -23.181 1.00 94.75 337 ALA A C 1
ATOM 2659 O O . ALA A 1 337 ? 6.947 -8.926 -23.745 1.00 94.75 337 ALA A O 1
ATOM 2660 N N . LEU A 1 338 ? 7.608 -7.861 -21.884 1.00 94.88 338 LEU A N 1
ATOM 2661 C CA . LEU A 1 338 ? 6.604 -8.454 -21.010 1.00 94.88 338 LEU A CA 1
ATOM 2662 C C . LEU A 1 338 ? 5.179 -8.086 -21.432 1.00 94.88 338 LEU A C 1
ATOM 2664 O O . LEU A 1 338 ? 4.315 -8.957 -21.467 1.00 94.88 338 LEU A O 1
ATOM 2668 N N . GLN A 1 339 ? 4.936 -6.828 -21.813 1.00 93.69 339 GLN A N 1
ATOM 2669 C CA . GLN A 1 339 ? 3.651 -6.408 -22.365 1.00 93.69 339 GLN A CA 1
ATOM 2670 C C . GLN A 1 339 ? 3.235 -7.329 -23.513 1.00 93.69 339 GLN A C 1
ATOM 2672 O O . GLN A 1 339 ? 2.099 -7.790 -23.527 1.00 93.69 339 GLN A O 1
ATOM 2677 N N . GLN A 1 340 ? 4.132 -7.605 -24.464 1.00 90.50 340 GLN A N 1
ATOM 2678 C CA . GLN A 1 340 ? 3.816 -8.432 -25.633 1.00 90.50 340 GLN A CA 1
ATOM 2679 C C . GLN A 1 340 ? 3.398 -9.850 -25.241 1.00 90.50 340 GLN A C 1
ATOM 2681 O O . GLN A 1 340 ? 2.458 -10.372 -25.829 1.00 90.50 340 GLN A O 1
ATOM 2686 N N . VAL A 1 341 ? 4.033 -10.429 -24.218 1.00 89.25 341 VAL A N 1
ATOM 2687 C CA . VAL A 1 341 ? 3.671 -11.751 -23.683 1.00 89.25 341 VAL A CA 1
ATOM 2688 C C . VAL A 1 341 ? 2.310 -11.720 -22.977 1.00 89.25 341 VAL A C 1
ATOM 2690 O O . VAL A 1 341 ? 1.529 -12.656 -23.093 1.00 89.25 341 VAL A O 1
ATOM 2693 N N . CYS A 1 342 ? 1.985 -10.629 -22.281 1.00 87.88 342 CYS A N 1
ATOM 2694 C CA . CYS A 1 342 ? 0.717 -10.492 -21.558 1.00 87.88 342 CYS A CA 1
ATOM 2695 C C . CYS A 1 342 ? -0.477 -10.069 -22.442 1.00 87.88 342 CYS A C 1
ATOM 2697 O O . CYS A 1 342 ? -1.607 -10.088 -21.959 1.00 87.88 342 CYS A O 1
ATOM 2699 N N . SER A 1 343 ? -0.249 -9.654 -23.697 1.00 76.50 343 SER A N 1
ATOM 2700 C CA . SER A 1 343 ? -1.237 -8.962 -24.552 1.00 76.50 343 SER A CA 1
ATOM 2701 C C . SER A 1 343 ? -2.262 -9.862 -25.259 1.00 76.50 343 SER A C 1
ATOM 2703 O O . SER A 1 343 ? -3.058 -9.351 -26.051 1.00 76.50 343 SER A O 1
ATOM 2705 N N . ASP A 1 344 ? -2.261 -11.172 -25.024 1.00 63.50 344 ASP A N 1
ATOM 2706 C CA . ASP A 1 344 ? -3.195 -12.076 -25.702 1.00 63.50 344 ASP A CA 1
ATOM 2707 C C . ASP A 1 344 ? -4.662 -11.762 -25.318 1.00 63.50 344 ASP A C 1
ATOM 2709 O O . ASP A 1 344 ? -4.953 -11.277 -24.231 1.00 63.50 344 ASP A O 1
ATOM 2713 N N . GLY A 1 345 ? -5.599 -11.904 -26.260 1.00 56.22 345 GLY A N 1
ATOM 2714 C CA . GLY A 1 345 ? -6.937 -11.296 -26.189 1.00 56.22 345 GLY A CA 1
ATOM 2715 C C . GLY A 1 345 ? -7.877 -11.912 -25.148 1.00 56.22 345 GLY A C 1
ATOM 2716 O O . GLY A 1 345 ? -8.586 -12.873 -25.444 1.00 56.22 345 GLY A O 1
ATOM 2717 N N . TRP A 1 346 ? -7.947 -11.311 -23.958 1.00 67.44 346 TRP A N 1
ATOM 2718 C CA . TRP A 1 346 ? -8.772 -11.798 -22.847 1.00 67.44 346 TRP A CA 1
ATOM 2719 C C . TRP A 1 346 ? -9.928 -10.850 -22.504 1.00 67.44 346 TRP A C 1
ATOM 2721 O O . TRP A 1 346 ? -9.799 -9.631 -22.577 1.00 67.44 346 TRP A O 1
ATOM 2731 N N . GLY A 1 347 ? -11.059 -11.418 -22.076 1.00 66.56 347 GLY A N 1
ATOM 2732 C CA . GLY A 1 347 ? -12.241 -10.675 -21.619 1.00 66.56 347 GLY A CA 1
ATOM 2733 C C . GLY A 1 347 ? -12.167 -10.172 -20.171 1.00 66.56 347 GLY A C 1
ATOM 2734 O O . GLY A 1 347 ? -13.196 -9.790 -19.619 1.00 66.56 347 GLY A O 1
ATOM 2735 N N . THR A 1 348 ? -10.995 -10.205 -19.531 1.00 73.38 348 THR A N 1
ATOM 2736 C CA . THR A 1 348 ? -10.837 -9.813 -18.123 1.00 73.38 348 THR A CA 1
ATOM 2737 C C . THR A 1 348 ? -10.791 -8.295 -17.959 1.00 73.38 348 THR A C 1
ATOM 2739 O O . THR A 1 348 ? -10.374 -7.548 -18.847 1.00 73.38 348 THR A O 1
ATOM 2742 N N . HIS A 1 349 ? -11.241 -7.812 -16.801 1.00 73.19 349 HIS A N 1
ATOM 2743 C CA . HIS A 1 349 ? -11.257 -6.379 -16.504 1.00 73.19 349 HIS A CA 1
ATOM 2744 C C . HIS A 1 349 ? -9.904 -5.893 -15.973 1.00 73.19 349 HIS A C 1
ATOM 2746 O O . HIS A 1 349 ? -9.433 -4.813 -16.345 1.00 73.19 349 HIS A O 1
ATOM 2752 N N . LYS A 1 350 ? -9.274 -6.699 -15.111 1.00 87.12 350 LYS A N 1
ATOM 2753 C CA . LYS A 1 350 ? -8.037 -6.362 -14.400 1.00 87.12 350 LYS A CA 1
ATOM 2754 C C . LYS A 1 350 ? -7.006 -7.476 -14.533 1.00 87.12 350 LYS A C 1
ATOM 2756 O O . LYS A 1 350 ? -7.327 -8.658 -14.425 1.00 87.12 350 LYS A O 1
ATOM 2761 N N . VAL A 1 351 ? -5.756 -7.081 -14.728 1.00 92.38 351 VAL A N 1
ATOM 2762 C CA . VAL A 1 351 ? -4.612 -7.985 -14.812 1.00 92.38 351 VAL A CA 1
ATOM 2763 C C . VAL A 1 351 ? -3.551 -7.522 -13.822 1.00 92.38 351 VAL A C 1
ATOM 2765 O O . VAL A 1 351 ? -3.072 -6.395 -13.914 1.00 92.38 351 VAL A O 1
ATOM 2768 N N . TYR A 1 352 ? -3.164 -8.392 -12.896 1.00 93.94 352 TYR A N 1
ATOM 2769 C CA . TYR A 1 352 ? -2.056 -8.175 -11.971 1.00 93.94 352 TYR A CA 1
ATOM 2770 C C . TYR A 1 352 ? -0.809 -8.832 -12.547 1.00 93.94 352 TYR A C 1
ATOM 2772 O O . TYR A 1 352 ? -0.831 -10.012 -12.885 1.00 93.94 352 TYR A O 1
ATOM 2780 N N . VAL A 1 353 ? 0.276 -8.079 -12.678 1.00 96.25 353 VAL A N 1
ATOM 2781 C CA . VAL A 1 353 ? 1.552 -8.569 -13.202 1.00 96.25 353 VAL A CA 1
ATOM 2782 C C . VAL A 1 353 ? 2.589 -8.454 -12.095 1.00 96.25 353 VAL A C 1
ATOM 2784 O O . VAL A 1 353 ? 3.042 -7.357 -11.788 1.00 96.25 353 VAL A O 1
ATOM 2787 N N . HIS A 1 354 ? 2.944 -9.583 -11.483 1.00 96.94 354 HIS A N 1
ATOM 2788 C CA . HIS A 1 354 ? 3.957 -9.654 -10.431 1.00 96.94 354 HIS A CA 1
ATOM 2789 C C . HIS A 1 354 ? 5.362 -9.641 -11.020 1.00 96.94 354 HIS A C 1
ATOM 2791 O O . HIS A 1 354 ? 5.740 -10.565 -11.745 1.00 96.94 354 HIS A O 1
ATOM 2797 N N . LEU A 1 355 ? 6.126 -8.596 -10.697 1.00 97.50 355 LEU A N 1
ATOM 2798 C CA . LEU A 1 355 ? 7.472 -8.351 -11.214 1.00 97.50 355 LEU A CA 1
ATOM 2799 C C . LEU A 1 355 ? 8.579 -8.718 -10.219 1.00 97.50 355 LEU A C 1
ATOM 2801 O O . LEU A 1 355 ? 9.737 -8.420 -10.496 1.00 97.50 355 LEU A O 1
ATOM 2805 N N . ASP A 1 356 ? 8.262 -9.373 -9.100 1.00 96.50 356 ASP A N 1
ATOM 2806 C CA . ASP A 1 356 ? 9.188 -9.625 -7.987 1.00 96.50 356 ASP A CA 1
ATOM 2807 C C . ASP A 1 356 ? 10.504 -10.300 -8.431 1.00 96.50 356 ASP A C 1
ATOM 2809 O O . ASP A 1 356 ? 11.602 -9.844 -8.096 1.00 96.50 356 ASP A O 1
ATOM 2813 N N . GLU A 1 357 ? 10.432 -11.363 -9.244 1.00 96.94 357 GLU A N 1
ATOM 2814 C CA . GLU A 1 357 ? 11.639 -12.043 -9.743 1.00 96.94 357 GLU A CA 1
ATOM 2815 C C . GLU A 1 357 ? 12.412 -11.202 -10.760 1.00 96.94 357 GLU A C 1
ATOM 2817 O O . GLU A 1 357 ? 13.645 -11.225 -10.776 1.00 96.94 357 GLU A O 1
ATOM 2822 N N . LEU A 1 358 ? 11.709 -10.431 -11.594 1.00 97.56 358 LEU A N 1
ATOM 2823 C CA . LEU A 1 358 ? 12.340 -9.545 -12.568 1.00 97.56 358 LEU A CA 1
ATOM 2824 C C . LEU A 1 358 ? 13.040 -8.366 -11.888 1.00 97.56 358 LEU A C 1
ATOM 2826 O O . LEU A 1 358 ? 14.142 -7.982 -12.278 1.00 97.56 358 LEU A O 1
ATOM 2830 N N . SER A 1 359 ? 12.427 -7.836 -10.837 1.00 97.69 359 SER A N 1
ATOM 2831 C CA . SER A 1 359 ? 12.978 -6.828 -9.940 1.00 97.69 359 SER A CA 1
ATOM 2832 C C . SER A 1 359 ? 14.247 -7.337 -9.254 1.00 97.69 359 SER A C 1
ATOM 2834 O O . SER A 1 359 ? 15.288 -6.672 -9.305 1.00 97.69 359 SER A O 1
ATOM 2836 N N . ALA A 1 360 ? 14.211 -8.553 -8.700 1.00 97.44 360 ALA A N 1
ATOM 2837 C CA . ALA A 1 360 ? 15.393 -9.206 -8.142 1.00 97.44 360 ALA A CA 1
ATOM 2838 C C . ALA A 1 360 ? 16.477 -9.436 -9.207 1.00 97.44 360 ALA A C 1
ATOM 2840 O O . ALA A 1 360 ? 17.664 -9.231 -8.950 1.00 97.44 360 ALA A O 1
ATOM 2841 N N . TRP A 1 361 ? 16.087 -9.804 -10.428 1.00 97.06 361 TRP A N 1
ATOM 2842 C CA . TRP A 1 361 ? 17.033 -9.991 -11.519 1.00 97.06 361 TRP A CA 1
ATOM 2843 C C . TRP A 1 361 ? 17.696 -8.688 -11.969 1.00 97.06 361 TRP A C 1
ATOM 2845 O O . TRP A 1 361 ? 18.905 -8.667 -12.188 1.00 97.06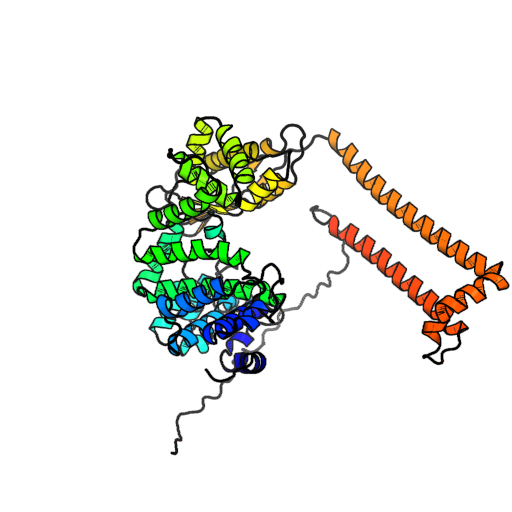 361 TRP A O 1
ATOM 2855 N N . ALA A 1 362 ? 16.954 -7.581 -12.026 1.00 97.31 362 ALA A N 1
ATOM 2856 C CA . ALA A 1 362 ? 17.515 -6.267 -12.337 1.00 97.31 362 ALA A CA 1
ATOM 2857 C C . ALA A 1 362 ? 18.607 -5.850 -11.340 1.00 97.31 362 ALA A C 1
ATOM 2859 O O . ALA A 1 362 ? 19.566 -5.170 -11.705 1.00 97.31 362 ALA A O 1
ATOM 2860 N N . LYS A 1 363 ? 18.503 -6.297 -10.086 1.00 97.00 363 LYS A N 1
ATOM 2861 C CA . LYS A 1 363 ? 19.530 -6.079 -9.064 1.00 97.00 363 LYS A CA 1
ATOM 2862 C C . LYS A 1 363 ? 20.783 -6.934 -9.283 1.00 97.00 363 LYS A C 1
ATOM 2864 O O . LYS A 1 363 ? 21.889 -6.460 -9.038 1.00 97.00 363 LYS A O 1
ATOM 2869 N N . ASP A 1 364 ? 20.605 -8.177 -9.722 1.00 95.75 364 ASP A N 1
ATOM 2870 C CA . ASP A 1 364 ? 21.666 -9.188 -9.797 1.00 95.75 364 ASP A CA 1
ATOM 2871 C C . ASP A 1 364 ? 22.422 -9.215 -11.137 1.00 95.75 364 ASP A C 1
ATOM 2873 O O . ASP A 1 364 ? 23.555 -9.702 -11.180 1.00 95.75 364 ASP A O 1
ATOM 2877 N N . ALA A 1 365 ? 21.797 -8.762 -12.228 1.00 95.00 365 ALA A N 1
ATOM 2878 C CA . ALA A 1 365 ? 22.322 -8.918 -13.583 1.00 95.00 365 ALA A CA 1
ATOM 2879 C C . ALA A 1 365 ? 23.668 -8.202 -13.784 1.00 95.00 365 ALA A C 1
ATOM 2881 O O . ALA A 1 365 ? 23.855 -7.055 -13.365 1.00 95.00 365 ALA A O 1
ATOM 2882 N N . GLY A 1 366 ? 24.607 -8.880 -14.446 1.00 92.38 366 GLY A N 1
ATOM 2883 C CA . GLY A 1 366 ? 25.940 -8.372 -14.736 1.00 92.38 366 GLY A CA 1
ATOM 2884 C C . GLY A 1 366 ? 26.032 -7.571 -16.036 1.00 92.38 366 GLY A C 1
ATOM 2885 O O . GLY A 1 366 ? 25.125 -7.535 -16.865 1.00 92.38 366 GLY A O 1
ATOM 2886 N N . ASN A 1 367 ? 27.191 -6.933 -16.228 1.00 85.31 367 ASN A N 1
ATOM 2887 C CA . ASN A 1 367 ? 27.521 -6.159 -17.433 1.00 85.31 367 ASN A CA 1
ATOM 2888 C C . ASN A 1 367 ? 27.814 -7.032 -18.667 1.00 85.31 367 ASN A C 1
ATOM 2890 O O . ASN A 1 367 ? 27.930 -6.509 -19.776 1.00 85.31 367 ASN A O 1
ATOM 2894 N N . GLU A 1 368 ? 27.989 -8.343 -18.492 1.00 79.88 368 GLU A N 1
ATOM 2895 C CA . GLU A 1 368 ? 28.419 -9.237 -19.565 1.00 79.88 368 GLU A CA 1
ATOM 2896 C C . GLU A 1 368 ? 27.285 -9.452 -20.580 1.00 79.88 368 GLU A C 1
ATOM 2898 O O . GLU A 1 368 ? 26.193 -9.891 -20.234 1.00 79.88 368 GLU A O 1
ATOM 2903 N N . ASN A 1 369 ? 27.544 -9.137 -21.854 1.00 73.38 369 ASN A N 1
ATOM 2904 C CA . ASN A 1 369 ? 26.698 -9.480 -23.009 1.00 73.38 369 ASN A CA 1
ATOM 2905 C C . ASN A 1 369 ? 25.212 -9.078 -22.923 1.00 73.38 369 ASN A C 1
ATOM 2907 O O . ASN A 1 369 ? 24.371 -9.701 -23.565 1.00 73.38 369 ASN A O 1
ATOM 2911 N N . GLY A 1 370 ? 24.869 -8.040 -22.155 1.00 85.25 370 GLY A N 1
ATOM 2912 C CA . GLY A 1 370 ? 23.467 -7.655 -21.980 1.00 85.25 370 GLY A CA 1
ATOM 2913 C C . GLY A 1 370 ? 22.642 -8.734 -21.273 1.00 85.25 370 GLY A C 1
ATOM 2914 O O . GLY A 1 370 ? 21.478 -8.924 -21.620 1.00 85.25 370 GLY A O 1
ATOM 2915 N N . GLU A 1 371 ? 23.242 -9.415 -20.288 1.00 92.38 371 GLU A N 1
ATOM 2916 C CA . GLU A 1 371 ? 22.673 -10.525 -19.508 1.00 92.38 371 GLU A CA 1
ATOM 2917 C C . GLU A 1 371 ? 21.212 -10.298 -19.097 1.00 92.38 371 GLU A C 1
ATOM 2919 O O . GLU A 1 371 ? 20.382 -11.197 -19.214 1.00 92.38 371 GLU A O 1
ATOM 2924 N N . PHE A 1 372 ? 20.882 -9.073 -18.673 1.00 95.69 372 PHE A N 1
ATOM 2925 C CA . PHE A 1 372 ? 19.525 -8.706 -18.282 1.00 95.69 372 PHE A CA 1
ATOM 2926 C C . PHE A 1 372 ? 18.506 -8.900 -19.411 1.00 95.69 372 PHE A C 1
ATOM 2928 O O . PHE A 1 372 ? 17.464 -9.506 -19.191 1.00 95.69 372 PHE A O 1
ATOM 2935 N N . MET A 1 373 ? 18.827 -8.431 -20.620 1.00 95.44 373 MET A N 1
ATOM 2936 C CA . MET A 1 373 ? 17.947 -8.527 -21.792 1.00 95.44 373 MET A CA 1
ATOM 2937 C C . MET A 1 373 ? 17.938 -9.924 -22.419 1.00 95.44 373 MET A C 1
ATOM 2939 O O . MET A 1 373 ? 17.013 -10.246 -23.155 1.00 95.44 373 MET A O 1
ATOM 2943 N N . ALA A 1 374 ? 18.960 -10.738 -22.150 1.00 93.81 374 ALA A N 1
ATOM 2944 C CA . ALA A 1 374 ? 19.049 -12.116 -22.625 1.00 93.81 374 ALA A CA 1
ATOM 2945 C C . ALA A 1 374 ? 18.258 -13.109 -21.754 1.00 93.81 374 ALA A C 1
ATOM 2947 O O . ALA A 1 374 ? 18.181 -14.289 -22.095 1.00 93.81 374 ALA A O 1
ATOM 2948 N N . ALA A 1 375 ? 17.706 -12.660 -20.624 1.00 93.50 375 ALA A N 1
ATOM 2949 C CA . ALA A 1 375 ? 16.889 -13.505 -19.770 1.00 93.50 375 ALA A CA 1
ATOM 2950 C C . ALA A 1 375 ? 15.574 -13.878 -20.462 1.00 93.50 375 ALA A C 1
ATOM 2952 O O . ALA A 1 375 ? 14.906 -13.036 -21.062 1.00 93.50 375 ALA A O 1
ATOM 2953 N N . GLN A 1 376 ? 15.199 -15.150 -20.355 1.00 94.12 376 GLN A N 1
ATOM 2954 C CA . GLN A 1 376 ? 13.920 -15.629 -20.857 1.00 94.12 376 GLN A CA 1
ATOM 2955 C C . GLN A 1 376 ? 12.859 -15.437 -19.773 1.00 94.12 376 GLN A C 1
ATOM 2957 O O . GLN A 1 376 ? 13.060 -15.840 -18.624 1.00 94.12 376 GLN A O 1
ATOM 2962 N N . LEU A 1 377 ? 11.741 -14.820 -20.152 1.00 95.00 377 LEU A N 1
ATOM 2963 C CA . LEU A 1 377 ? 10.586 -14.649 -19.281 1.00 95.00 377 LEU A CA 1
ATOM 2964 C C . LEU A 1 377 ? 9.615 -15.806 -19.502 1.00 95.00 377 LEU A C 1
ATOM 2966 O O . LEU A 1 377 ? 9.181 -16.036 -20.631 1.00 95.00 377 LEU A O 1
ATOM 2970 N N . ASP A 1 378 ? 9.277 -16.502 -18.425 1.00 94.94 378 ASP A N 1
ATOM 2971 C CA . ASP A 1 378 ? 8.082 -17.338 -18.363 1.00 94.94 378 ASP A CA 1
ATOM 2972 C C . ASP A 1 378 ? 7.032 -16.590 -17.539 1.00 94.94 378 ASP A C 1
ATOM 2974 O O . ASP A 1 378 ? 7.360 -15.910 -16.566 1.00 94.94 378 ASP A O 1
ATOM 2978 N N . VAL A 1 379 ? 5.776 -16.638 -17.965 1.00 94.81 379 VAL A N 1
ATOM 2979 C CA . VAL A 1 379 ? 4.710 -15.822 -17.376 1.00 94.81 379 VAL A CA 1
ATOM 2980 C C . VAL A 1 379 ? 3.481 -16.696 -17.114 1.00 94.81 379 VAL A C 1
ATOM 2982 O O . VAL A 1 379 ? 2.442 -16.520 -17.758 1.00 94.81 379 VAL A O 1
ATOM 2985 N N . PRO A 1 380 ? 3.574 -17.664 -16.179 1.00 94.50 380 PRO A N 1
ATOM 2986 C CA . PRO A 1 380 ? 2.415 -18.426 -15.741 1.00 94.50 380 PRO A CA 1
ATOM 2987 C C . PRO A 1 380 ? 1.323 -17.496 -15.213 1.00 94.50 380 PRO A C 1
ATOM 2989 O O . PRO A 1 380 ? 1.603 -16.445 -14.620 1.00 94.50 380 PRO A O 1
ATOM 2992 N N . TYR A 1 381 ? 0.073 -17.912 -15.404 1.00 92.44 381 TYR A N 1
ATOM 2993 C CA . TYR A 1 381 ? -1.085 -17.163 -14.946 1.00 92.44 381 TYR A CA 1
ATOM 2994 C C . TYR A 1 381 ? -2.102 -18.020 -14.206 1.00 92.44 381 TYR A C 1
ATOM 2996 O O . TYR A 1 381 ? -2.180 -19.234 -14.387 1.00 92.44 381 TYR A O 1
ATOM 3004 N N . GLU A 1 382 ? -2.893 -17.342 -13.385 1.00 91.50 382 GLU A N 1
ATOM 3005 C CA . GLU A 1 382 ? -4.046 -17.879 -12.676 1.00 91.50 382 GLU A CA 1
ATOM 3006 C C . GLU A 1 382 ? -5.227 -16.917 -12.859 1.00 91.50 382 GLU A C 1
ATOM 3008 O O . GLU A 1 382 ? -5.059 -15.696 -12.769 1.00 91.50 382 GLU A O 1
ATOM 3013 N N . ASP A 1 383 ? -6.412 -17.464 -13.129 1.00 88.75 383 ASP A N 1
ATOM 3014 C CA . ASP A 1 383 ? -7.656 -16.700 -13.230 1.00 88.75 383 ASP A CA 1
ATOM 3015 C C . ASP A 1 383 ? -8.414 -16.750 -11.899 1.00 88.75 383 ASP A C 1
ATOM 3017 O O . ASP A 1 383 ? -8.676 -17.822 -11.355 1.00 88.75 383 ASP A O 1
ATOM 3021 N N . LEU A 1 384 ? -8.784 -15.576 -11.385 1.00 83.19 384 LEU A N 1
ATOM 3022 C CA . LEU A 1 384 ? -9.518 -15.388 -10.135 1.00 83.19 384 LEU A CA 1
ATOM 3023 C C . LEU A 1 384 ? -10.724 -14.476 -10.391 1.00 83.19 384 LEU A C 1
ATOM 3025 O O . LEU A 1 384 ? -10.654 -13.251 -10.248 1.00 83.19 384 LEU A O 1
ATOM 3029 N N . GLY A 1 385 ? -11.842 -15.087 -10.790 1.00 83.19 385 GLY A N 1
ATOM 3030 C CA . GLY A 1 385 ? -13.056 -14.361 -11.168 1.00 83.19 385 GLY A CA 1
ATOM 3031 C C . GLY A 1 385 ? -12.807 -13.453 -12.374 1.00 83.19 385 GLY A C 1
ATOM 3032 O O . GLY A 1 385 ? -12.367 -13.922 -13.420 1.00 83.19 385 GLY A O 1
ATOM 3033 N N . ASP A 1 386 ? -13.043 -12.149 -12.211 1.00 83.88 386 ASP A N 1
ATOM 3034 C CA . ASP A 1 386 ? -12.852 -11.140 -13.269 1.00 83.88 386 ASP A CA 1
ATOM 3035 C C . ASP A 1 386 ? -11.409 -10.605 -13.372 1.00 83.88 386 ASP A C 1
ATOM 3037 O O . ASP A 1 386 ? -11.125 -9.690 -14.162 1.00 83.88 386 ASP A O 1
ATOM 3041 N N . SER A 1 387 ? -10.500 -11.153 -12.559 1.00 87.81 387 SER A N 1
ATOM 3042 C CA . SER A 1 387 ? -9.090 -10.772 -12.502 1.00 87.81 387 SER A CA 1
ATOM 3043 C C . SER A 1 387 ? -8.184 -11.912 -12.960 1.00 87.81 387 SER A C 1
ATOM 3045 O O . SER A 1 387 ? -8.439 -13.078 -12.673 1.00 87.81 387 SER A O 1
ATOM 3047 N N . ARG A 1 388 ? -7.074 -11.564 -13.612 1.00 90.44 388 ARG A N 1
ATOM 3048 C CA . ARG A 1 388 ? -5.989 -12.500 -13.945 1.00 90.44 388 ARG A CA 1
ATOM 3049 C C . ARG A 1 388 ? -4.705 -12.091 -13.247 1.00 90.44 388 ARG A C 1
ATOM 3051 O O . ARG A 1 388 ? -4.381 -10.906 -13.211 1.00 90.44 388 ARG A O 1
ATOM 3058 N N . ILE A 1 389 ? -3.958 -13.061 -12.736 1.00 93.00 389 ILE A N 1
ATOM 3059 C CA . ILE A 1 389 ? -2.670 -12.838 -12.081 1.00 93.00 389 ILE A CA 1
ATOM 3060 C C . ILE A 1 389 ? -1.574 -13.508 -12.899 1.00 93.00 389 ILE A C 1
ATOM 3062 O O . ILE A 1 389 ? -1.532 -14.728 -12.982 1.00 93.00 389 ILE A O 1
ATOM 3066 N N . PHE A 1 390 ? -0.665 -12.716 -13.459 1.00 95.00 390 PHE A N 1
ATOM 3067 C CA . PHE A 1 390 ? 0.585 -13.168 -14.058 1.00 95.00 390 PHE A CA 1
ATOM 3068 C C . PHE A 1 390 ? 1.710 -13.127 -13.025 1.00 95.00 390 PHE A C 1
ATOM 3070 O O . PHE A 1 390 ? 1.884 -12.128 -12.321 1.00 95.00 390 PHE A O 1
ATOM 3077 N N . ARG A 1 391 ? 2.513 -14.191 -12.960 1.00 96.19 391 ARG A N 1
ATOM 3078 C CA . ARG A 1 391 ? 3.723 -14.251 -12.130 1.00 96.19 391 ARG A CA 1
ATOM 3079 C C . ARG A 1 391 ? 4.936 -14.368 -13.032 1.00 96.19 391 ARG A C 1
ATOM 3081 O O . ARG A 1 391 ? 5.162 -15.427 -13.599 1.00 96.19 391 ARG A O 1
ATOM 3088 N N . VAL A 1 392 ? 5.700 -13.288 -13.176 1.00 96.69 392 VAL A N 1
ATOM 3089 C CA . VAL A 1 392 ? 6.887 -13.302 -14.034 1.00 96.69 392 VAL A CA 1
ATOM 3090 C C . VAL A 1 392 ? 7.968 -14.147 -13.379 1.00 96.69 392 VAL A C 1
ATOM 3092 O O . VAL A 1 392 ? 8.400 -13.849 -12.268 1.00 96.69 392 VAL A O 1
ATOM 3095 N N . GLN A 1 393 ? 8.412 -15.174 -14.093 1.00 96.62 393 GLN A N 1
ATOM 3096 C CA . GLN A 1 393 ? 9.547 -16.008 -13.738 1.00 96.62 393 GLN A CA 1
ATOM 3097 C C . GLN A 1 393 ? 10.711 -15.722 -14.678 1.00 96.62 393 GLN A C 1
ATOM 3099 O O . GLN A 1 393 ? 10.535 -15.583 -15.893 1.00 96.62 393 GLN A O 1
ATOM 3104 N N . VAL A 1 394 ? 11.917 -15.631 -14.119 1.00 96.00 394 VAL A N 1
ATOM 3105 C CA . VAL A 1 394 ? 13.108 -15.257 -14.891 1.00 96.00 394 VAL A CA 1
ATOM 3106 C C . VAL A 1 394 ? 14.074 -16.425 -15.012 1.00 96.00 394 VAL A C 1
ATOM 3108 O O . VAL A 1 394 ? 14.782 -16.786 -14.069 1.00 96.00 394 VAL A O 1
ATOM 3111 N N . THR A 1 395 ? 14.193 -16.961 -16.226 1.00 95.62 395 THR A N 1
ATOM 3112 C CA . THR A 1 395 ? 15.239 -17.931 -16.556 1.00 95.62 395 THR A CA 1
ATOM 3113 C C . THR A 1 395 ? 16.510 -17.185 -16.948 1.00 95.62 395 THR A C 1
ATOM 3115 O O . THR A 1 395 ? 16.611 -16.584 -18.021 1.00 95.62 395 THR A O 1
ATOM 3118 N N . ARG A 1 396 ? 17.496 -17.215 -16.045 1.00 92.25 396 ARG A N 1
ATOM 3119 C CA . ARG A 1 396 ? 18.793 -16.554 -16.238 1.00 92.25 396 ARG A CA 1
ATOM 3120 C C . ARG A 1 396 ? 19.567 -17.230 -17.380 1.00 92.25 396 ARG A C 1
ATOM 3122 O O . ARG A 1 396 ? 19.601 -18.464 -17.427 1.00 92.25 396 ARG A O 1
ATOM 3129 N N . PRO A 1 397 ? 20.230 -16.465 -18.263 1.00 86.25 397 PRO A N 1
ATOM 3130 C CA . PRO A 1 397 ? 21.056 -17.050 -19.309 1.00 86.25 397 PRO A CA 1
ATOM 3131 C C . PRO A 1 397 ? 22.176 -17.876 -18.667 1.00 86.25 397 PRO A C 1
ATOM 3133 O O . PRO A 1 397 ? 22.847 -17.432 -17.732 1.00 86.25 397 PRO A O 1
ATOM 3136 N N . GLN A 1 398 ? 22.376 -19.108 -19.139 1.00 78.38 398 GLN A N 1
ATOM 3137 C CA . GLN A 1 398 ? 23.474 -19.924 -18.635 1.00 78.38 398 GLN A CA 1
ATOM 3138 C C . GLN A 1 398 ? 24.793 -19.313 -19.103 1.00 78.38 398 GLN A C 1
ATOM 3140 O O . GLN A 1 398 ? 25.155 -19.414 -20.275 1.00 78.38 398 GLN A O 1
ATOM 3145 N N . LEU A 1 399 ? 25.526 -18.683 -18.182 1.00 63.06 399 LEU A N 1
ATOM 3146 C CA . LEU A 1 399 ? 26.923 -18.351 -18.422 1.00 63.06 399 LEU A CA 1
ATOM 3147 C C . LEU A 1 399 ? 27.651 -19.655 -18.744 1.00 63.06 399 LEU A C 1
ATOM 3149 O O . LEU A 1 399 ? 27.730 -20.556 -17.905 1.00 63.06 399 LEU A O 1
ATOM 3153 N N . GLY A 1 400 ? 28.171 -19.753 -19.967 1.00 60.56 400 GLY A N 1
ATOM 3154 C CA . GLY A 1 400 ? 29.001 -20.877 -20.373 1.00 60.56 400 GLY A CA 1
ATOM 3155 C C . GLY A 1 400 ? 30.160 -21.110 -19.387 1.00 60.56 400 GLY A C 1
ATOM 3156 O O . GLY A 1 400 ? 30.509 -20.223 -18.600 1.00 60.56 400 GLY A O 1
ATOM 3157 N N . PRO A 1 401 ? 30.810 -22.286 -19.430 1.00 55.22 401 PRO A N 1
ATOM 3158 C CA . PRO A 1 401 ? 31.792 -22.729 -18.431 1.00 55.22 401 PRO A CA 1
ATOM 3159 C C . PRO A 1 401 ? 33.004 -21.794 -18.207 1.00 55.22 401 PRO A C 1
ATOM 3161 O O . PRO A 1 401 ? 33.780 -22.010 -17.276 1.00 55.22 401 PRO A O 1
ATOM 3164 N N . ALA A 1 402 ? 33.166 -20.730 -18.998 1.00 52.72 402 ALA A N 1
ATOM 3165 C CA . ALA A 1 402 ? 34.229 -19.740 -18.858 1.00 52.72 402 ALA A CA 1
ATOM 3166 C C . ALA A 1 402 ? 34.139 -18.875 -17.577 1.00 52.72 402 ALA A C 1
ATOM 3168 O O . ALA A 1 402 ? 35.182 -18.501 -17.039 1.00 52.72 402 ALA A O 1
ATOM 3169 N N . SER A 1 403 ? 32.946 -18.600 -17.023 1.00 47.44 403 SER A N 1
ATOM 3170 C CA . SER A 1 403 ? 32.805 -17.716 -15.840 1.00 47.44 403 SER A CA 1
ATOM 3171 C C . SER A 1 403 ? 32.931 -18.432 -14.484 1.00 47.44 403 SER A C 1
ATOM 3173 O O . SER A 1 403 ? 33.032 -17.796 -13.431 1.00 47.44 403 SER A O 1
ATOM 3175 N N . ALA A 1 404 ? 33.027 -19.768 -14.470 1.00 45.53 404 ALA A N 1
ATOM 3176 C CA . ALA A 1 404 ? 33.247 -20.535 -13.240 1.00 45.53 404 ALA A CA 1
ATOM 3177 C C . ALA A 1 404 ? 34.620 -20.248 -12.588 1.00 45.53 404 ALA A C 1
ATOM 3179 O O . ALA A 1 404 ? 34.809 -20.484 -11.392 1.00 45.53 404 ALA A O 1
ATOM 3180 N N . ARG A 1 405 ? 35.576 -19.687 -13.344 1.00 46.31 405 ARG A N 1
ATOM 3181 C CA . ARG A 1 405 ? 36.933 -19.389 -12.860 1.00 46.31 405 ARG A CA 1
ATOM 3182 C C . ARG A 1 405 ? 37.010 -18.165 -11.939 1.00 46.31 405 ARG A C 1
ATOM 3184 O O . ARG A 1 405 ? 37.835 -18.160 -11.028 1.00 46.31 405 ARG A O 1
ATOM 3191 N N . THR A 1 406 ? 36.137 -17.166 -12.089 1.00 48.34 406 THR A N 1
ATOM 3192 C CA . THR A 1 406 ? 36.172 -15.939 -11.263 1.00 48.34 406 THR A CA 1
ATOM 3193 C C . THR A 1 406 ? 35.458 -16.104 -9.917 1.00 48.34 406 THR A C 1
ATOM 3195 O O . THR A 1 406 ? 35.912 -15.554 -8.911 1.00 48.34 406 THR A O 1
ATOM 3198 N N . LYS A 1 407 ? 34.417 -16.950 -9.830 1.00 48.00 407 LYS A N 1
ATOM 3199 C CA . LYS A 1 407 ? 33.772 -17.301 -8.543 1.00 48.00 407 LYS A CA 1
ATOM 3200 C C . LYS A 1 407 ? 34.695 -18.106 -7.613 1.00 48.00 407 LYS A C 1
ATOM 3202 O O . LYS A 1 407 ? 34.614 -17.941 -6.396 1.00 48.00 407 LYS A O 1
ATOM 3207 N N . SER A 1 408 ? 35.624 -18.889 -8.171 1.00 47.81 408 SER A N 1
ATOM 3208 C CA . SER A 1 408 ? 36.673 -19.588 -7.410 1.00 47.81 408 SER A CA 1
ATOM 3209 C C . SER A 1 408 ? 37.604 -18.608 -6.677 1.00 47.81 408 SER A C 1
ATOM 3211 O O . SER A 1 408 ? 37.880 -18.773 -5.489 1.00 47.81 408 SER A O 1
ATOM 3213 N N . HIS A 1 409 ? 37.997 -17.506 -7.324 1.00 47.25 409 HIS A N 1
ATOM 3214 C CA . HIS A 1 409 ? 38.948 -16.551 -6.744 1.00 47.25 409 HIS A CA 1
ATOM 3215 C C . HIS A 1 409 ? 38.382 -15.792 -5.528 1.00 47.25 409 HIS A C 1
ATOM 3217 O O . HIS A 1 409 ? 39.099 -15.543 -4.557 1.00 47.25 409 HIS A O 1
ATOM 3223 N N . ARG A 1 410 ? 37.076 -15.476 -5.532 1.00 48.72 410 ARG A N 1
ATOM 3224 C CA . ARG A 1 410 ? 36.403 -14.790 -4.410 1.00 48.72 410 ARG A CA 1
ATOM 3225 C C . ARG A 1 410 ? 36.230 -15.707 -3.190 1.00 48.72 410 ARG A C 1
ATOM 3227 O O . ARG A 1 410 ? 36.422 -15.259 -2.063 1.00 48.72 410 ARG A O 1
ATOM 3234 N N . GLN A 1 411 ? 35.955 -16.999 -3.405 1.00 54.56 411 GLN A N 1
ATOM 3235 C CA . GLN A 1 411 ? 35.900 -17.999 -2.327 1.00 54.56 411 GLN A CA 1
ATOM 3236 C C . GLN A 1 411 ? 37.279 -18.323 -1.736 1.00 54.56 411 GLN A C 1
ATOM 3238 O O . GLN A 1 411 ? 37.383 -18.549 -0.531 1.00 54.56 411 GLN A O 1
ATOM 3243 N N . VAL A 1 412 ? 38.339 -18.321 -2.549 1.00 57.56 412 VAL A N 1
ATOM 3244 C CA . VAL A 1 412 ? 39.714 -18.522 -2.059 1.00 57.56 412 VAL A CA 1
ATOM 3245 C C . VAL A 1 412 ? 40.185 -17.317 -1.235 1.00 57.56 412 VAL A C 1
ATOM 3247 O O . VAL A 1 412 ? 40.800 -17.505 -0.187 1.00 57.56 412 VAL A O 1
ATOM 3250 N N . CYS A 1 413 ? 39.822 -16.091 -1.630 1.00 55.84 413 CYS A N 1
ATOM 3251 C CA . CYS A 1 413 ? 40.211 -14.874 -0.910 1.00 55.84 413 CYS A CA 1
ATOM 3252 C C . CYS A 1 413 ? 39.563 -14.772 0.488 1.00 55.84 413 CYS A C 1
ATOM 3254 O O . CYS A 1 413 ? 40.261 -14.509 1.466 1.00 55.84 413 CYS A O 1
ATOM 3256 N N . CYS A 1 414 ? 38.264 -15.083 0.625 1.00 61.25 414 CYS A N 1
ATOM 3257 C CA . CYS A 1 414 ? 37.606 -15.130 1.942 1.00 61.25 414 CYS A CA 1
ATOM 3258 C C . CYS A 1 414 ? 38.180 -16.228 2.854 1.00 61.25 414 CYS A C 1
ATOM 3260 O O . CYS A 1 414 ? 38.387 -15.991 4.043 1.00 61.25 414 CYS A O 1
ATOM 3262 N N . LYS A 1 415 ? 38.503 -17.409 2.305 1.00 71.62 415 LYS A N 1
ATOM 3263 C CA . LYS A 1 415 ? 39.134 -18.491 3.080 1.00 71.62 415 LYS A CA 1
ATOM 3264 C C . LYS A 1 415 ? 40.542 -18.120 3.554 1.00 71.62 415 LYS A C 1
ATOM 3266 O O . LYS A 1 415 ? 40.882 -18.412 4.697 1.00 71.62 415 LYS A O 1
ATOM 3271 N N . MET A 1 416 ? 41.336 -17.446 2.719 1.00 73.75 416 MET A N 1
ATOM 3272 C CA . MET A 1 416 ? 42.668 -16.964 3.106 1.00 73.75 416 MET A CA 1
ATOM 3273 C C . MET A 1 416 ? 42.597 -15.869 4.171 1.00 73.75 416 MET A C 1
ATOM 3275 O O . MET A 1 416 ? 43.341 -15.933 5.144 1.00 73.75 416 MET A O 1
ATOM 3279 N N . LEU A 1 417 ? 41.669 -14.914 4.050 1.00 73.88 417 LEU A N 1
ATOM 3280 C CA . LEU A 1 417 ? 41.490 -13.868 5.060 1.00 73.88 417 LEU A CA 1
ATOM 3281 C C . LEU A 1 417 ? 41.081 -14.459 6.421 1.00 73.88 417 LEU A C 1
ATOM 3283 O O . LEU A 1 417 ? 41.642 -14.081 7.446 1.00 73.88 417 LEU A O 1
ATOM 3287 N N . SER A 1 418 ? 40.172 -15.442 6.427 1.00 76.75 418 SER A N 1
ATOM 3288 C CA . SER A 1 418 ? 39.775 -16.169 7.641 1.00 76.75 418 SER A CA 1
ATOM 3289 C C . SER A 1 418 ? 40.958 -16.905 8.288 1.00 76.75 418 SER A C 1
ATOM 3291 O O . SER A 1 418 ? 41.166 -16.799 9.497 1.00 76.75 418 SER A O 1
ATOM 3293 N N . LEU A 1 419 ? 41.792 -17.587 7.491 1.00 79.12 419 LEU A N 1
ATOM 3294 C CA . LEU A 1 419 ? 42.983 -18.285 7.989 1.00 79.12 419 LEU A CA 1
ATOM 3295 C C . LEU A 1 419 ? 44.045 -17.329 8.546 1.00 79.12 419 LEU A C 1
ATOM 3297 O O . LEU A 1 419 ? 44.630 -17.628 9.585 1.00 79.12 419 LEU A O 1
ATOM 3301 N N . VAL A 1 420 ? 44.272 -16.177 7.906 1.00 79.75 420 VAL A N 1
ATOM 3302 C CA . VAL A 1 420 ? 45.221 -15.163 8.399 1.00 79.75 420 VAL A CA 1
ATOM 3303 C C . VAL A 1 420 ? 44.750 -14.577 9.727 1.00 79.75 420 VAL A C 1
ATOM 3305 O O . VAL A 1 420 ? 45.551 -14.457 10.651 1.00 79.75 420 VAL A O 1
ATOM 3308 N N . VAL A 1 421 ? 43.456 -14.268 9.861 1.00 79.19 421 VAL A N 1
ATOM 3309 C CA . VAL A 1 421 ? 42.894 -13.768 11.124 1.00 79.19 421 VAL A CA 1
ATOM 3310 C C . VAL A 1 421 ? 43.081 -14.806 12.232 1.00 79.19 421 VAL A C 1
ATOM 3312 O O . VAL A 1 421 ? 43.651 -14.476 13.271 1.00 79.19 421 VAL A O 1
ATOM 3315 N N . ILE A 1 422 ? 42.709 -16.071 11.992 1.00 82.38 422 ILE A N 1
ATOM 3316 C CA . ILE A 1 422 ? 42.903 -17.168 12.959 1.00 82.38 422 ILE A CA 1
ATOM 3317 C C . ILE A 1 422 ? 44.383 -17.309 13.347 1.00 82.38 422 ILE A C 1
ATOM 3319 O O . ILE A 1 422 ? 44.694 -17.411 14.533 1.00 82.38 422 ILE A O 1
ATOM 3323 N N . PHE A 1 423 ? 45.301 -17.261 12.378 1.00 83.12 423 PHE A N 1
ATOM 3324 C CA . PHE A 1 423 ? 46.739 -17.366 12.631 1.00 83.12 423 PHE A CA 1
ATOM 3325 C C . PHE A 1 423 ? 47.267 -16.224 13.510 1.00 83.12 423 PHE A C 1
ATOM 3327 O O . PHE A 1 423 ? 47.976 -16.484 14.482 1.00 83.12 423 PHE A O 1
ATOM 3334 N N . LEU A 1 424 ? 46.891 -14.972 13.222 1.00 80.62 424 LEU A N 1
ATOM 3335 C CA . LEU A 1 424 ? 47.303 -13.807 14.015 1.00 80.62 424 LEU A CA 1
ATOM 3336 C C . LEU A 1 424 ? 46.788 -13.882 15.457 1.00 80.62 424 LEU A C 1
ATOM 3338 O O . LEU A 1 424 ? 47.508 -13.526 16.390 1.00 80.62 424 LEU A O 1
ATOM 3342 N N . ILE A 1 425 ? 45.576 -14.400 15.655 1.00 77.38 425 ILE A N 1
ATOM 3343 C CA . ILE A 1 425 ? 44.999 -14.596 16.989 1.00 77.38 425 ILE A CA 1
ATOM 3344 C C . ILE A 1 425 ? 45.740 -15.695 17.757 1.00 77.38 425 ILE A C 1
ATOM 3346 O O . ILE A 1 425 ? 46.071 -15.510 18.932 1.00 77.38 425 ILE A O 1
ATOM 3350 N N . CYS A 1 426 ? 46.029 -16.830 17.111 1.00 80.25 426 CYS A N 1
ATOM 3351 C CA . CYS A 1 426 ? 46.823 -17.899 17.716 1.00 80.25 426 CYS A CA 1
ATOM 3352 C C . CYS A 1 426 ? 48.219 -17.397 18.100 1.00 80.25 426 CYS A C 1
ATOM 3354 O O . CYS A 1 426 ? 48.684 -17.681 19.203 1.00 80.25 426 CYS A O 1
ATOM 3356 N N . LEU A 1 427 ? 48.851 -16.601 17.233 1.00 81.75 427 LEU A N 1
ATOM 3357 C CA . LEU A 1 427 ? 50.157 -16.006 17.495 1.00 81.75 427 LEU A C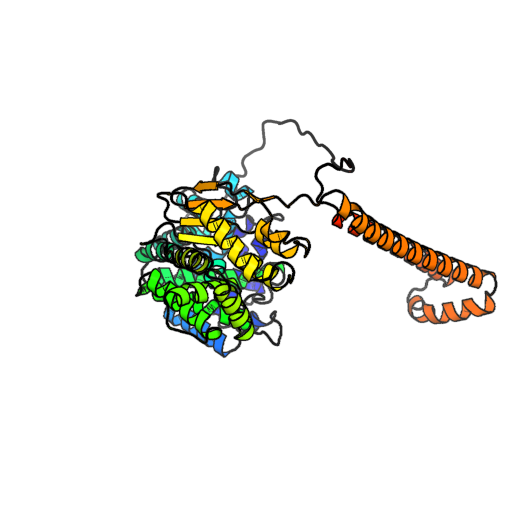A 1
ATOM 3358 C C . LEU A 1 427 ? 50.105 -15.035 18.683 1.00 81.75 427 LEU A C 1
ATOM 3360 O O . LEU A 1 427 ? 50.946 -15.134 19.570 1.00 81.75 427 LEU A O 1
ATOM 3364 N N . GLY A 1 428 ? 49.097 -14.158 18.749 1.00 78.94 428 GLY A N 1
ATOM 3365 C CA . GLY A 1 428 ? 48.897 -13.231 19.871 1.00 78.94 428 GLY A CA 1
ATOM 3366 C C . GLY A 1 428 ? 48.613 -13.934 21.204 1.00 78.94 428 GLY A C 1
ATOM 3367 O O . GLY A 1 428 ? 49.107 -13.528 22.254 1.00 78.94 428 GLY A O 1
ATOM 3368 N N . SER A 1 429 ? 47.862 -15.036 21.166 1.00 79.38 429 SER A N 1
ATOM 3369 C CA . SER A 1 429 ? 47.584 -15.852 22.355 1.00 79.38 429 SER A CA 1
ATOM 3370 C C . SER A 1 429 ? 48.845 -16.568 22.845 1.00 79.38 429 SER A C 1
ATOM 3372 O O . SER A 1 429 ? 49.114 -16.609 24.046 1.00 79.38 429 SER A O 1
ATOM 3374 N N . LEU A 1 430 ? 49.646 -17.096 21.912 1.00 79.44 430 LEU A N 1
ATOM 3375 C CA . LEU A 1 430 ? 50.897 -17.779 22.218 1.00 79.44 430 LEU A CA 1
ATOM 3376 C C . LEU A 1 430 ? 51.936 -16.809 22.788 1.00 79.44 430 LEU A C 1
ATOM 3378 O O . LEU A 1 430 ? 52.554 -17.125 23.800 1.00 79.44 430 LEU A O 1
ATOM 3382 N N . THR A 1 431 ? 52.104 -15.622 22.196 1.00 75.56 431 THR A N 1
ATOM 3383 C CA . THR A 1 431 ? 53.038 -14.602 22.700 1.00 75.56 431 THR A CA 1
ATOM 3384 C C . THR A 1 431 ? 52.611 -14.059 24.060 1.00 75.56 431 THR A C 1
ATOM 3386 O O . THR A 1 431 ? 53.466 -13.878 24.925 1.0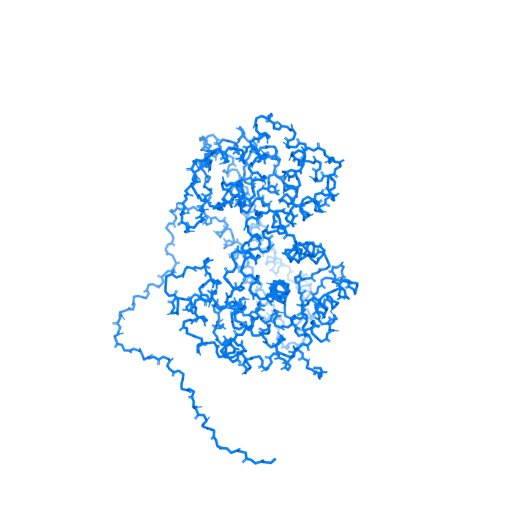0 75.56 431 THR A O 1
ATOM 3389 N N . GLY A 1 432 ? 51.307 -13.879 24.297 1.00 75.88 432 GLY A N 1
ATOM 3390 C CA . GLY A 1 432 ? 50.776 -13.511 25.612 1.00 75.88 432 GLY A CA 1
ATOM 3391 C C . GLY A 1 432 ? 51.069 -14.565 26.686 1.00 75.88 432 GLY A C 1
ATOM 3392 O O . GLY A 1 432 ? 51.551 -14.232 27.770 1.00 75.88 432 GLY A O 1
ATOM 3393 N N . ALA A 1 433 ? 50.849 -15.846 26.373 1.00 76.88 433 ALA A N 1
ATOM 3394 C CA . ALA A 1 433 ? 51.166 -16.950 27.279 1.00 76.88 433 ALA A CA 1
ATOM 3395 C C . ALA A 1 433 ? 52.678 -17.077 27.534 1.00 76.88 433 ALA A C 1
ATOM 3397 O O . ALA A 1 433 ? 53.099 -17.230 28.681 1.00 76.88 433 ALA A O 1
ATOM 3398 N N . LEU A 1 434 ? 53.505 -16.955 26.488 1.00 77.94 434 LEU A N 1
ATOM 3399 C CA . LEU A 1 434 ? 54.963 -17.007 26.608 1.00 77.94 434 LEU A CA 1
ATOM 3400 C C . LEU A 1 434 ? 55.498 -15.833 27.438 1.00 77.94 434 LEU A C 1
ATOM 3402 O O . LEU A 1 434 ? 56.368 -16.030 28.278 1.00 77.94 434 LEU A O 1
ATOM 3406 N N . GLY A 1 435 ? 54.951 -14.628 27.255 1.00 75.56 435 GLY A N 1
ATOM 3407 C CA . GLY A 1 435 ? 55.329 -13.442 28.025 1.00 75.56 435 GLY A CA 1
ATOM 3408 C C . GLY A 1 435 ? 55.069 -13.599 29.525 1.00 75.56 435 GLY A C 1
ATOM 3409 O O . GLY A 1 435 ? 55.895 -13.185 30.334 1.00 75.56 435 GLY A O 1
ATOM 3410 N N . LEU A 1 436 ? 53.971 -14.264 29.901 1.00 76.19 436 LEU A N 1
ATOM 3411 C CA . LEU A 1 436 ? 53.663 -14.579 31.301 1.00 76.19 436 LEU A CA 1
ATOM 3412 C C . LEU A 1 436 ? 54.612 -15.625 31.908 1.00 76.19 436 LEU A C 1
ATOM 3414 O O . LEU A 1 436 ? 54.885 -15.562 33.104 1.00 76.19 436 LEU A O 1
ATOM 3418 N N . ILE A 1 437 ? 55.111 -16.569 31.104 1.00 77.56 437 ILE A N 1
ATOM 3419 C CA . ILE A 1 437 ? 56.036 -17.620 31.559 1.00 77.56 437 ILE A CA 1
ATOM 3420 C C . ILE A 1 437 ? 57.473 -17.093 31.639 1.00 77.56 437 ILE A C 1
ATOM 3422 O O . ILE A 1 437 ? 58.173 -17.355 32.613 1.00 77.56 437 ILE A O 1
ATOM 3426 N N . VAL A 1 438 ? 57.916 -16.358 30.619 1.00 84.12 438 VAL A N 1
ATOM 3427 C CA . VAL A 1 438 ? 59.315 -15.934 30.467 1.00 84.12 438 VAL A CA 1
ATOM 3428 C C . VAL A 1 438 ? 59.602 -14.641 31.236 1.00 84.12 438 VAL A C 1
ATOM 3430 O O . VAL A 1 438 ? 60.687 -14.496 31.793 1.00 84.12 438 VAL A O 1
ATOM 3433 N N . PHE A 1 439 ? 58.636 -13.719 31.326 1.00 82.69 439 PHE A N 1
ATOM 3434 C CA . PHE A 1 439 ? 58.816 -12.404 31.958 1.00 82.69 439 PHE A CA 1
ATOM 3435 C C . PHE A 1 439 ? 57.732 -12.084 33.005 1.00 82.69 439 PHE A C 1
ATOM 3437 O O . PHE A 1 439 ? 57.076 -11.035 32.927 1.00 82.69 439 PHE A O 1
ATOM 3444 N N . PRO A 1 440 ? 57.541 -12.939 34.030 1.00 77.81 440 PRO A N 1
ATOM 3445 C CA . PRO A 1 440 ? 56.488 -12.742 35.026 1.00 77.81 440 PRO A CA 1
ATOM 3446 C C . PRO A 1 440 ? 56.631 -11.403 35.767 1.00 77.81 440 PRO A C 1
ATOM 3448 O O . PRO A 1 440 ? 55.636 -10.729 36.017 1.00 77.81 440 PRO A O 1
ATOM 3451 N N . GLY A 1 441 ? 57.862 -10.953 36.035 1.00 77.75 441 GLY A N 1
ATOM 3452 C CA . GLY A 1 441 ? 58.123 -9.694 36.743 1.00 77.75 441 GLY A CA 1
ATOM 3453 C C . GLY A 1 441 ? 57.690 -8.426 35.996 1.00 77.75 441 GLY A C 1
ATOM 3454 O O . GLY A 1 441 ? 57.418 -7.416 36.637 1.00 77.75 441 GLY A O 1
ATOM 3455 N N . THR A 1 442 ? 57.586 -8.467 34.665 1.00 78.81 442 THR A N 1
ATOM 3456 C CA . THR A 1 442 ? 57.267 -7.288 33.838 1.00 78.81 442 THR A CA 1
ATOM 3457 C C . THR A 1 442 ? 55.812 -7.285 33.381 1.00 78.81 442 THR A C 1
ATOM 3459 O O . THR A 1 442 ? 55.160 -6.243 33.382 1.00 78.81 442 THR A O 1
ATOM 3462 N N . VAL A 1 443 ? 55.274 -8.453 33.020 1.00 75.38 443 VAL A N 1
ATOM 3463 C CA . VAL A 1 443 ? 53.915 -8.566 32.465 1.00 75.38 443 VAL A CA 1
ATOM 3464 C C . VAL A 1 443 ? 52.855 -8.568 33.569 1.00 75.38 443 VAL A C 1
ATOM 3466 O O . VAL A 1 443 ? 51.790 -7.969 33.417 1.00 75.38 443 VAL A O 1
ATOM 3469 N N . GLN A 1 444 ? 53.139 -9.200 34.709 1.00 76.31 444 GLN A N 1
ATOM 3470 C CA . GLN A 1 444 ? 52.163 -9.373 35.785 1.00 76.31 444 GLN A CA 1
ATOM 3471 C C . GLN A 1 444 ? 51.724 -8.047 36.444 1.00 76.31 444 GLN A C 1
ATOM 3473 O O . GLN A 1 444 ? 50.524 -7.904 36.683 1.00 76.31 444 GLN A O 1
ATOM 3478 N N . PRO A 1 445 ? 52.601 -7.045 36.687 1.00 78.81 445 PRO A N 1
ATOM 3479 C CA . PRO A 1 445 ? 52.182 -5.737 37.204 1.00 78.81 445 PRO A CA 1
ATOM 3480 C C . PRO A 1 445 ? 51.282 -4.960 36.233 1.00 78.81 445 PRO A C 1
ATOM 3482 O O . PRO A 1 445 ? 50.295 -4.368 36.664 1.00 78.81 445 PRO A O 1
ATOM 3485 N N . ALA A 1 446 ? 51.577 -5.007 34.929 1.00 75.56 446 ALA A N 1
ATOM 3486 C CA . ALA A 1 446 ? 50.777 -4.346 33.895 1.00 75.56 446 ALA A CA 1
ATOM 3487 C C . ALA A 1 446 ? 49.392 -4.995 33.729 1.00 75.56 446 ALA A C 1
ATOM 3489 O O . ALA A 1 446 ? 48.384 -4.309 33.577 1.00 75.56 446 ALA A O 1
ATOM 3490 N N . LEU A 1 447 ? 49.311 -6.326 33.827 1.00 72.06 447 LEU A N 1
ATOM 3491 C CA . LEU A 1 447 ? 48.023 -7.023 33.831 1.00 72.06 447 LEU A CA 1
ATOM 3492 C C . LEU A 1 447 ? 47.208 -6.694 35.093 1.00 72.06 447 LEU A C 1
ATOM 3494 O O . LEU A 1 447 ? 45.981 -6.586 35.047 1.00 72.06 447 LEU A O 1
ATOM 3498 N N . ARG A 1 448 ? 47.893 -6.528 36.232 1.00 72.88 448 ARG A N 1
ATOM 3499 C CA . ARG A 1 448 ? 47.273 -6.183 37.514 1.00 72.88 448 ARG A CA 1
ATOM 3500 C C . ARG A 1 448 ? 46.673 -4.782 37.478 1.00 72.88 448 ARG A C 1
ATOM 3502 O O . ARG A 1 448 ? 45.532 -4.640 37.896 1.00 72.88 448 ARG A O 1
ATOM 3509 N N . SER A 1 449 ? 47.366 -3.793 36.907 1.00 76.19 449 SER A N 1
ATOM 3510 C CA . SER A 1 449 ? 46.841 -2.424 36.791 1.00 76.19 449 SER A CA 1
ATOM 3511 C C . SER A 1 449 ? 45.611 -2.327 35.879 1.00 76.19 449 SER A C 1
ATOM 3513 O O . SER A 1 449 ? 44.691 -1.570 36.178 1.00 76.19 449 SER A O 1
ATOM 3515 N N . LEU A 1 450 ? 45.546 -3.133 34.813 1.00 72.31 450 LEU A N 1
ATOM 3516 C CA . LEU A 1 450 ? 44.383 -3.197 33.915 1.00 72.31 450 LEU A CA 1
ATOM 3517 C C . LEU A 1 450 ? 43.155 -3.858 34.561 1.00 72.31 450 LEU A C 1
ATOM 3519 O O . LEU A 1 450 ? 42.021 -3.527 34.219 1.00 72.31 450 LEU A O 1
ATOM 3523 N N . THR A 1 451 ? 43.367 -4.801 35.482 1.00 68.06 451 THR A N 1
ATOM 3524 C CA . THR A 1 451 ? 42.289 -5.612 36.076 1.00 68.06 451 THR A CA 1
ATOM 3525 C C . THR A 1 451 ? 41.844 -5.130 37.460 1.00 68.06 451 THR A C 1
ATOM 3527 O O . THR A 1 451 ? 40.714 -5.405 37.870 1.00 68.06 451 THR A O 1
ATOM 3530 N N . GLU A 1 452 ? 42.677 -4.362 38.168 1.00 67.50 452 GLU A N 1
ATOM 3531 C CA . GLU A 1 452 ? 42.394 -3.849 39.515 1.00 67.50 452 GLU A CA 1
ATOM 3532 C C . GLU A 1 452 ? 41.072 -3.071 39.665 1.00 67.50 452 GLU A C 1
ATOM 3534 O O . GLU A 1 452 ? 40.388 -3.299 40.669 1.00 67.50 452 GLU A O 1
ATOM 3539 N N . PRO A 1 453 ? 40.657 -2.214 38.704 1.00 71.50 453 PRO A N 1
ATOM 3540 C CA . PRO A 1 453 ? 39.404 -1.462 38.808 1.00 71.50 453 PRO A CA 1
ATOM 3541 C C . PRO A 1 453 ? 38.160 -2.357 38.864 1.00 71.50 453 PRO A C 1
ATOM 3543 O O . PRO A 1 453 ? 37.151 -1.979 39.452 1.00 71.50 453 PRO A O 1
ATOM 3546 N N . TYR A 1 454 ? 38.237 -3.555 38.279 1.00 66.94 454 TYR A N 1
ATOM 3547 C CA . TYR A 1 454 ? 37.098 -4.459 38.119 1.00 66.94 454 TYR A CA 1
ATOM 3548 C C . TYR A 1 454 ? 37.042 -5.551 39.195 1.00 66.94 454 TYR A C 1
ATOM 3550 O O . TYR A 1 454 ? 35.970 -6.074 39.485 1.00 66.94 454 TYR A O 1
ATOM 3558 N N . ILE A 1 455 ? 38.181 -5.900 39.807 1.00 67.94 455 ILE A N 1
ATOM 3559 C CA . ILE A 1 455 ? 38.268 -7.010 40.773 1.00 67.94 455 ILE A CA 1
ATOM 3560 C C . ILE A 1 455 ? 37.998 -6.542 42.213 1.00 67.94 455 ILE A C 1
ATOM 3562 O O . ILE A 1 455 ? 37.382 -7.283 42.985 1.00 67.94 455 ILE A O 1
ATOM 3566 N N . LYS A 1 456 ? 38.398 -5.314 42.580 1.00 60.69 456 LYS A N 1
ATOM 3567 C CA . LYS A 1 456 ? 38.305 -4.784 43.958 1.00 60.69 456 LYS A CA 1
ATOM 3568 C C . LYS A 1 456 ? 36.922 -4.893 44.637 1.00 60.69 456 LYS A C 1
ATOM 3570 O O . LYS A 1 456 ? 36.914 -5.159 45.836 1.00 60.69 456 LYS A O 1
ATOM 3575 N N . PRO A 1 457 ? 35.770 -4.775 43.947 1.00 61.06 457 PRO A N 1
ATOM 3576 C CA . PRO A 1 457 ? 34.463 -4.891 44.605 1.00 61.06 457 PRO A CA 1
ATOM 3577 C C . PRO A 1 457 ? 34.037 -6.327 44.957 1.00 61.06 457 PRO A C 1
ATOM 3579 O O . PRO A 1 457 ? 33.090 -6.512 45.711 1.00 61.06 457 PRO A O 1
ATOM 3582 N N . SER A 1 458 ? 34.685 -7.349 44.390 1.00 64.38 458 SER A N 1
ATOM 3583 C CA . SER A 1 458 ? 34.123 -8.710 44.339 1.00 64.38 458 SER A CA 1
ATOM 3584 C C . SER A 1 458 ? 34.625 -9.675 45.422 1.00 64.38 458 SER A C 1
ATOM 3586 O O . SER A 1 458 ? 34.109 -10.783 45.530 1.00 64.38 458 SER A O 1
ATOM 3588 N N . GLY A 1 459 ? 35.639 -9.300 46.213 1.00 76.38 459 GLY A N 1
ATOM 3589 C CA . GLY A 1 459 ? 36.216 -10.167 47.258 1.00 76.38 459 GLY A CA 1
ATOM 3590 C C . GLY A 1 459 ? 36.908 -11.441 46.742 1.00 76.38 459 GLY A C 1
ATOM 3591 O O . GLY A 1 459 ? 37.350 -12.268 47.537 1.00 76.38 459 GLY A O 1
ATOM 3592 N N . VAL A 1 460 ? 37.028 -11.615 45.421 1.00 73.50 460 VAL A N 1
ATOM 3593 C CA . VAL A 1 460 ? 37.631 -12.803 44.807 1.00 73.50 460 VAL A CA 1
ATOM 3594 C C . VAL A 1 460 ? 39.162 -12.680 44.812 1.00 73.50 460 VAL A C 1
ATOM 3596 O O . VAL A 1 460 ? 39.693 -11.645 44.400 1.00 73.50 460 VAL A O 1
ATOM 3599 N N . PRO A 1 461 ? 39.911 -13.731 45.205 1.00 74.88 461 PRO A N 1
ATOM 3600 C CA . PRO A 1 461 ? 41.365 -13.735 45.094 1.00 74.88 461 PRO A CA 1
ATOM 3601 C C . PRO A 1 461 ? 41.807 -13.475 43.646 1.00 74.88 461 PRO A C 1
ATOM 3603 O O . PRO A 1 461 ? 41.435 -14.211 42.731 1.00 74.88 461 PRO A O 1
ATOM 3606 N N . ALA A 1 462 ? 42.656 -12.464 43.436 1.00 63.97 462 ALA A N 1
ATOM 3607 C CA . ALA A 1 462 ? 43.171 -12.061 42.121 1.00 63.97 462 ALA A CA 1
ATOM 3608 C C . ALA A 1 462 ? 43.652 -13.214 41.200 1.00 63.97 462 ALA A C 1
ATOM 3610 O O . ALA A 1 462 ? 43.323 -13.182 40.011 1.00 63.97 462 ALA A O 1
ATOM 3611 N N . PRO A 1 463 ? 44.371 -14.258 41.678 1.00 70.38 463 PRO A N 1
ATOM 3612 C CA . PRO A 1 463 ? 44.785 -15.359 40.801 1.00 70.38 463 PRO A CA 1
ATOM 3613 C C . PRO A 1 463 ? 43.616 -16.223 40.303 1.00 70.38 463 PRO A C 1
ATOM 3615 O O . PRO A 1 463 ? 43.722 -16.831 39.239 1.00 70.38 463 PRO A O 1
ATOM 3618 N N . LEU A 1 464 ? 42.499 -16.274 41.036 1.00 70.38 464 LEU A N 1
ATOM 3619 C CA . LEU A 1 464 ? 41.291 -16.977 40.607 1.00 70.38 464 LEU A CA 1
ATOM 3620 C C . LEU A 1 464 ? 40.514 -16.141 39.582 1.00 70.38 464 LEU A C 1
ATOM 3622 O O . LEU A 1 464 ? 40.125 -16.664 38.541 1.00 70.38 464 LEU A O 1
ATOM 3626 N N . ALA A 1 465 ? 40.378 -14.833 39.822 1.00 66.50 465 ALA A N 1
ATOM 3627 C CA . ALA A 1 465 ? 39.720 -13.908 38.898 1.00 66.50 465 ALA A CA 1
ATOM 3628 C C . ALA A 1 465 ? 40.410 -13.871 37.521 1.00 66.50 465 ALA A C 1
ATOM 3630 O O . ALA A 1 465 ? 39.737 -13.937 36.495 1.00 66.50 465 ALA A O 1
ATOM 3631 N N . ALA A 1 466 ? 41.748 -13.862 37.487 1.00 66.62 466 ALA A N 1
ATOM 3632 C CA . ALA A 1 466 ? 42.513 -13.890 36.240 1.00 66.62 466 ALA A CA 1
ATOM 3633 C C . ALA A 1 466 ? 42.292 -15.184 35.428 1.00 66.62 466 ALA A C 1
ATOM 3635 O O . ALA A 1 466 ? 42.151 -15.128 34.206 1.00 66.62 466 ALA A O 1
ATOM 3636 N N . LYS A 1 467 ? 42.204 -16.347 36.092 1.00 71.88 467 LYS A N 1
ATOM 3637 C CA . LYS A 1 467 ? 41.914 -17.633 35.427 1.00 71.88 467 LYS A CA 1
ATOM 3638 C C . LYS A 1 467 ? 40.491 -17.683 34.870 1.00 71.88 467 LYS A C 1
ATOM 3640 O O . LYS A 1 467 ? 40.289 -18.170 33.761 1.00 71.88 467 LYS A O 1
ATOM 3645 N N . VAL A 1 468 ? 39.519 -17.159 35.619 1.00 68.56 468 VAL A N 1
ATOM 3646 C CA . VAL A 1 468 ? 38.109 -17.112 35.203 1.00 68.56 468 VAL A CA 1
ATOM 3647 C C . VAL A 1 468 ? 37.912 -16.148 34.032 1.00 68.56 468 VAL A C 1
ATOM 3649 O O . VAL A 1 468 ? 37.263 -16.519 33.059 1.00 68.56 468 VAL A O 1
ATOM 3652 N N . LEU A 1 469 ? 38.523 -14.959 34.072 1.00 68.88 469 LEU A N 1
ATOM 3653 C CA . LEU A 1 469 ? 38.494 -14.001 32.960 1.00 68.88 469 LEU A CA 1
ATOM 3654 C C . LEU A 1 469 ? 39.156 -14.574 31.702 1.00 68.88 469 LEU A C 1
ATOM 3656 O O . LEU A 1 469 ? 38.566 -14.503 30.628 1.00 68.88 469 LEU A O 1
ATOM 3660 N N . GLY A 1 470 ? 40.320 -15.221 31.832 1.00 75.00 470 GLY A N 1
ATOM 3661 C CA . GLY A 1 470 ? 40.981 -15.889 30.705 1.00 75.00 470 GLY A CA 1
ATOM 3662 C C . GLY A 1 470 ? 40.123 -16.995 30.078 1.00 75.00 470 GLY A C 1
ATOM 3663 O O . GLY A 1 470 ? 40.007 -17.070 28.855 1.00 75.00 470 GLY A O 1
ATOM 3664 N N . GLY A 1 471 ? 39.462 -17.814 30.904 1.00 71.50 471 GLY A N 1
ATOM 3665 C CA . GLY A 1 471 ? 38.533 -18.846 30.436 1.00 71.50 471 GLY A CA 1
ATOM 3666 C C . GLY A 1 471 ? 37.282 -18.270 29.764 1.00 71.50 471 GLY A C 1
ATOM 3667 O O . GLY A 1 471 ? 36.897 -18.722 28.686 1.00 71.50 471 GLY A O 1
ATOM 3668 N N . ALA A 1 472 ? 36.677 -17.237 30.354 1.00 63.97 472 ALA A N 1
ATOM 3669 C CA . ALA A 1 472 ? 35.493 -16.575 29.810 1.00 63.97 472 ALA A CA 1
ATOM 3670 C C . ALA A 1 472 ? 35.783 -15.884 28.469 1.00 63.97 472 ALA A C 1
ATOM 3672 O O . ALA A 1 472 ? 35.000 -16.023 27.529 1.00 63.97 472 ALA A O 1
ATOM 3673 N N . SER A 1 473 ? 36.931 -15.209 28.343 1.00 70.88 473 SER A N 1
ATOM 3674 C CA . SER A 1 473 ? 37.372 -14.612 27.080 1.00 70.88 473 SER A CA 1
ATOM 3675 C C . SER A 1 473 ? 37.606 -15.668 25.999 1.00 70.88 473 SER A C 1
ATOM 3677 O O . SER A 1 473 ? 37.160 -15.473 24.873 1.00 70.88 473 SER A O 1
ATOM 3679 N N . ALA A 1 474 ? 38.222 -16.811 26.327 1.00 71.62 474 ALA A N 1
ATOM 3680 C CA . ALA A 1 474 ? 38.417 -17.903 25.370 1.00 71.62 474 ALA A CA 1
ATOM 3681 C C . ALA A 1 474 ? 37.083 -18.502 24.880 1.00 71.62 474 ALA A C 1
ATOM 3683 O O . ALA A 1 474 ? 36.918 -18.753 23.686 1.00 71.62 474 ALA A O 1
ATOM 3684 N N . ILE A 1 475 ? 36.104 -18.681 25.775 1.00 66.81 475 ILE A N 1
ATOM 3685 C CA . ILE A 1 475 ? 34.771 -19.202 25.427 1.00 66.81 475 ILE A CA 1
ATOM 3686 C C . ILE A 1 475 ? 33.989 -18.199 24.572 1.00 66.81 475 ILE A C 1
ATOM 3688 O O . ILE A 1 475 ? 33.461 -18.573 23.525 1.00 66.81 475 ILE A O 1
ATOM 3692 N N . ALA A 1 476 ? 33.944 -16.924 24.974 1.00 68.06 476 ALA A N 1
ATOM 3693 C CA . ALA A 1 476 ? 33.287 -15.869 24.200 1.00 68.06 476 ALA A CA 1
ATOM 3694 C C . ALA A 1 476 ? 33.879 -15.762 22.786 1.00 68.06 476 ALA A C 1
ATOM 3696 O O . ALA A 1 476 ? 33.154 -15.569 21.810 1.00 68.06 476 ALA A O 1
ATOM 3697 N N . PHE A 1 477 ? 35.190 -15.970 22.665 1.00 74.12 477 PHE A N 1
ATOM 3698 C CA . PHE A 1 477 ? 35.889 -15.947 21.391 1.00 74.12 477 PHE A CA 1
ATOM 3699 C C . PHE A 1 477 ? 35.549 -17.144 20.489 1.00 74.12 477 PHE A C 1
ATOM 3701 O O . PHE A 1 477 ? 35.287 -16.973 19.298 1.00 74.12 477 PHE A O 1
ATOM 3708 N N . LEU A 1 478 ? 35.482 -18.357 21.049 1.00 75.12 478 LEU A N 1
ATOM 3709 C CA . LEU A 1 478 ? 35.047 -19.551 20.315 1.00 75.12 478 LEU A CA 1
ATOM 3710 C C . LEU A 1 478 ? 33.591 -19.437 19.841 1.00 75.12 478 LEU A C 1
ATOM 3712 O O . LEU A 1 478 ? 33.278 -19.855 18.726 1.00 75.12 478 LEU A O 1
ATOM 3716 N N . LEU A 1 479 ? 32.717 -18.824 20.646 1.00 69.44 479 LEU A N 1
ATOM 3717 C CA . LEU A 1 479 ? 31.332 -18.543 20.263 1.00 69.44 479 LEU A CA 1
ATOM 3718 C C . LEU A 1 479 ? 31.247 -17.522 19.124 1.00 69.44 479 LEU A C 1
ATOM 3720 O O . LEU A 1 479 ? 30.453 -17.715 18.206 1.00 69.44 479 LEU A O 1
ATOM 3724 N N . LEU A 1 480 ? 32.095 -16.488 19.129 1.00 75.75 480 LEU A N 1
ATOM 3725 C CA . LEU A 1 480 ? 32.178 -15.520 18.033 1.00 75.75 480 LEU A CA 1
ATOM 3726 C C . LEU A 1 480 ? 32.629 -16.194 16.725 1.00 75.75 480 LEU A C 1
ATOM 3728 O O . LEU A 1 480 ? 32.020 -15.979 15.681 1.00 75.75 480 LEU A O 1
ATOM 3732 N N . LEU A 1 481 ? 33.645 -17.065 16.779 1.00 74.75 481 LEU A N 1
ATOM 3733 C CA . LEU A 1 481 ? 34.105 -17.838 15.617 1.00 74.75 481 LEU A CA 1
ATOM 3734 C C . LEU A 1 481 ? 33.026 -18.792 15.089 1.00 74.75 481 LEU A C 1
ATOM 3736 O O . LEU A 1 481 ? 32.841 -18.913 13.875 1.00 74.75 481 LEU A O 1
ATOM 3740 N N . TRP A 1 482 ? 32.300 -19.455 15.992 1.00 76.31 482 TRP A N 1
ATOM 3741 C CA . TRP A 1 482 ? 31.178 -20.315 15.631 1.00 76.31 482 TRP A CA 1
ATOM 3742 C C . TRP A 1 482 ? 30.044 -19.514 14.982 1.00 76.31 482 TRP A C 1
ATOM 3744 O O . TRP A 1 482 ? 29.523 -19.929 13.948 1.00 76.31 482 TRP A O 1
ATOM 3754 N N . PHE A 1 483 ? 29.722 -18.335 15.518 1.00 68.00 483 PHE A N 1
ATOM 3755 C CA . PHE A 1 483 ? 28.704 -17.439 14.971 1.00 68.00 483 PHE A CA 1
ATOM 3756 C C . PHE A 1 483 ? 29.095 -16.895 13.589 1.00 68.00 483 PHE A C 1
ATOM 3758 O O . PHE A 1 483 ? 28.285 -16.934 12.666 1.00 68.00 483 PHE A O 1
ATOM 3765 N N . CYS A 1 484 ? 30.355 -16.491 13.395 1.00 70.06 484 CYS A N 1
ATOM 3766 C CA . CYS A 1 484 ? 30.873 -16.083 12.086 1.00 70.06 484 CYS A CA 1
ATOM 3767 C C . CYS A 1 484 ? 30.771 -17.215 11.050 1.00 70.06 484 CYS A C 1
ATOM 3769 O O . CYS A 1 484 ? 30.311 -16.983 9.933 1.00 70.06 484 CYS A O 1
ATOM 3771 N N . ARG A 1 485 ? 31.106 -18.460 11.425 1.00 69.56 485 ARG A N 1
ATOM 3772 C CA . ARG A 1 485 ? 30.908 -19.623 10.540 1.00 69.56 485 ARG A CA 1
ATOM 3773 C C . ARG A 1 485 ? 29.437 -19.942 10.283 1.00 69.56 485 ARG A C 1
ATOM 3775 O O . ARG A 1 485 ? 29.089 -20.343 9.175 1.00 69.56 485 ARG A O 1
ATOM 3782 N N . ALA A 1 486 ? 28.569 -19.780 11.278 1.00 63.91 486 ALA A N 1
ATOM 3783 C CA . ALA A 1 486 ? 27.134 -19.988 11.116 1.00 63.91 486 ALA A CA 1
ATOM 3784 C C . ALA A 1 486 ? 26.526 -18.964 10.140 1.00 63.91 486 ALA A C 1
ATOM 3786 O O . ALA A 1 486 ? 25.712 -19.337 9.294 1.00 63.91 486 ALA A O 1
ATOM 3787 N N . LEU A 1 487 ? 26.973 -17.706 10.191 1.00 59.25 487 LEU A N 1
ATOM 3788 C CA . LEU A 1 487 ? 26.568 -16.657 9.252 1.00 59.25 487 LEU A CA 1
ATOM 3789 C C . LEU A 1 487 ? 27.061 -16.927 7.821 1.00 59.25 487 LEU A C 1
ATOM 3791 O O . LEU A 1 487 ? 26.286 -16.770 6.877 1.00 59.25 487 LEU A O 1
ATOM 3795 N N . GLU A 1 488 ? 28.294 -17.414 7.647 1.00 62.47 488 GLU A N 1
ATOM 3796 C CA . GLU A 1 488 ? 28.801 -17.843 6.331 1.00 62.47 488 GLU A CA 1
ATOM 3797 C C . GLU A 1 488 ? 27.998 -19.020 5.746 1.00 62.47 488 GLU A C 1
ATOM 3799 O O . GLU A 1 488 ? 27.712 -19.041 4.546 1.00 62.47 488 GLU A O 1
ATOM 3804 N N . CYS A 1 489 ? 27.577 -19.973 6.583 1.00 53.00 489 CYS A N 1
ATOM 3805 C CA . CYS A 1 489 ? 26.726 -21.091 6.165 1.00 53.00 489 CYS A CA 1
ATOM 3806 C C . CYS A 1 489 ? 25.289 -20.654 5.830 1.00 53.00 489 CYS A C 1
ATOM 3808 O O . CYS A 1 489 ? 24.695 -21.174 4.883 1.00 53.00 489 CYS A O 1
ATOM 3810 N N . CYS A 1 490 ? 24.723 -19.690 6.560 1.00 46.62 490 CYS A N 1
ATOM 3811 C CA . CYS A 1 490 ? 23.386 -19.162 6.276 1.00 46.62 490 CYS A CA 1
ATOM 3812 C C . CYS A 1 490 ? 23.338 -18.327 4.986 1.00 46.62 490 CYS A C 1
ATOM 3814 O O . CYS A 1 490 ? 22.324 -18.357 4.293 1.00 46.62 490 CYS A O 1
ATOM 3816 N N . GLY A 1 491 ? 24.437 -17.668 4.599 1.00 43.31 491 GLY A N 1
ATOM 3817 C CA . GLY A 1 491 ? 24.530 -16.910 3.344 1.00 43.31 491 GLY A CA 1
ATOM 3818 C C . GLY A 1 491 ? 24.533 -17.757 2.060 1.00 43.31 491 GLY A C 1
ATOM 3819 O O . GLY A 1 491 ? 24.373 -17.210 0.973 1.00 43.31 491 GLY A O 1
ATOM 3820 N N . GLN A 1 492 ? 24.693 -19.084 2.151 1.00 46.59 492 GLN A N 1
ATOM 3821 C CA . GLN A 1 492 ? 24.755 -19.988 0.986 1.00 46.59 492 GLN A CA 1
ATOM 3822 C C . GLN A 1 492 ? 23.488 -20.836 0.766 1.00 46.59 492 GLN A C 1
ATOM 3824 O O . GLN A 1 492 ? 23.477 -21.717 -0.095 1.00 46.59 492 GLN A O 1
ATOM 3829 N N . ARG A 1 493 ? 22.396 -20.576 1.496 1.00 38.38 493 ARG A N 1
ATOM 3830 C CA . ARG A 1 493 ? 21.190 -21.429 1.522 1.00 38.38 493 ARG A CA 1
ATOM 3831 C C . ARG A 1 493 ? 20.237 -21.351 0.315 1.00 38.38 493 ARG A C 1
ATOM 3833 O O . ARG A 1 493 ? 19.129 -21.864 0.405 1.00 38.38 493 ARG A O 1
ATOM 3840 N N . HIS A 1 494 ? 20.669 -20.836 -0.836 1.00 40.00 494 HIS A N 1
ATOM 3841 C CA . HIS A 1 494 ? 19.912 -20.949 -2.093 1.00 40.00 494 HIS A CA 1
ATOM 3842 C C . HIS A 1 494 ? 20.659 -21.781 -3.144 1.00 40.00 494 HIS A C 1
ATOM 3844 O O . HIS A 1 494 ? 21.052 -21.297 -4.204 1.00 40.00 494 HIS A O 1
ATOM 3850 N N . ARG A 1 495 ? 20.839 -23.075 -2.854 1.00 36.50 495 ARG A N 1
ATOM 3851 C CA . ARG A 1 495 ? 21.013 -24.105 -3.889 1.00 36.50 495 ARG A CA 1
ATOM 3852 C C . ARG A 1 495 ? 20.099 -25.296 -3.582 1.00 36.50 495 ARG A C 1
ATOM 3854 O O . ARG A 1 495 ? 20.206 -25.847 -2.485 1.00 36.50 495 ARG A O 1
ATOM 3861 N N . PRO A 1 496 ? 19.234 -25.725 -4.516 1.00 32.09 496 PRO A N 1
ATOM 3862 C CA . PRO A 1 496 ? 18.487 -26.964 -4.362 1.00 32.09 496 PRO A CA 1
ATOM 3863 C C . PRO A 1 496 ? 19.462 -28.138 -4.536 1.00 32.09 496 PRO A C 1
ATOM 3865 O O . PRO A 1 496 ? 20.135 -28.236 -5.559 1.00 32.09 496 PRO A O 1
ATOM 3868 N N . GLY A 1 497 ? 19.587 -28.993 -3.514 1.00 42.72 497 GLY A N 1
ATOM 3869 C CA . GLY A 1 497 ? 20.349 -30.250 -3.607 1.00 42.72 497 GLY A CA 1
ATOM 3870 C C . GLY A 1 497 ? 21.367 -30.553 -2.502 1.00 42.72 497 GLY A C 1
ATOM 3871 O O . GLY A 1 497 ? 22.097 -31.530 -2.631 1.00 42.72 497 GLY A O 1
ATOM 3872 N N . CYS A 1 498 ? 21.447 -29.777 -1.414 1.00 28.52 498 CYS A N 1
ATOM 3873 C CA . CYS A 1 498 ? 22.364 -30.098 -0.311 1.00 28.52 498 CYS A CA 1
ATOM 3874 C C . CYS A 1 498 ? 21.652 -30.888 0.805 1.00 28.52 498 CYS A C 1
ATOM 3876 O O . CYS A 1 498 ? 20.944 -30.316 1.633 1.00 28.52 498 CYS A O 1
ATOM 3878 N N . LEU A 1 499 ? 21.848 -32.210 0.822 1.00 37.22 499 LEU A N 1
ATOM 3879 C CA . LEU A 1 499 ? 21.452 -33.112 1.908 1.00 37.22 499 LEU A CA 1
ATOM 3880 C C . LEU A 1 499 ? 22.401 -32.934 3.104 1.00 37.22 499 LEU A C 1
ATOM 3882 O O . LEU A 1 499 ? 23.446 -33.574 3.176 1.00 37.22 499 LEU A O 1
ATOM 3886 N N . CYS A 1 500 ? 22.027 -32.086 4.061 1.00 28.48 500 CYS A N 1
ATOM 3887 C CA . CYS A 1 500 ? 22.623 -32.079 5.397 1.00 28.48 500 CYS A CA 1
ATOM 3888 C C . CYS A 1 500 ? 21.533 -32.379 6.433 1.00 28.48 500 CYS A C 1
ATOM 3890 O O . CYS A 1 500 ? 20.790 -31.496 6.858 1.00 28.48 500 CYS A O 1
ATOM 3892 N N . ASN A 1 501 ? 21.447 -33.655 6.817 1.00 34.47 501 ASN A N 1
ATOM 3893 C CA . ASN A 1 501 ? 20.580 -34.187 7.869 1.00 34.47 501 ASN A CA 1
ATOM 3894 C C . ASN A 1 501 ? 21.166 -33.886 9.258 1.00 34.47 501 ASN A C 1
ATOM 3896 O O . ASN A 1 501 ? 21.781 -34.749 9.880 1.00 34.47 501 ASN A O 1
ATOM 3900 N N . CYS A 1 502 ? 20.948 -32.676 9.770 1.00 32.47 502 CYS A N 1
ATOM 3901 C CA . CYS A 1 502 ? 21.145 -32.382 11.189 1.00 32.47 502 CYS A CA 1
ATOM 3902 C C . CYS A 1 502 ? 19.901 -31.672 11.735 1.00 32.47 502 CYS A C 1
ATOM 3904 O O . CYS A 1 502 ? 19.608 -30.543 11.356 1.00 32.47 502 CYS A O 1
ATOM 3906 N N . PHE A 1 503 ? 19.205 -32.359 12.648 1.00 32.53 503 PHE A N 1
ATOM 3907 C CA . PHE A 1 503 ? 18.033 -31.906 13.409 1.00 32.53 503 PHE A CA 1
ATOM 3908 C C . PHE A 1 503 ? 16.702 -31.761 12.644 1.00 32.53 503 PHE A C 1
ATOM 3910 O O . PHE A 1 503 ? 16.069 -30.711 12.635 1.00 32.53 503 PHE A O 1
ATOM 3917 N N . GLN A 1 504 ? 16.188 -32.882 12.132 1.00 27.06 504 GLN A N 1
ATOM 3918 C CA . GLN A 1 504 ? 14.740 -33.112 12.089 1.00 27.06 504 GLN A CA 1
ATOM 3919 C C . GLN A 1 504 ? 14.406 -34.266 13.034 1.00 27.06 504 GLN A C 1
ATOM 3921 O O . GLN A 1 504 ? 14.604 -35.438 12.725 1.00 27.06 504 GLN A O 1
ATOM 3926 N N . LYS A 1 505 ? 13.923 -33.918 14.229 1.00 27.94 505 LYS A N 1
ATOM 3927 C CA . LYS A 1 505 ? 13.227 -34.859 15.104 1.00 27.94 505 LYS A CA 1
ATOM 3928 C C . LYS A 1 505 ? 11.863 -35.105 14.462 1.00 27.94 505 LYS A C 1
ATOM 3930 O O . LYS A 1 505 ? 10.953 -34.292 14.580 1.00 27.94 505 LYS A O 1
ATOM 3935 N N . THR A 1 506 ? 11.748 -36.201 13.729 1.00 31.98 506 THR A N 1
ATOM 3936 C CA . THR A 1 506 ? 10.473 -36.759 13.292 1.00 31.98 506 THR A CA 1
ATOM 3937 C C . THR A 1 506 ? 9.729 -37.277 14.521 1.00 31.98 506 THR A C 1
ATOM 3939 O O . THR A 1 506 ? 10.027 -38.348 15.042 1.00 31.98 506 THR A O 1
ATOM 3942 N N . SER A 1 507 ? 8.747 -36.522 15.013 1.00 31.47 507 SER A N 1
ATOM 3943 C CA . SER A 1 507 ? 7.688 -37.092 15.847 1.00 31.47 507 SER A CA 1
ATOM 3944 C C . SER A 1 507 ? 6.504 -37.422 14.950 1.00 31.47 507 SER A C 1
ATOM 3946 O O . SER A 1 507 ? 5.668 -36.574 14.648 1.00 31.47 507 SER A O 1
ATOM 3948 N N . ALA A 1 508 ? 6.456 -38.678 14.518 1.00 36.28 508 ALA A N 1
ATOM 3949 C CA . ALA A 1 508 ? 5.221 -39.308 14.098 1.00 36.28 508 ALA A CA 1
ATOM 3950 C C . ALA A 1 508 ? 4.301 -39.409 15.324 1.00 36.28 508 ALA A C 1
ATOM 3952 O O . ALA A 1 508 ? 4.614 -40.127 16.274 1.00 36.28 508 ALA A O 1
ATOM 3953 N N . THR A 1 509 ? 3.170 -38.710 15.315 1.00 32.97 509 THR A N 1
ATOM 3954 C CA . THR A 1 509 ? 2.084 -38.944 16.270 1.00 32.97 509 THR A CA 1
ATOM 3955 C C . THR A 1 509 ? 0.898 -39.563 15.548 1.00 32.97 509 THR A C 1
ATOM 3957 O O . THR A 1 509 ? 0.249 -38.971 14.689 1.00 32.97 509 THR A O 1
ATOM 3960 N N . LYS A 1 510 ? 0.657 -40.824 15.916 1.00 30.03 510 LYS A N 1
ATOM 3961 C CA . LYS A 1 510 ? -0.569 -41.574 15.665 1.00 30.03 510 LYS A CA 1
ATOM 3962 C C . LYS A 1 510 ? -1.780 -40.735 16.085 1.00 30.03 510 LYS A C 1
ATOM 3964 O O . LYS A 1 510 ? -1.802 -40.184 17.182 1.00 30.03 510 LYS A O 1
ATOM 3969 N N . ARG A 1 511 ? -2.796 -40.698 15.219 1.00 32.81 511 ARG A N 1
ATOM 3970 C CA . ARG A 1 511 ? -4.143 -40.207 15.531 1.00 32.81 511 ARG A CA 1
ATOM 3971 C C . ARG A 1 511 ? -4.713 -40.991 16.717 1.00 32.81 511 ARG A C 1
ATOM 3973 O O . ARG A 1 511 ? -4.809 -42.214 16.641 1.00 32.81 511 ARG A O 1
ATOM 3980 N N . HIS A 1 512 ? -5.138 -40.280 17.757 1.00 30.27 512 HIS A N 1
ATOM 3981 C CA . HIS A 1 512 ? -6.140 -40.755 18.707 1.00 30.27 512 HIS A CA 1
ATOM 3982 C C . HIS A 1 512 ? -7.461 -40.019 18.427 1.00 30.27 512 HIS A C 1
ATOM 3984 O O . HIS A 1 512 ? -7.433 -38.802 18.241 1.00 30.27 512 HIS A O 1
ATOM 3990 N N . PRO A 1 513 ? -8.609 -40.716 18.383 1.00 32.41 513 PRO A N 1
ATOM 3991 C CA . PRO A 1 513 ? -9.915 -40.082 18.329 1.00 32.41 513 PRO A CA 1
ATOM 3992 C C . PRO A 1 513 ? -10.309 -39.674 19.752 1.00 32.41 513 PRO A C 1
ATOM 3994 O O . PRO A 1 513 ? -10.378 -40.520 20.642 1.00 32.41 513 PRO A O 1
ATOM 3997 N N . GLY A 1 514 ? -10.547 -38.384 19.974 1.00 41.19 514 GLY A N 1
ATOM 3998 C CA . GLY A 1 514 ? -11.057 -37.882 21.250 1.00 41.19 514 GLY A CA 1
ATOM 3999 C C . GLY A 1 514 ? -10.245 -36.730 21.823 1.00 41.19 514 GLY A C 1
ATOM 4000 O O . GLY A 1 514 ? -9.534 -36.891 22.810 1.00 41.19 514 GLY A O 1
ATOM 4001 N N . SER A 1 515 ? -10.427 -35.542 21.260 1.00 28.58 515 SER A N 1
ATOM 4002 C CA . SER A 1 515 ? -10.154 -34.286 21.956 1.00 28.58 515 SER A CA 1
ATOM 4003 C C . SER A 1 515 ? -11.303 -33.323 21.673 1.00 28.58 515 SER A C 1
ATOM 4005 O O . SER A 1 515 ? -11.746 -33.167 20.540 1.00 28.58 515 SER A O 1
ATOM 4007 N N . ARG A 1 516 ? -11.849 -32.820 22.777 1.00 32.12 516 ARG A N 1
ATOM 4008 C CA . ARG A 1 516 ? -13.133 -32.138 22.956 1.00 32.12 516 ARG A CA 1
ATOM 4009 C C . ARG A 1 516 ? -13.160 -30.750 22.294 1.00 32.12 516 ARG A C 1
ATOM 4011 O O . ARG A 1 516 ? -12.094 -30.165 22.121 1.00 32.12 516 ARG A O 1
ATOM 4018 N N . PRO A 1 517 ? -14.351 -30.200 21.997 1.00 33.12 517 PRO A N 1
ATOM 4019 C CA . PRO A 1 517 ? -14.483 -28.837 21.495 1.00 33.12 517 PRO A CA 1
ATOM 4020 C C . PRO A 1 517 ? -14.107 -27.812 22.574 1.00 33.12 517 PRO A C 1
ATOM 4022 O O . PRO A 1 517 ? -14.500 -27.949 23.737 1.00 33.12 517 PRO A O 1
ATOM 4025 N N . LEU A 1 518 ? -13.387 -26.763 22.173 1.00 33.69 518 LEU A N 1
ATOM 4026 C CA . LEU A 1 518 ? -13.269 -25.511 22.921 1.00 33.69 518 LEU A CA 1
ATOM 4027 C C . LEU A 1 518 ? -14.584 -24.732 22.770 1.00 33.69 518 LEU A C 1
ATOM 4029 O O . LEU A 1 518 ? -14.666 -23.739 22.060 1.00 33.69 518 LEU A O 1
ATOM 4033 N N . LEU A 1 519 ? -15.634 -25.204 23.442 1.00 27.17 519 LEU A N 1
ATOM 4034 C CA . LEU A 1 519 ? -16.784 -24.367 23.765 1.00 27.17 519 LEU A CA 1
ATOM 4035 C C . LEU A 1 519 ? -16.400 -23.539 24.989 1.00 27.17 519 LEU A C 1
ATOM 4037 O O . LEU A 1 519 ? -16.330 -24.039 26.114 1.00 27.17 519 LEU A O 1
ATOM 4041 N N . CYS A 1 520 ? -16.102 -22.268 24.748 1.00 27.02 520 CYS A N 1
ATOM 4042 C CA . CYS A 1 520 ? -16.002 -21.272 25.798 1.00 27.02 520 CYS A CA 1
ATOM 4043 C C . CYS A 1 520 ? -17.403 -21.117 26.415 1.00 27.02 520 CYS A C 1
ATOM 4045 O O . CYS A 1 520 ? -18.311 -20.581 25.782 1.00 27.02 520 CYS A O 1
ATOM 4047 N N . ASN A 1 521 ? -17.598 -21.632 27.631 1.00 25.69 521 ASN A N 1
ATOM 4048 C CA . ASN A 1 521 ? -18.804 -21.380 28.416 1.00 25.69 521 ASN A CA 1
ATOM 4049 C C . ASN A 1 521 ? -18.841 -19.895 28.794 1.00 25.69 521 ASN A C 1
ATOM 4051 O O . ASN A 1 521 ? -18.236 -19.488 29.786 1.00 25.69 521 ASN A O 1
ATOM 4055 N N . TYR A 1 522 ? -19.572 -19.090 28.028 1.00 31.97 522 TYR A N 1
ATOM 4056 C CA . TYR A 1 522 ? -20.073 -17.817 28.523 1.00 31.97 522 TYR A CA 1
ATOM 4057 C C . TYR A 1 522 ? -21.356 -18.080 29.305 1.00 31.97 522 TYR A C 1
ATOM 4059 O O . TYR A 1 522 ? -22.380 -18.483 28.757 1.00 31.97 522 TYR A O 1
ATOM 4067 N N . THR A 1 523 ? -21.284 -17.866 30.615 1.00 25.38 523 THR A N 1
ATOM 4068 C CA . THR A 1 523 ? -22.452 -17.789 31.486 1.00 25.38 523 THR A CA 1
ATOM 4069 C C . THR A 1 523 ? -23.309 -16.609 31.030 1.00 25.38 523 THR A C 1
ATOM 4071 O O . THR A 1 523 ? -22.928 -15.454 31.212 1.00 25.38 523 THR A O 1
ATOM 4074 N N . LEU A 1 524 ? -24.461 -16.901 30.426 1.00 26.14 524 LEU A N 1
ATOM 4075 C CA . LEU A 1 524 ? -25.537 -15.937 30.221 1.00 26.14 524 LEU A CA 1
ATOM 4076 C C . LEU A 1 524 ? -26.006 -15.447 31.598 1.00 26.14 524 LEU A C 1
ATOM 4078 O O . LEU A 1 524 ? -26.647 -16.189 32.341 1.00 26.14 524 LEU A O 1
ATOM 4082 N N . LEU A 1 525 ? -25.678 -14.205 31.951 1.00 28.47 525 LEU A N 1
ATOM 4083 C CA . LEU A 1 525 ? -26.422 -13.486 32.978 1.00 28.47 525 LEU A CA 1
ATOM 4084 C C . LEU A 1 525 ? -27.728 -13.026 32.329 1.00 28.47 525 LEU A C 1
ATOM 4086 O O . LEU A 1 525 ? -27.721 -12.188 31.429 1.00 28.47 525 LEU A O 1
ATOM 4090 N N . GLY A 1 526 ? -28.829 -13.652 32.745 1.00 27.84 526 GLY A N 1
ATOM 4091 C CA . GLY A 1 526 ? -30.178 -13.270 32.345 1.00 27.84 526 GLY A CA 1
ATOM 4092 C C . GLY A 1 526 ? -30.542 -11.854 32.816 1.00 27.84 526 GLY A C 1
ATOM 4093 O O . GLY A 1 52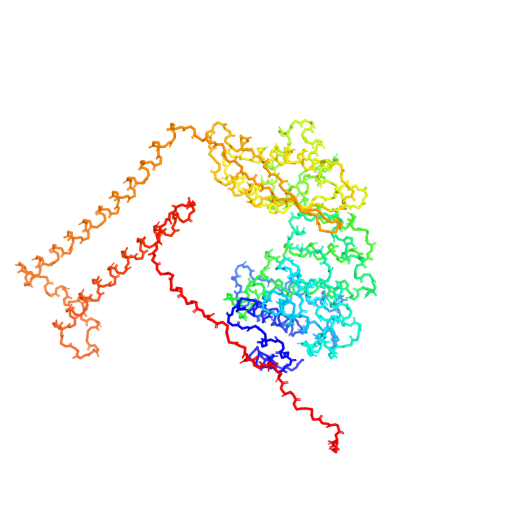6 ? -29.917 -11.326 33.741 1.00 27.84 526 GLY A O 1
ATOM 4094 N N . PRO A 1 527 ? -31.543 -11.227 32.180 1.00 31.22 527 PRO A N 1
ATOM 4095 C CA . PRO A 1 527 ? -31.956 -9.872 32.488 1.00 31.22 527 PRO A CA 1
ATOM 4096 C C . PRO A 1 527 ? -32.923 -9.904 33.669 1.00 31.22 527 PRO A C 1
ATOM 4098 O O . PRO A 1 527 ? -34.101 -10.135 33.466 1.00 31.22 527 PRO A O 1
ATOM 4101 N N . ASP A 1 528 ? -32.437 -9.682 34.886 1.00 35.34 528 ASP A N 1
ATOM 4102 C CA . ASP A 1 528 ? -33.285 -9.294 36.017 1.00 35.34 528 ASP A CA 1
ATOM 4103 C C . ASP A 1 528 ? -32.421 -8.675 37.117 1.00 35.34 528 ASP A C 1
ATOM 4105 O O . ASP A 1 528 ? -31.720 -9.390 37.831 1.00 35.34 528 ASP A O 1
ATOM 4109 N N . SER A 1 529 ? -32.445 -7.338 37.206 1.00 28.38 529 SER A N 1
ATOM 4110 C CA . SER A 1 529 ? -32.440 -6.509 38.433 1.00 28.38 529 SER A CA 1
ATOM 4111 C C . SER A 1 529 ? -31.846 -5.110 38.190 1.00 28.38 529 SER A C 1
ATOM 4113 O O . SER A 1 529 ? -30.658 -4.858 38.368 1.00 28.38 529 SER A O 1
ATOM 4115 N N . CYS A 1 530 ? -32.718 -4.154 37.850 1.00 31.53 530 CYS A N 1
ATOM 4116 C CA . CYS A 1 530 ? -32.581 -2.795 38.387 1.00 31.53 530 CYS A CA 1
ATOM 4117 C C . CYS A 1 530 ? -32.757 -2.858 39.916 1.00 31.53 530 CYS A C 1
ATOM 4119 O O . CYS A 1 530 ? -33.550 -3.667 40.406 1.00 31.53 530 CYS A O 1
ATOM 4121 N N . PRO A 1 531 ? -32.076 -1.981 40.670 1.00 39.44 531 PRO A N 1
ATOM 4122 C CA . PRO A 1 531 ? -32.818 -0.829 41.182 1.00 39.44 531 PRO A CA 1
ATOM 4123 C C . PRO A 1 531 ? -32.022 0.490 41.179 1.00 39.44 531 PRO A C 1
ATOM 4125 O O . PRO A 1 531 ? -30.830 0.493 41.462 1.00 39.44 531 PRO A O 1
ATOM 4128 N N . VAL A 1 532 ? -32.779 1.559 40.885 1.00 35.12 532 VAL A N 1
ATOM 4129 C CA . VAL A 1 532 ? -32.626 3.004 41.189 1.00 35.12 532 VAL A CA 1
ATOM 4130 C C . VAL A 1 532 ? -31.242 3.636 41.053 1.00 35.12 532 VAL A C 1
ATOM 4132 O O . VAL A 1 532 ? -30.374 3.401 41.920 1.00 35.12 532 VAL A O 1
#